Protein AF-Q8FQA1-F1 (afdb_monomer)

Sequence (456 aa):
MPVLAGLLEESREWSGSRGAHNRWWESYSAPFESQRAGETGRLAAVRSLILYPMNALVEDQLTRLRRTLDSDAARDWLDENRGGHRFYFGKYTGATPGTGDRSDSSAKKLLREVFERLDERAHAALIADSKEPEKESRYFVPRLDGAELNSRWDMMDFPPDILITNYSMLNVMLLREQEQSFFEQTRKWLENPHNVFTIVVDELHTYRGTAGTEVAYLLRNLMRRLGLDRKPSQLRVVASSASLDPGRDRTFIESFFNLSVDSFDFIEGSVKVPEPEAAKLESAPEDILRGISKRDPIEACDYARSEKLIDRIRVAFTSEKRLGKAFTLKELGIELFPGSSENEAVSALTKIFRGLSEFPAGDDPGFRAHYFFRNVPGVWACTDPSCSEIPGGSYEERAVGKLFIEPVSRCDCGARVLQLLYCQNCGEVCVGAKWGFGVPGFRGSWYPILIQWYRR

Mean predicted aligned error: 12.84 Å

Structure (mmCIF, N/CA/C/O backbone):
data_AF-Q8FQA1-F1
#
_entry.id   AF-Q8FQA1-F1
#
loop_
_atom_site.group_PDB
_atom_site.id
_atom_site.type_symbol
_atom_site.label_atom_id
_atom_site.label_alt_id
_atom_site.label_comp_id
_atom_site.label_asym_id
_atom_site.label_entity_id
_atom_site.label_seq_id
_atom_site.pdbx_PDB_ins_code
_atom_site.Cartn_x
_atom_site.Cartn_y
_atom_site.Cartn_z
_atom_site.occupancy
_atom_site.B_iso_or_equiv
_atom_site.auth_seq_id
_atom_site.auth_comp_id
_atom_site.auth_asym_id
_atom_site.auth_atom_id
_atom_site.pdbx_PDB_model_num
ATOM 1 N N . MET A 1 1 ? -8.236 -12.239 -4.099 1.00 66.06 1 MET A N 1
ATOM 2 C CA . MET A 1 1 ? -8.094 -10.889 -4.694 1.00 66.06 1 MET A CA 1
ATOM 3 C C . MET A 1 1 ? -7.977 -11.003 -6.211 1.00 66.06 1 MET A C 1
ATOM 5 O O . MET A 1 1 ? -7.081 -11.714 -6.655 1.00 66.06 1 MET A O 1
ATOM 9 N N . PRO A 1 2 ? -8.828 -10.319 -6.999 1.00 85.88 2 PRO A N 1
ATOM 10 C CA . PRO A 1 2 ? -8.837 -10.414 -8.466 1.00 85.88 2 PRO A CA 1
ATOM 11 C C . PRO A 1 2 ? -7.507 -10.052 -9.146 1.00 85.88 2 PRO A C 1
ATOM 13 O O . PRO A 1 2 ? -7.179 -10.636 -10.173 1.00 85.88 2 PRO A O 1
ATOM 16 N N . VAL A 1 3 ? -6.736 -9.127 -8.558 1.00 92.06 3 VAL A N 1
ATOM 17 C CA . VAL A 1 3 ? -5.411 -8.711 -9.054 1.00 92.06 3 VAL A CA 1
ATOM 18 C C . VAL A 1 3 ? -4.421 -9.878 -9.036 1.00 92.06 3 VAL A C 1
ATOM 20 O O . VAL A 1 3 ? -3.888 -10.248 -10.076 1.00 92.06 3 VAL A O 1
ATOM 23 N N . LEU A 1 4 ? -4.222 -10.510 -7.873 1.00 94.12 4 LEU A N 1
ATOM 24 C CA . LEU A 1 4 ? -3.281 -11.628 -7.732 1.00 94.12 4 LEU A CA 1
ATOM 25 C C . LEU A 1 4 ? -3.704 -12.850 -8.550 1.00 94.12 4 LEU A C 1
ATOM 27 O O . LEU A 1 4 ? -2.859 -13.506 -9.145 1.00 94.12 4 LEU A O 1
ATOM 31 N N . ALA A 1 5 ? -5.008 -13.135 -8.612 1.00 93.94 5 ALA A N 1
ATOM 32 C CA . ALA A 1 5 ? -5.525 -14.223 -9.437 1.00 93.94 5 ALA A CA 1
ATOM 33 C C . ALA A 1 5 ? -5.230 -13.992 -10.929 1.00 93.94 5 ALA A C 1
ATOM 35 O O . ALA A 1 5 ? -4.791 -14.913 -11.607 1.00 93.94 5 ALA A O 1
ATOM 36 N N . GLY A 1 6 ? -5.406 -12.757 -11.420 1.00 94.44 6 GLY A N 1
ATOM 37 C CA . GLY A 1 6 ? -5.065 -12.396 -12.798 1.00 94.44 6 GLY A CA 1
ATOM 38 C C . GLY A 1 6 ? -3.574 -12.550 -13.098 1.00 94.44 6 GLY A C 1
ATOM 39 O O . GLY A 1 6 ? -3.220 -13.129 -14.118 1.00 94.44 6 GLY A O 1
ATOM 40 N N . LEU A 1 7 ? -2.704 -12.111 -12.181 1.00 95.88 7 LEU A N 1
ATOM 41 C CA . LEU A 1 7 ? -1.253 -12.282 -12.319 1.00 95.88 7 LEU A CA 1
ATOM 42 C C . LEU A 1 7 ? -0.838 -13.758 -12.328 1.00 95.88 7 LEU A C 1
ATOM 44 O O . LEU A 1 7 ? -0.016 -14.163 -13.147 1.00 95.88 7 LEU A O 1
ATOM 48 N N . LEU A 1 8 ? -1.415 -14.574 -11.443 1.00 95.75 8 LEU A N 1
ATOM 49 C CA . LEU A 1 8 ? -1.140 -16.010 -11.389 1.00 95.75 8 LEU A CA 1
ATOM 50 C C . LEU A 1 8 ? -1.587 -16.731 -12.662 1.00 95.75 8 LEU A C 1
ATOM 52 O O . LEU A 1 8 ? -0.869 -17.625 -13.111 1.00 95.75 8 LEU A O 1
ATOM 56 N N . GLU A 1 9 ? -2.723 -16.339 -13.240 1.00 94.94 9 GLU A N 1
ATOM 57 C CA . GLU A 1 9 ? -3.216 -16.901 -14.498 1.00 94.94 9 GLU A CA 1
ATOM 58 C C . GLU A 1 9 ? -2.329 -16.487 -15.678 1.00 94.94 9 GLU A C 1
ATOM 60 O O . GLU A 1 9 ? -1.790 -17.360 -16.350 1.00 94.94 9 GLU A O 1
ATOM 65 N N . GLU A 1 10 ? -2.076 -15.182 -15.862 1.00 95.06 10 GLU A N 1
ATOM 66 C CA . GLU A 1 10 ? -1.195 -14.664 -16.926 1.00 95.06 10 GLU A CA 1
ATOM 67 C C . GLU A 1 10 ? 0.203 -15.294 -16.845 1.00 95.06 10 GLU A C 1
ATOM 69 O O . GLU A 1 10 ? 0.793 -15.670 -17.856 1.00 95.06 10 GLU A O 1
ATOM 74 N N . SER A 1 11 ? 0.732 -15.461 -15.629 1.00 95.88 11 SER A N 1
ATOM 75 C CA . SER A 1 11 ? 2.080 -15.996 -15.429 1.00 95.88 11 SER A CA 1
ATOM 76 C C . SER A 1 11 ? 2.278 -17.436 -15.885 1.00 95.88 11 SER A C 1
ATOM 78 O O . SER A 1 11 ? 3.419 -17.861 -16.036 1.00 95.88 11 SER A O 1
ATOM 80 N N . ARG A 1 12 ? 1.202 -18.192 -16.134 1.00 95.50 12 ARG A N 1
ATOM 81 C CA . ARG A 1 12 ? 1.296 -19.541 -16.716 1.00 95.50 12 ARG A CA 1
ATOM 82 C C . ARG A 1 12 ? 1.851 -19.524 -18.137 1.00 95.50 12 ARG A C 1
ATOM 84 O O . ARG A 1 12 ? 2.423 -20.519 -18.564 1.00 95.50 12 ARG A O 1
ATOM 91 N N . GLU A 1 13 ? 1.685 -18.410 -18.846 1.00 94.38 13 GLU A N 1
ATOM 92 C CA . GLU A 1 13 ? 2.166 -18.225 -20.217 1.00 94.38 13 GLU A CA 1
ATOM 93 C C . GLU A 1 13 ? 3.557 -17.578 -20.275 1.00 94.38 13 GLU A C 1
ATOM 95 O O . GLU A 1 13 ? 4.123 -17.423 -21.358 1.00 94.38 13 GLU A O 1
ATOM 100 N N . TRP A 1 14 ? 4.124 -17.176 -19.131 1.00 95.44 14 TRP A N 1
ATOM 101 C CA . TRP A 1 14 ? 5.462 -16.593 -19.113 1.00 95.44 14 TRP A CA 1
ATOM 102 C C . TRP A 1 14 ? 6.510 -17.639 -19.476 1.00 95.44 14 TRP A C 1
ATOM 104 O O . TRP A 1 14 ? 6.457 -18.794 -19.059 1.00 95.44 14 TRP A O 1
ATOM 114 N N . SER A 1 15 ? 7.489 -17.195 -20.251 1.00 95.38 15 SER A N 1
ATOM 115 C CA . SER A 1 15 ? 8.631 -17.992 -20.684 1.00 95.38 15 SER A CA 1
ATOM 116 C C . SER A 1 15 ? 9.921 -17.250 -20.349 1.00 95.38 15 SER A C 1
ATOM 118 O O . SER A 1 15 ? 9.875 -16.115 -19.887 1.00 95.38 15 SER A O 1
ATOM 120 N N . GLY A 1 16 ? 11.075 -17.856 -20.620 1.00 95.06 16 GLY A N 1
ATOM 121 C CA . GLY A 1 16 ? 12.360 -17.213 -20.360 1.00 95.06 16 GLY A CA 1
ATOM 122 C C . GLY A 1 16 ? 12.705 -17.190 -18.875 1.00 95.06 16 GLY A C 1
ATOM 123 O O . GLY A 1 16 ? 12.371 -18.117 -18.134 1.00 95.06 16 GLY A O 1
ATOM 124 N N . SER A 1 17 ? 13.449 -16.166 -18.468 1.00 94.00 17 SER A N 1
ATOM 125 C CA . SER A 1 17 ? 13.928 -16.041 -17.098 1.00 94.00 17 SER A CA 1
ATOM 126 C C . SER A 1 17 ? 14.009 -14.593 -16.647 1.00 94.00 17 SER A C 1
ATOM 128 O O . SER A 1 17 ? 14.085 -13.649 -17.447 1.00 94.00 17 SER A O 1
ATOM 130 N N . ARG A 1 18 ? 14.073 -14.430 -15.327 1.00 92.50 18 ARG A N 1
ATOM 131 C CA . ARG A 1 18 ? 14.496 -13.180 -14.704 1.00 92.50 18 ARG A CA 1
ATOM 132 C C . ARG A 1 18 ? 15.926 -12.824 -15.124 1.00 92.50 18 ARG A C 1
ATOM 134 O O . ARG A 1 18 ? 16.769 -13.703 -15.309 1.00 92.50 18 ARG A O 1
ATOM 141 N N . GLY A 1 19 ? 16.189 -11.527 -15.253 1.00 89.12 19 GLY A N 1
ATOM 142 C CA . GLY A 1 19 ? 17.543 -11.003 -15.390 1.00 89.12 19 GLY A CA 1
ATOM 143 C C . GLY A 1 19 ? 18.372 -11.184 -14.116 1.00 89.12 19 GLY A C 1
ATOM 144 O O . GLY A 1 19 ? 17.830 -11.327 -13.015 1.00 89.12 19 GLY A O 1
ATOM 145 N N . ALA A 1 20 ? 19.696 -11.175 -14.265 1.00 89.31 20 ALA A N 1
ATOM 146 C CA . ALA A 1 20 ? 20.602 -11.241 -13.126 1.00 89.31 20 ALA A CA 1
ATOM 147 C C . ALA A 1 20 ? 20.414 -10.018 -12.217 1.00 89.31 20 ALA A C 1
ATOM 149 O O . ALA A 1 20 ? 20.202 -8.899 -12.685 1.00 89.31 20 ALA A O 1
ATOM 150 N N . HIS A 1 21 ? 20.509 -10.227 -10.905 1.00 91.38 21 HIS A N 1
ATOM 151 C CA . HIS A 1 21 ? 20.535 -9.109 -9.974 1.00 91.38 21 HIS A CA 1
ATOM 152 C C . HIS A 1 21 ? 21.822 -8.301 -10.178 1.00 91.38 21 HIS A C 1
ATOM 154 O O . HIS A 1 21 ? 22.920 -8.856 -10.123 1.00 91.38 21 HIS A O 1
ATOM 160 N N . ASN A 1 22 ? 21.678 -6.997 -10.401 1.00 92.81 22 ASN A N 1
ATOM 161 C CA . ASN A 1 22 ? 22.787 -6.061 -10.496 1.00 92.81 22 ASN A CA 1
ATOM 162 C C . ASN A 1 22 ? 22.823 -5.150 -9.261 1.00 92.81 22 ASN A C 1
ATOM 164 O O . ASN A 1 22 ? 21.794 -4.860 -8.652 1.00 92.81 22 ASN A O 1
ATOM 168 N N . ARG A 1 23 ? 24.030 -4.703 -8.907 1.00 94.69 23 ARG A N 1
ATOM 169 C CA . ARG A 1 23 ? 24.292 -3.771 -7.801 1.00 94.69 23 ARG A CA 1
ATOM 170 C C . ARG A 1 23 ? 25.090 -2.576 -8.305 1.00 94.69 23 ARG A C 1
ATOM 172 O O . ARG A 1 23 ? 26.159 -2.253 -7.796 1.00 94.69 23 ARG A O 1
ATOM 179 N N . TRP A 1 24 ? 24.588 -1.926 -9.358 1.00 94.25 24 TRP A N 1
ATOM 180 C CA . TRP A 1 24 ? 25.280 -0.805 -10.013 1.00 94.25 24 TRP A CA 1
ATOM 181 C C . TRP A 1 24 ? 25.622 0.344 -9.046 1.00 94.25 24 TRP A C 1
ATOM 183 O O . TRP A 1 24 ? 26.519 1.144 -9.318 1.00 94.25 24 TRP A O 1
ATOM 193 N N . TRP A 1 25 ? 24.922 0.437 -7.911 1.00 94.75 25 TRP A N 1
ATOM 194 C CA . TRP A 1 25 ? 25.196 1.431 -6.881 1.00 94.75 25 TRP A CA 1
ATOM 195 C C . TRP A 1 25 ? 26.518 1.195 -6.138 1.00 94.75 25 TRP A C 1
ATOM 197 O O . TRP A 1 25 ? 27.110 2.168 -5.699 1.00 94.75 25 TRP A O 1
ATOM 207 N N . GLU A 1 26 ? 27.046 -0.032 -6.071 1.00 93.06 26 GLU A N 1
ATOM 208 C CA . GLU A 1 26 ? 28.306 -0.328 -5.362 1.00 93.06 26 GLU A CA 1
ATOM 209 C C . GLU A 1 26 ? 29.551 0.226 -6.068 1.00 93.06 26 GLU A C 1
ATOM 211 O O . GLU A 1 26 ? 30.611 0.382 -5.461 1.00 93.06 26 GLU A O 1
ATOM 216 N N . SER A 1 27 ? 29.441 0.530 -7.364 1.00 89.81 27 SER A N 1
ATOM 217 C CA . SER A 1 27 ? 30.538 1.075 -8.155 1.00 89.81 27 SER A CA 1
ATOM 218 C C . SER A 1 27 ? 30.219 2.483 -8.635 1.00 89.81 27 SER A C 1
ATOM 220 O O . SER A 1 27 ? 29.271 2.725 -9.386 1.00 89.81 27 SER A O 1
ATOM 222 N N . TYR A 1 28 ? 31.078 3.434 -8.264 1.00 83.00 28 TYR A N 1
ATOM 223 C CA . TYR A 1 28 ? 30.925 4.833 -8.661 1.00 83.00 28 TYR A CA 1
ATOM 224 C C . TYR A 1 28 ? 30.895 5.026 -10.189 1.00 83.00 28 TYR A C 1
ATOM 226 O O . TYR A 1 28 ? 30.177 5.899 -10.688 1.00 83.00 28 TYR A O 1
ATOM 234 N N . SER A 1 29 ? 31.654 4.209 -10.927 1.00 85.12 29 SER A N 1
ATOM 235 C CA . SER A 1 29 ? 31.777 4.278 -12.387 1.00 85.12 29 SER A CA 1
ATOM 236 C C . SER A 1 29 ? 30.747 3.435 -13.141 1.00 85.12 29 SER A C 1
ATOM 238 O O . SER A 1 29 ? 30.627 3.602 -14.355 1.00 85.12 29 SER A O 1
ATOM 240 N N . ALA A 1 30 ? 30.003 2.555 -12.464 1.00 88.62 30 ALA A N 1
ATOM 241 C CA . ALA A 1 30 ? 29.005 1.726 -13.128 1.00 88.62 30 ALA A CA 1
ATOM 242 C C . ALA A 1 30 ? 27.838 2.584 -13.657 1.00 88.62 30 ALA A C 1
ATOM 244 O O . ALA A 1 30 ? 27.368 3.490 -12.950 1.00 88.62 30 ALA A O 1
ATOM 245 N N . PRO A 1 31 ? 27.370 2.331 -14.896 1.00 91.12 31 PRO A N 1
ATOM 246 C CA . PRO A 1 31 ? 26.161 2.961 -15.405 1.00 91.12 31 PRO A CA 1
ATOM 247 C C . PRO A 1 31 ? 24.944 2.486 -14.607 1.00 91.12 31 PRO A C 1
ATOM 249 O O . PRO A 1 31 ? 24.954 1.396 -14.042 1.00 91.12 31 PRO A O 1
ATOM 252 N N . PHE A 1 32 ? 23.889 3.302 -14.578 1.00 93.56 32 PHE A N 1
ATOM 253 C CA . PHE A 1 32 ? 22.603 2.858 -14.046 1.00 93.56 32 PHE A CA 1
ATOM 254 C C . PHE A 1 32 ? 22.121 1.634 -14.830 1.00 93.56 32 PHE A C 1
ATOM 256 O O . PHE A 1 32 ? 22.094 1.663 -16.063 1.00 93.56 32 PHE A O 1
ATOM 263 N N . GLU A 1 33 ? 21.705 0.605 -14.105 1.00 94.31 33 GLU A N 1
ATOM 264 C CA . GLU A 1 33 ? 21.115 -0.597 -14.666 1.00 94.31 33 GLU A CA 1
ATOM 265 C C . GLU A 1 33 ? 19.788 -0.866 -13.962 1.00 94.31 33 GLU A C 1
ATOM 267 O O . GLU A 1 33 ? 19.715 -0.902 -12.733 1.00 94.31 33 GLU A O 1
ATOM 272 N N . SER A 1 34 ? 18.725 -1.019 -14.750 1.00 95.31 34 SER A N 1
ATOM 273 C CA . SER A 1 34 ? 17.396 -1.276 -14.207 1.00 95.31 34 SER A CA 1
ATOM 274 C C . SER A 1 34 ? 17.328 -2.654 -13.545 1.00 95.31 34 SER A C 1
ATOM 276 O O . SER A 1 34 ? 17.903 -3.623 -14.036 1.00 95.31 34 SER A O 1
ATOM 278 N N . GLN A 1 35 ? 16.555 -2.786 -12.471 1.00 95.06 35 GLN A N 1
ATOM 279 C CA . GLN A 1 35 ? 16.408 -4.037 -11.704 1.00 95.06 35 GLN A CA 1
ATOM 280 C C . GLN A 1 35 ? 15.895 -5.227 -12.536 1.00 95.06 35 GLN A C 1
ATOM 282 O O . GLN A 1 35 ? 16.135 -6.386 -12.196 1.00 95.06 35 GLN A O 1
ATOM 287 N N . ARG A 1 36 ? 15.162 -4.942 -13.619 1.00 95.31 36 ARG A N 1
ATOM 288 C CA . ARG A 1 36 ? 14.608 -5.929 -14.561 1.00 95.31 36 ARG A CA 1
ATOM 289 C C . ARG A 1 36 ? 15.438 -6.075 -15.841 1.00 95.31 36 ARG A C 1
ATOM 291 O O . ARG A 1 36 ? 15.001 -6.741 -16.778 1.00 95.31 36 ARG A O 1
ATOM 298 N N . ALA A 1 37 ? 16.619 -5.457 -15.906 1.00 95.38 37 ALA A N 1
ATOM 299 C CA . ALA A 1 37 ? 17.509 -5.592 -17.050 1.00 95.38 37 ALA A CA 1
ATOM 300 C C . ALA A 1 37 ? 17.846 -7.071 -17.301 1.00 95.38 37 ALA A C 1
ATOM 302 O O . ALA A 1 37 ? 18.141 -7.823 -16.376 1.00 95.38 37 ALA A O 1
ATOM 303 N N . GLY A 1 38 ? 17.755 -7.500 -18.561 1.00 94.69 38 GLY A N 1
ATOM 304 C CA . GLY A 1 38 ? 17.982 -8.893 -18.956 1.00 94.69 38 GLY A CA 1
ATOM 305 C C . GLY A 1 38 ? 16.807 -9.850 -18.717 1.00 94.69 38 GLY A C 1
ATOM 306 O O . GLY A 1 38 ? 16.933 -11.023 -19.052 1.00 94.69 38 GLY A O 1
ATOM 307 N N . GLU A 1 39 ? 15.668 -9.392 -18.180 1.00 95.94 39 GLU A N 1
ATOM 308 C CA . GLU A 1 39 ? 14.445 -10.205 -18.129 1.00 95.94 39 GLU A CA 1
ATOM 309 C C . GLU A 1 39 ? 13.921 -10.482 -19.550 1.00 95.94 39 GLU A C 1
ATOM 311 O O . GLU A 1 39 ? 13.876 -9.590 -20.400 1.00 95.94 39 GLU A O 1
ATOM 316 N N . THR A 1 40 ? 13.510 -11.724 -19.815 1.00 96.50 40 THR A N 1
ATOM 317 C CA . THR A 1 40 ? 13.007 -12.155 -21.130 1.00 96.50 40 THR A CA 1
ATOM 318 C C . THR A 1 40 ? 11.696 -12.928 -21.012 1.00 96.50 40 THR A C 1
ATOM 320 O O . THR A 1 40 ? 11.293 -13.304 -19.922 1.00 96.50 40 THR A O 1
ATOM 323 N N . GLY A 1 41 ? 11.004 -13.135 -22.137 1.00 95.12 41 GLY A N 1
ATOM 324 C CA . GLY A 1 41 ? 9.867 -14.060 -22.238 1.00 95.12 41 GLY A CA 1
ATOM 325 C C . GLY A 1 41 ? 8.562 -13.644 -21.540 1.00 95.12 41 GLY A C 1
ATOM 326 O O . GLY A 1 41 ? 7.593 -14.407 -21.552 1.00 95.12 41 GLY A O 1
ATOM 327 N N . ARG A 1 42 ? 8.484 -12.398 -21.049 1.00 94.88 42 ARG A N 1
ATOM 328 C CA . ARG A 1 42 ? 7.231 -11.694 -20.735 1.00 94.88 42 ARG A CA 1
ATOM 329 C C . ARG A 1 42 ? 7.329 -10.197 -21.043 1.00 94.88 42 ARG A C 1
ATOM 331 O O . ARG A 1 42 ? 8.416 -9.625 -21.045 1.00 94.88 42 ARG A O 1
ATOM 338 N N . LEU A 1 43 ? 6.191 -9.546 -21.292 1.00 95.75 43 LEU A N 1
ATOM 339 C CA . LEU A 1 43 ? 6.133 -8.089 -21.468 1.00 95.75 43 LEU A CA 1
ATOM 340 C C . LEU A 1 43 ? 6.135 -7.384 -20.105 1.00 95.75 43 LEU A C 1
ATOM 342 O O . LEU A 1 43 ? 5.496 -7.853 -19.165 1.00 95.75 43 LEU A O 1
ATOM 346 N N . ALA A 1 44 ? 6.808 -6.240 -19.998 1.00 97.12 44 ALA A N 1
ATOM 347 C CA . ALA A 1 44 ? 6.598 -5.314 -18.890 1.00 97.12 44 ALA A CA 1
ATOM 348 C C . ALA A 1 44 ? 5.377 -4.434 -19.194 1.00 97.12 44 ALA A C 1
ATOM 350 O O . ALA A 1 44 ? 5.226 -3.951 -20.308 1.00 97.12 44 ALA A O 1
ATOM 351 N N . ALA A 1 45 ? 4.474 -4.277 -18.233 1.00 98.00 45 ALA A N 1
ATOM 352 C CA . ALA A 1 45 ? 3.227 -3.531 -18.376 1.00 98.00 45 ALA A CA 1
ATOM 353 C C . ALA A 1 45 ? 2.569 -3.351 -17.007 1.00 98.00 45 ALA A C 1
ATOM 355 O O . ALA A 1 45 ? 2.699 -4.214 -16.137 1.00 98.00 45 ALA A O 1
ATOM 356 N N . VAL A 1 46 ? 1.784 -2.288 -16.849 1.00 98.44 46 VAL A N 1
ATOM 357 C CA . VAL A 1 46 ? 0.921 -2.125 -15.678 1.00 98.44 46 VAL A CA 1
ATOM 358 C C . VAL A 1 46 ? -0.319 -2.989 -15.869 1.00 98.44 46 VAL A C 1
ATOM 360 O O . VAL A 1 46 ? -1.157 -2.692 -16.713 1.00 98.44 46 VAL A O 1
ATOM 363 N N . ARG A 1 47 ? -0.452 -4.065 -15.088 1.00 97.94 47 ARG A N 1
ATOM 364 C CA . ARG A 1 47 ? -1.655 -4.921 -15.083 1.00 97.94 47 ARG A CA 1
ATOM 365 C C . ARG A 1 47 ? -2.724 -4.319 -14.192 1.00 97.94 47 ARG A C 1
ATOM 367 O O . ARG A 1 47 ? -3.917 -4.423 -14.469 1.00 97.94 47 ARG A O 1
ATOM 374 N N . SER A 1 48 ? -2.287 -3.733 -13.082 1.00 97.88 48 SER A N 1
ATOM 375 C CA . SER A 1 48 ? -3.162 -3.150 -12.077 1.00 97.88 48 SER A CA 1
ATOM 376 C C . SER A 1 48 ? -2.661 -1.788 -11.628 1.00 97.88 48 SER A C 1
ATOM 378 O O . SER A 1 48 ? -1.494 -1.634 -11.276 1.00 97.88 48 SER A O 1
ATOM 380 N N . LEU A 1 49 ? -3.563 -0.813 -11.605 1.00 97.50 49 LEU A N 1
ATOM 381 C CA . LEU A 1 49 ? -3.332 0.511 -11.045 1.00 97.50 49 LEU A CA 1
ATOM 382 C C . LEU A 1 49 ? -4.110 0.638 -9.739 1.00 97.50 49 LEU A C 1
ATOM 384 O O . LEU A 1 49 ? -5.332 0.517 -9.748 1.00 97.50 49 LEU A O 1
ATOM 388 N N . ILE A 1 50 ? -3.419 0.926 -8.641 1.00 95.56 50 ILE A N 1
ATOM 389 C CA . ILE A 1 50 ? -4.035 1.199 -7.345 1.00 95.56 50 ILE A CA 1
ATOM 390 C C . ILE A 1 50 ? -3.921 2.692 -7.042 1.00 95.56 50 ILE A C 1
ATOM 392 O O . ILE A 1 50 ? -2.817 3.231 -6.922 1.00 95.56 50 ILE A O 1
ATOM 396 N N . LEU A 1 51 ? -5.073 3.351 -6.928 1.00 93.19 51 LEU A N 1
ATOM 397 C CA . LEU A 1 51 ? -5.200 4.759 -6.579 1.00 93.19 51 LEU A CA 1
ATOM 398 C C . LEU A 1 51 ? -5.581 4.916 -5.114 1.00 93.19 51 LEU A C 1
ATOM 400 O O . LEU A 1 51 ? -6.636 4.447 -4.689 1.00 93.19 51 LEU A O 1
ATOM 404 N N . TYR A 1 52 ? -4.734 5.637 -4.381 1.00 87.25 52 TYR A N 1
ATOM 405 C CA . TYR A 1 52 ? -4.985 6.013 -2.994 1.00 87.25 52 TYR A CA 1
ATOM 406 C C . TYR A 1 52 ? -5.191 7.527 -2.853 1.00 87.25 52 TYR A C 1
ATOM 408 O O . TYR A 1 52 ? -4.525 8.315 -3.541 1.00 87.25 52 TYR A O 1
ATOM 416 N N . PRO A 1 53 ? -6.058 7.970 -1.924 1.00 76.25 53 PRO A N 1
ATOM 417 C CA . PRO A 1 53 ? -6.244 9.391 -1.644 1.00 76.25 53 PRO A CA 1
ATOM 418 C C . PRO A 1 53 ? -5.105 9.977 -0.802 1.00 76.25 53 PRO A C 1
ATOM 420 O O . PRO A 1 53 ? -4.807 11.164 -0.921 1.00 76.25 53 PRO A O 1
ATOM 423 N N . MET A 1 54 ? -4.453 9.164 0.040 1.00 70.12 54 MET A N 1
ATOM 424 C CA . MET A 1 54 ? -3.449 9.615 1.007 1.00 70.12 54 MET A CA 1
ATOM 425 C C . MET A 1 54 ? -2.222 8.701 1.033 1.00 70.12 54 MET A C 1
ATOM 427 O O . MET A 1 54 ? -2.350 7.483 1.101 1.00 70.12 54 MET A O 1
ATOM 431 N N . ASN A 1 55 ? -1.025 9.295 1.077 1.00 68.50 55 ASN A N 1
ATOM 432 C CA . ASN A 1 55 ? 0.243 8.553 1.098 1.00 68.50 55 ASN A CA 1
ATOM 433 C C . ASN A 1 55 ? 0.424 7.679 2.355 1.00 68.50 55 ASN A C 1
ATOM 435 O O . ASN A 1 55 ? 1.140 6.689 2.291 1.00 68.50 55 ASN A O 1
ATOM 439 N N . ALA A 1 56 ? -0.208 8.023 3.484 1.00 64.12 56 ALA A N 1
ATOM 440 C CA . ALA A 1 56 ? -0.049 7.277 4.737 1.00 64.12 56 ALA A CA 1
ATOM 441 C C . ALA A 1 56 ? -0.595 5.842 4.644 1.00 64.12 56 ALA A C 1
ATOM 443 O O . ALA A 1 56 ? 0.063 4.917 5.106 1.00 64.12 56 ALA A O 1
ATOM 444 N N . LEU A 1 57 ? -1.743 5.642 3.979 1.00 68.69 57 LEU A N 1
ATOM 445 C CA . LEU A 1 57 ? -2.291 4.297 3.756 1.00 68.69 57 LEU A CA 1
ATOM 446 C C . LEU A 1 57 ? -1.398 3.456 2.838 1.00 68.69 57 LEU A C 1
ATOM 448 O O . LEU A 1 57 ? -1.404 2.233 2.922 1.00 68.69 57 LEU A O 1
ATOM 452 N N . VAL A 1 58 ? -0.629 4.101 1.960 1.00 78.06 58 VAL A N 1
ATOM 453 C CA . VAL A 1 58 ? 0.192 3.401 0.971 1.00 78.06 58 VAL A CA 1
ATOM 454 C C . VAL A 1 58 ? 1.303 2.594 1.640 1.00 78.06 58 VAL A C 1
ATOM 456 O O . VAL A 1 58 ? 1.558 1.474 1.209 1.00 78.06 58 VAL A O 1
ATOM 459 N N . GLU A 1 59 ? 1.953 3.118 2.684 1.00 78.44 59 GLU A N 1
ATOM 460 C CA . GLU A 1 59 ? 3.067 2.413 3.341 1.00 78.44 59 GLU A CA 1
ATOM 461 C C . GLU A 1 59 ? 2.615 1.098 3.991 1.00 78.44 59 GLU A C 1
ATOM 463 O O . GLU A 1 59 ? 3.258 0.066 3.796 1.00 78.44 59 GLU A O 1
ATOM 468 N N . ASP A 1 60 ? 1.467 1.094 4.673 1.00 79.31 60 ASP A N 1
ATOM 469 C CA . ASP A 1 60 ? 0.906 -0.124 5.273 1.00 79.31 60 ASP A CA 1
ATOM 470 C C . ASP A 1 60 ? 0.583 -1.182 4.208 1.00 79.31 60 ASP A C 1
ATOM 472 O O . ASP A 1 60 ? 0.825 -2.380 4.397 1.00 79.31 60 ASP A O 1
ATOM 476 N N . GLN A 1 61 ? 0.063 -0.748 3.057 1.00 83.00 61 GLN A N 1
ATOM 477 C CA . GLN A 1 61 ? -0.243 -1.642 1.941 1.00 83.00 61 GLN A CA 1
ATOM 478 C C . GLN A 1 61 ? 1.028 -2.163 1.261 1.00 83.00 61 GLN A C 1
ATOM 480 O O . GLN A 1 61 ? 1.059 -3.320 0.843 1.00 83.00 61 GLN A O 1
ATOM 485 N N . LEU A 1 62 ? 2.101 -1.368 1.205 1.00 90.50 62 LEU A N 1
ATOM 486 C CA . LEU A 1 62 ? 3.397 -1.824 0.697 1.00 90.50 62 LEU A CA 1
ATOM 487 C C . LEU A 1 62 ? 3.991 -2.928 1.569 1.00 90.50 62 LEU A C 1
ATOM 489 O O . LEU A 1 62 ? 4.442 -3.934 1.027 1.00 90.50 62 LEU A O 1
ATOM 493 N N . THR A 1 63 ? 3.934 -2.801 2.896 1.00 90.94 63 THR A N 1
ATOM 494 C CA . THR A 1 63 ? 4.388 -3.863 3.811 1.00 90.94 63 THR A CA 1
ATOM 495 C C . THR A 1 63 ? 3.637 -5.173 3.551 1.00 90.94 63 THR A C 1
ATOM 497 O O . THR A 1 63 ? 4.244 -6.242 3.456 1.00 90.94 63 THR A O 1
ATOM 500 N N . ARG A 1 64 ? 2.315 -5.105 3.338 1.00 91.38 64 ARG A N 1
ATOM 501 C CA . ARG A 1 64 ? 1.494 -6.279 2.986 1.00 91.38 64 ARG A CA 1
ATOM 502 C C . ARG A 1 64 ? 1.856 -6.866 1.623 1.00 91.38 64 ARG A C 1
ATOM 504 O O . ARG A 1 64 ? 1.911 -8.089 1.485 1.00 91.38 64 ARG A O 1
ATOM 511 N N . LEU A 1 65 ? 2.116 -6.023 0.624 1.00 94.50 65 LEU A N 1
ATOM 512 C CA . LEU A 1 65 ? 2.545 -6.470 -0.702 1.00 94.50 65 LEU A CA 1
ATOM 513 C C . LEU A 1 65 ? 3.923 -7.125 -0.661 1.00 94.50 65 LEU A C 1
ATOM 515 O O . LEU A 1 65 ? 4.074 -8.191 -1.244 1.00 94.50 65 LEU A O 1
ATOM 519 N N . ARG A 1 66 ? 4.887 -6.579 0.087 1.00 95.56 66 ARG A N 1
ATOM 520 C CA . ARG A 1 66 ? 6.195 -7.220 0.311 1.00 95.56 66 ARG A CA 1
ATOM 521 C C . ARG A 1 66 ? 6.037 -8.589 0.957 1.00 95.56 66 ARG A C 1
ATOM 523 O O . ARG A 1 66 ? 6.592 -9.558 0.460 1.00 95.56 66 ARG A O 1
ATOM 530 N N . ARG A 1 67 ? 5.209 -8.705 2.000 1.00 94.69 67 ARG A N 1
ATOM 531 C CA . ARG A 1 67 ? 4.933 -10.002 2.638 1.00 94.69 67 ARG A CA 1
ATOM 532 C C . ARG A 1 67 ? 4.300 -11.009 1.672 1.00 94.69 67 ARG A C 1
ATOM 534 O O . ARG A 1 67 ? 4.615 -12.194 1.712 1.00 94.69 67 ARG A O 1
ATOM 541 N N . THR A 1 68 ? 3.422 -10.541 0.789 1.00 95.00 68 THR A N 1
ATOM 542 C CA . THR A 1 68 ? 2.676 -11.407 -0.137 1.00 95.00 68 THR A CA 1
ATOM 543 C C . THR A 1 68 ? 3.484 -11.796 -1.378 1.00 95.00 68 THR A C 1
ATOM 545 O O . THR A 1 68 ? 3.385 -12.929 -1.834 1.00 95.00 68 THR A O 1
ATOM 548 N N . LEU A 1 69 ? 4.258 -10.866 -1.941 1.00 96.06 69 LEU A N 1
ATOM 549 C CA . LEU A 1 69 ? 4.912 -10.999 -3.249 1.00 96.06 69 LEU A CA 1
ATOM 550 C C . LEU A 1 69 ? 6.430 -11.174 -3.165 1.00 96.06 69 LEU A C 1
ATOM 552 O O . LEU A 1 69 ? 7.045 -11.548 -4.159 1.00 96.06 69 LEU A O 1
ATOM 556 N N . ASP A 1 70 ? 7.032 -10.883 -2.011 1.00 95.50 70 ASP A N 1
ATOM 557 C CA . ASP A 1 70 ? 8.485 -10.864 -1.821 1.00 95.50 70 ASP A CA 1
ATOM 558 C C . ASP A 1 70 ? 8.949 -11.601 -0.551 1.00 95.50 70 ASP A C 1
ATOM 560 O O . ASP A 1 70 ? 10.104 -11.467 -0.140 1.00 95.50 70 ASP A O 1
ATOM 564 N N . SER A 1 71 ? 8.067 -12.388 0.077 1.00 94.88 71 SER A N 1
ATOM 565 C CA . SER A 1 71 ? 8.473 -13.341 1.114 1.00 94.88 71 SER A CA 1
ATOM 566 C C . SER A 1 71 ? 9.340 -14.447 0.526 1.00 94.88 71 SER A C 1
ATOM 568 O O . SER A 1 71 ? 9.259 -14.748 -0.665 1.00 94.88 71 SER A O 1
ATOM 570 N N . ASP A 1 72 ? 10.152 -15.079 1.372 1.00 93.56 72 ASP A N 1
ATOM 571 C CA . ASP A 1 72 ? 11.069 -16.132 0.929 1.00 93.56 72 ASP A CA 1
ATOM 572 C C . ASP A 1 72 ? 10.283 -17.292 0.272 1.00 93.56 72 ASP A C 1
ATOM 574 O O . ASP A 1 72 ? 10.594 -17.682 -0.845 1.00 93.56 72 ASP A O 1
ATOM 578 N N . ALA A 1 73 ? 9.136 -17.690 0.841 1.00 95.44 73 ALA A N 1
ATOM 579 C CA . ALA A 1 73 ? 8.243 -18.686 0.236 1.00 95.44 73 ALA A CA 1
ATOM 580 C C . ALA A 1 73 ? 7.659 -18.262 -1.129 1.00 95.44 73 ALA A C 1
ATOM 582 O O . ALA A 1 73 ? 7.514 -19.091 -2.027 1.00 95.44 73 ALA A O 1
ATOM 583 N N . ALA A 1 74 ? 7.307 -16.982 -1.304 1.00 95.88 74 ALA A N 1
ATOM 584 C CA . ALA A 1 74 ? 6.825 -16.483 -2.592 1.00 95.88 74 ALA A CA 1
ATOM 585 C C . ALA A 1 74 ? 7.946 -16.476 -3.643 1.00 95.88 74 ALA A C 1
ATOM 587 O O . ALA A 1 74 ? 7.706 -16.831 -4.797 1.00 95.88 74 ALA A O 1
ATOM 588 N N . ARG A 1 75 ? 9.168 -16.097 -3.243 1.00 95.38 75 ARG A N 1
ATOM 589 C CA . ARG A 1 75 ? 10.361 -16.107 -4.100 1.00 95.38 75 ARG A CA 1
ATOM 590 C C . ARG A 1 75 ? 10.705 -17.528 -4.543 1.00 95.38 75 ARG A C 1
ATOM 592 O O . ARG A 1 75 ? 10.799 -17.745 -5.747 1.00 95.38 75 ARG A O 1
ATOM 599 N N . ASP A 1 76 ? 10.783 -18.470 -3.607 1.00 97.38 76 ASP A N 1
ATOM 600 C CA . ASP A 1 76 ? 11.089 -19.878 -3.883 1.00 97.38 76 ASP A CA 1
ATOM 601 C C . ASP A 1 76 ? 10.060 -20.481 -4.846 1.00 97.38 76 ASP A C 1
ATOM 603 O O . ASP A 1 76 ? 10.410 -21.057 -5.876 1.00 97.38 76 ASP A O 1
ATOM 607 N N . TRP A 1 77 ? 8.769 -20.251 -4.583 1.00 97.38 77 TRP A N 1
ATOM 608 C CA . TRP A 1 77 ? 7.709 -20.726 -5.468 1.00 97.38 77 TRP A CA 1
ATOM 609 C C . TRP A 1 77 ? 7.835 -20.145 -6.882 1.00 97.38 77 TRP A C 1
ATOM 611 O O . TRP A 1 77 ? 7.648 -20.860 -7.865 1.00 97.38 77 TRP A O 1
ATOM 621 N N . LEU A 1 78 ? 8.160 -18.858 -7.012 1.00 96.69 78 LEU A N 1
ATOM 622 C CA . LEU A 1 78 ? 8.346 -18.203 -8.308 1.00 96.69 78 LEU A CA 1
ATOM 623 C C . LEU A 1 78 ? 9.609 -18.679 -9.041 1.00 96.69 78 LEU A C 1
ATOM 625 O O . LEU A 1 78 ? 9.595 -18.791 -10.269 1.00 96.69 78 LEU A O 1
ATOM 629 N N . ASP A 1 79 ? 10.680 -18.980 -8.311 1.00 95.50 79 ASP A N 1
ATOM 630 C CA . ASP A 1 79 ? 11.897 -19.579 -8.861 1.00 95.50 79 ASP A CA 1
ATOM 631 C C . ASP A 1 79 ? 11.606 -20.962 -9.452 1.00 95.50 79 ASP A C 1
ATOM 633 O O . ASP A 1 79 ? 11.958 -21.222 -10.604 1.00 95.50 79 ASP A O 1
ATOM 637 N N . GLU A 1 80 ? 10.861 -21.797 -8.731 1.00 96.62 80 GLU A N 1
ATOM 638 C CA . GLU A 1 80 ? 10.494 -23.144 -9.175 1.00 96.62 80 GLU A CA 1
ATOM 639 C C . GLU A 1 80 ? 9.451 -23.154 -10.301 1.00 96.62 80 GLU A C 1
ATOM 641 O O . GLU A 1 80 ? 9.530 -23.965 -11.224 1.00 96.62 80 GLU A O 1
ATOM 646 N N . ASN A 1 81 ? 8.453 -22.267 -10.238 1.00 96.31 81 ASN A N 1
ATOM 647 C CA . ASN A 1 81 ? 7.254 -22.379 -11.071 1.00 96.31 81 ASN A CA 1
ATOM 648 C C . ASN A 1 81 ? 7.192 -21.355 -12.208 1.00 96.31 81 ASN A C 1
ATOM 650 O O . ASN A 1 81 ? 6.354 -21.504 -13.100 1.00 96.31 81 ASN A O 1
ATOM 654 N N . ARG A 1 82 ? 7.998 -20.288 -12.170 1.00 95.88 82 ARG A N 1
ATOM 655 C CA . ARG A 1 82 ? 7.902 -19.139 -13.092 1.00 95.88 82 ARG A CA 1
ATOM 656 C C . ARG A 1 82 ? 9.265 -18.646 -13.579 1.00 95.88 82 ARG A C 1
ATOM 658 O O . ARG A 1 82 ? 9.409 -17.460 -13.852 1.00 95.88 82 ARG A O 1
ATOM 665 N N . GLY A 1 83 ? 10.276 -19.515 -13.671 1.00 92.88 83 GLY A N 1
ATOM 666 C CA . GLY A 1 83 ? 11.595 -19.148 -14.220 1.00 92.88 83 GLY A CA 1
ATOM 667 C C . GLY A 1 83 ? 12.283 -18.008 -13.456 1.00 92.88 83 GLY A C 1
ATOM 668 O O . GLY A 1 83 ? 13.050 -17.228 -14.026 1.00 92.88 83 GLY A O 1
ATOM 669 N N . GLY A 1 84 ? 11.937 -17.858 -12.176 1.00 94.50 84 GLY A N 1
ATOM 670 C CA . GLY A 1 84 ? 12.400 -16.777 -11.317 1.00 94.50 84 GLY A CA 1
ATOM 671 C C . GLY A 1 84 ? 11.807 -15.401 -11.602 1.00 94.50 84 GLY A C 1
ATOM 672 O O . GLY A 1 84 ? 12.234 -14.422 -10.987 1.00 94.50 84 GLY A O 1
ATOM 673 N N . HIS A 1 85 ? 10.810 -15.274 -12.480 1.00 96.44 85 HIS A N 1
ATOM 674 C CA . HIS A 1 85 ? 10.080 -14.014 -12.621 1.00 96.44 85 HIS A CA 1
ATOM 675 C C . HIS A 1 85 ? 9.481 -13.579 -11.283 1.00 96.44 85 HIS A C 1
ATOM 677 O O . HIS A 1 85 ? 9.088 -14.401 -10.458 1.00 96.44 85 HIS A O 1
ATOM 683 N N . ARG A 1 86 ? 9.402 -12.269 -11.052 1.00 96.50 86 ARG A N 1
ATOM 684 C CA . ARG A 1 86 ? 8.719 -11.703 -9.883 1.00 96.50 86 ARG A CA 1
ATOM 685 C C . ARG A 1 86 ? 7.425 -11.022 -10.310 1.00 96.50 86 ARG A C 1
ATOM 687 O O . ARG A 1 86 ? 7.316 -10.530 -11.432 1.00 96.50 86 ARG A O 1
ATOM 694 N N . PHE A 1 87 ? 6.457 -10.977 -9.400 1.00 97.31 87 PHE A N 1
ATOM 695 C CA . PHE A 1 87 ? 5.294 -10.102 -9.531 1.00 97.31 87 PHE A CA 1
ATOM 696 C C . PHE A 1 87 ? 5.685 -8.704 -9.062 1.00 97.31 87 PHE A C 1
ATOM 698 O O . PHE A 1 87 ? 5.632 -8.410 -7.869 1.00 97.31 87 PHE A O 1
ATOM 705 N N . TYR A 1 88 ? 6.122 -7.856 -9.989 1.00 97.81 88 TYR A N 1
ATOM 706 C CA . TYR A 1 88 ? 6.694 -6.565 -9.639 1.00 97.81 88 TYR A CA 1
ATOM 707 C C . TYR A 1 88 ? 5.621 -5.555 -9.251 1.00 97.81 88 TYR A C 1
ATOM 709 O O . TYR A 1 88 ? 4.606 -5.401 -9.931 1.00 97.81 88 TYR A O 1
ATOM 717 N N . PHE A 1 89 ? 5.885 -4.795 -8.197 1.00 97.94 89 PHE A N 1
ATOM 718 C CA . PHE A 1 89 ? 5.058 -3.661 -7.803 1.00 97.94 89 PHE A CA 1
ATOM 719 C C . PHE A 1 89 ? 5.919 -2.422 -7.577 1.00 97.94 89 PHE A C 1
ATOM 721 O O . PHE A 1 89 ? 7.119 -2.520 -7.337 1.00 97.94 89 PHE A O 1
ATOM 728 N N . GLY A 1 90 ? 5.325 -1.239 -7.682 1.00 96.06 90 GLY A N 1
ATOM 729 C CA . GLY A 1 90 ? 6.059 0.007 -7.489 1.00 96.06 90 GLY A CA 1
ATOM 730 C C . GLY A 1 90 ? 5.161 1.137 -7.019 1.00 96.06 90 GLY A C 1
ATOM 731 O O . GLY A 1 90 ? 4.052 1.320 -7.524 1.00 96.06 90 GLY A O 1
ATOM 732 N N . LYS A 1 91 ? 5.654 1.916 -6.053 1.00 95.19 91 LYS A N 1
ATOM 733 C CA . LYS A 1 91 ? 5.018 3.158 -5.607 1.00 95.19 91 LYS A CA 1
ATOM 734 C C . LYS A 1 91 ? 5.573 4.328 -6.410 1.00 95.19 91 LYS A C 1
ATOM 736 O O . LYS A 1 91 ? 6.736 4.702 -6.254 1.00 95.19 91 LYS A O 1
ATOM 741 N N . TYR A 1 92 ? 4.719 4.960 -7.206 1.00 94.19 92 TYR A N 1
ATOM 742 C CA . TYR A 1 92 ? 5.063 6.121 -8.018 1.00 94.19 92 TYR A CA 1
ATOM 743 C C . TYR A 1 92 ? 4.378 7.376 -7.474 1.00 94.19 92 TYR A C 1
ATOM 745 O O . TYR A 1 92 ? 3.196 7.616 -7.703 1.00 94.19 92 TYR A O 1
ATOM 753 N N . THR A 1 93 ? 5.115 8.183 -6.714 1.00 92.00 93 THR A N 1
ATOM 754 C CA . THR A 1 93 ? 4.644 9.435 -6.106 1.00 92.00 93 THR A CA 1
ATOM 755 C C . THR A 1 93 ? 5.703 10.532 -6.235 1.00 92.00 93 THR A C 1
ATOM 757 O O . THR A 1 93 ? 6.810 10.316 -6.739 1.00 92.00 93 THR A O 1
ATOM 760 N N . GLY A 1 94 ? 5.398 11.728 -5.724 1.00 88.25 94 GLY A N 1
ATOM 761 C CA . GLY A 1 94 ? 6.364 12.826 -5.636 1.00 88.25 94 GLY A CA 1
ATOM 762 C C . GLY A 1 94 ? 7.669 12.459 -4.914 1.00 88.25 94 GLY A C 1
ATOM 763 O O . GLY A 1 94 ? 8.708 13.002 -5.269 1.00 88.25 94 GLY A O 1
ATOM 764 N N . ALA A 1 95 ? 7.635 11.508 -3.973 1.00 88.44 95 ALA A N 1
ATOM 765 C CA . ALA A 1 95 ? 8.799 11.082 -3.191 1.00 88.44 95 ALA A CA 1
ATOM 766 C C . ALA A 1 95 ? 9.615 9.943 -3.833 1.00 88.44 95 ALA A C 1
ATOM 768 O O . ALA A 1 95 ? 10.685 9.609 -3.331 1.00 88.44 95 ALA A O 1
ATOM 769 N N . THR A 1 96 ? 9.129 9.331 -4.919 1.00 92.25 96 THR A N 1
ATOM 770 C CA . THR A 1 96 ? 9.843 8.235 -5.590 1.00 92.25 96 THR A CA 1
ATOM 771 C C . THR A 1 96 ? 11.168 8.747 -6.173 1.00 92.25 96 THR A C 1
ATOM 773 O O . THR A 1 96 ? 11.132 9.704 -6.959 1.00 92.25 96 THR A O 1
ATOM 776 N N . PRO A 1 97 ? 12.318 8.131 -5.827 1.00 93.69 97 PRO A N 1
ATOM 777 C CA . PRO A 1 97 ? 13.643 8.598 -6.230 1.00 93.69 97 PRO A CA 1
ATOM 778 C C . PRO A 1 97 ? 13.908 8.348 -7.721 1.00 93.69 97 PRO A C 1
ATOM 780 O O . PRO A 1 97 ? 13.176 7.621 -8.392 1.00 93.69 97 PRO A O 1
ATOM 783 N N . GLY A 1 98 ? 14.970 8.956 -8.251 1.00 89.62 98 GLY A N 1
ATOM 784 C CA . GLY A 1 98 ? 15.252 8.953 -9.693 1.00 89.62 98 GLY A CA 1
ATOM 785 C C . GLY A 1 98 ? 14.528 10.090 -10.416 1.00 89.62 98 GLY A C 1
ATOM 786 O O . GLY A 1 98 ? 13.973 9.912 -11.497 1.00 89.62 98 GLY A O 1
ATOM 787 N N . THR A 1 99 ? 14.468 11.267 -9.791 1.00 85.81 99 THR A N 1
ATOM 788 C CA . THR A 1 99 ? 14.035 12.500 -10.457 1.00 85.81 99 THR A CA 1
ATOM 789 C C . THR A 1 99 ? 15.175 13.075 -11.290 1.00 85.81 99 THR A C 1
ATOM 791 O O . THR A 1 99 ? 16.315 13.088 -10.830 1.00 85.81 99 THR A O 1
ATOM 794 N N . GLY A 1 100 ? 14.855 13.627 -12.458 1.00 83.69 100 GLY A N 1
ATOM 795 C CA . GLY A 1 100 ? 15.841 14.218 -13.363 1.00 83.69 100 GLY A CA 1
ATOM 796 C C . GLY A 1 100 ? 16.272 13.268 -14.478 1.00 83.69 100 GLY A C 1
ATOM 797 O O . GLY A 1 100 ? 15.823 12.121 -14.554 1.00 83.69 100 GLY A O 1
ATOM 798 N N . ASP A 1 101 ? 17.111 13.789 -15.366 1.00 83.38 101 ASP A N 1
ATOM 799 C CA . ASP A 1 101 ? 17.612 13.070 -16.534 1.00 83.38 101 ASP A CA 1
ATOM 800 C C . ASP A 1 101 ? 18.700 12.063 -16.126 1.00 83.38 101 ASP A C 1
ATOM 802 O O . ASP A 1 101 ? 19.557 12.357 -15.293 1.00 83.38 101 ASP A O 1
ATOM 806 N N . ARG A 1 102 ? 18.699 10.870 -16.729 1.00 84.25 102 ARG A N 1
ATOM 807 C CA . ARG A 1 102 ? 19.704 9.824 -16.464 1.00 84.25 102 ARG A CA 1
ATOM 808 C C . ARG A 1 102 ? 21.112 10.206 -16.919 1.00 84.25 102 ARG A C 1
ATOM 810 O O . ARG A 1 102 ? 22.096 9.621 -16.463 1.00 84.25 102 ARG A O 1
ATOM 817 N N . SER A 1 103 ? 21.241 11.157 -17.837 1.00 84.75 103 SER A N 1
ATOM 818 C CA . SER A 1 103 ? 22.530 11.704 -18.256 1.00 84.75 103 SER A CA 1
ATOM 819 C C . SER A 1 103 ? 23.168 12.568 -17.162 1.00 84.75 103 SER A C 1
ATOM 821 O O . SER A 1 103 ? 24.396 12.546 -17.041 1.00 84.75 103 SER A O 1
ATOM 823 N N . ASP A 1 104 ? 22.373 13.199 -16.289 1.00 89.12 104 ASP A N 1
ATOM 824 C CA . ASP A 1 104 ? 22.855 14.048 -15.196 1.00 89.12 104 ASP A CA 1
ATOM 825 C C . ASP A 1 104 ? 23.605 13.229 -14.131 1.00 89.12 104 ASP A C 1
ATOM 827 O O . ASP A 1 104 ? 23.064 12.340 -13.464 1.00 89.12 104 ASP A O 1
ATOM 831 N N . SER A 1 105 ? 24.890 13.544 -13.955 1.00 87.94 105 SER A N 1
ATOM 832 C CA . SER A 1 105 ? 25.753 12.924 -12.948 1.00 87.94 105 SER A CA 1
ATOM 833 C C . SER A 1 105 ? 25.251 13.136 -11.521 1.00 87.94 105 SER A C 1
ATOM 835 O O . SER A 1 105 ? 25.427 12.257 -10.681 1.00 87.94 105 SER A O 1
ATOM 837 N N . SER A 1 106 ? 24.616 14.276 -11.243 1.00 89.44 106 SER A N 1
ATOM 838 C CA . SER A 1 106 ? 24.115 14.625 -9.911 1.00 89.44 106 SER A CA 1
ATOM 839 C C . SER A 1 106 ? 22.891 13.785 -9.556 1.00 89.44 106 SER A C 1
ATOM 841 O O . SER A 1 106 ? 22.837 13.213 -8.468 1.00 89.44 106 SER A O 1
ATOM 843 N N . ALA A 1 107 ? 21.951 13.636 -10.497 1.00 90.25 107 ALA A N 1
ATOM 844 C CA . ALA A 1 107 ? 20.785 12.769 -10.341 1.00 90.25 107 ALA A CA 1
ATOM 845 C C . ALA A 1 107 ? 21.191 11.298 -10.139 1.00 90.25 107 ALA A C 1
ATOM 847 O O . ALA A 1 107 ? 20.690 10.637 -9.228 1.00 90.25 107 ALA A O 1
ATOM 848 N N . LYS A 1 108 ? 22.162 10.806 -10.926 1.00 91.31 108 LYS A N 1
ATOM 849 C CA . LYS A 1 108 ? 22.726 9.452 -10.766 1.00 91.31 108 LYS A CA 1
ATOM 850 C C . LYS A 1 108 ? 23.379 9.254 -9.403 1.00 91.31 108 LYS A C 1
ATOM 852 O O . LYS A 1 108 ? 23.122 8.247 -8.748 1.00 91.31 108 LYS A O 1
ATOM 857 N N . LYS A 1 109 ? 24.198 10.215 -8.966 1.00 91.62 109 LYS A N 1
ATOM 858 C CA . LYS A 1 109 ? 24.856 10.172 -7.656 1.00 91.62 109 LYS A CA 1
ATOM 859 C C . LYS A 1 109 ? 23.832 10.119 -6.522 1.00 91.62 109 LYS A C 1
ATOM 861 O O . LYS A 1 109 ? 23.957 9.282 -5.638 1.00 91.62 109 LYS A O 1
ATOM 866 N N . LEU A 1 110 ? 22.797 10.957 -6.577 1.00 92.12 110 LEU A N 1
ATOM 867 C CA . LEU A 1 110 ? 21.742 10.963 -5.566 1.00 92.12 110 LEU A CA 1
ATOM 868 C C . LEU A 1 110 ? 20.991 9.626 -5.519 1.00 92.12 110 LEU A C 1
ATOM 870 O O . LEU A 1 110 ? 20.727 9.112 -4.436 1.00 92.12 110 LEU A O 1
ATOM 874 N N . LEU A 1 111 ? 20.653 9.054 -6.680 1.00 94.81 111 LEU A N 1
ATOM 875 C CA . LEU A 1 111 ? 19.979 7.757 -6.733 1.00 94.81 111 LEU A CA 1
ATOM 876 C C . LEU A 1 111 ? 20.854 6.641 -6.151 1.00 94.81 111 LEU A C 1
ATOM 878 O O . LEU A 1 111 ? 20.352 5.812 -5.396 1.00 94.81 111 LEU A O 1
ATOM 882 N N . ARG A 1 112 ? 22.158 6.663 -6.442 1.00 94.81 112 ARG A N 1
ATOM 883 C CA . ARG A 1 112 ? 23.135 5.726 -5.880 1.00 94.81 112 ARG A CA 1
ATOM 884 C C . ARG A 1 112 ? 23.159 5.781 -4.352 1.00 94.81 112 ARG A C 1
ATOM 886 O O . ARG A 1 112 ? 22.944 4.758 -3.717 1.00 94.81 112 ARG A O 1
ATOM 893 N N . GLU A 1 113 ? 23.293 6.973 -3.768 1.00 94.56 113 GLU A N 1
ATOM 894 C CA . GLU A 1 113 ? 23.279 7.167 -2.306 1.00 94.56 113 GLU A CA 1
ATOM 895 C C . GLU A 1 113 ? 21.947 6.738 -1.658 1.00 94.56 113 GLU A C 1
ATOM 897 O O . GLU A 1 113 ? 21.883 6.396 -0.474 1.00 94.56 113 GLU A O 1
ATOM 902 N N . VAL A 1 114 ? 20.833 6.813 -2.393 1.00 94.81 114 VAL A N 1
ATOM 903 C CA . VAL A 1 114 ? 19.545 6.278 -1.928 1.00 94.81 114 VAL A CA 1
ATOM 904 C C . VAL A 1 114 ? 19.574 4.751 -1.916 1.00 94.81 114 VAL A C 1
ATOM 906 O O . VAL A 1 114 ? 19.172 4.164 -0.916 1.00 94.81 114 VAL A O 1
ATOM 909 N N . PHE A 1 115 ? 20.062 4.119 -2.983 1.00 96.25 115 PHE A N 1
ATOM 910 C CA . PHE A 1 115 ? 20.121 2.662 -3.097 1.00 96.25 115 PHE A CA 1
ATOM 911 C C . PHE A 1 115 ? 21.096 2.054 -2.082 1.00 96.25 115 PHE A C 1
ATOM 913 O O . PHE A 1 115 ? 20.702 1.132 -1.381 1.00 96.25 115 PHE A O 1
ATOM 920 N N . GLU A 1 116 ? 22.286 2.631 -1.896 1.00 95.69 116 GLU A N 1
ATOM 921 C CA . GLU A 1 116 ? 23.244 2.213 -0.857 1.00 95.69 116 GLU A CA 1
ATOM 922 C C . GLU A 1 116 ? 22.584 2.168 0.533 1.00 95.69 116 GLU A C 1
ATOM 924 O O . GLU A 1 116 ? 22.597 1.142 1.209 1.00 95.69 116 GLU A O 1
ATOM 929 N N . ARG A 1 117 ? 21.899 3.249 0.931 1.00 94.62 117 ARG A N 1
ATOM 930 C CA . ARG A 1 117 ? 21.205 3.314 2.230 1.00 94.62 117 ARG A CA 1
ATOM 931 C C . ARG A 1 117 ? 20.021 2.357 2.336 1.00 94.62 117 ARG A C 1
ATOM 933 O O . ARG A 1 117 ? 19.709 1.899 3.435 1.00 94.62 117 ARG A O 1
ATOM 940 N N . LEU A 1 118 ? 19.301 2.114 1.240 1.00 93.75 118 LEU A N 1
ATOM 941 C CA . LEU A 1 118 ? 18.202 1.145 1.227 1.00 93.75 118 LEU A CA 1
ATOM 942 C C . LEU A 1 118 ? 18.733 -0.276 1.415 1.00 93.75 118 LEU A C 1
ATOM 944 O O . LEU A 1 118 ? 18.171 -1.022 2.212 1.00 93.75 118 LEU A O 1
ATOM 948 N N . ASP A 1 119 ? 19.831 -0.611 0.746 1.00 95.00 119 ASP A N 1
ATOM 949 C CA . ASP A 1 119 ? 20.488 -1.913 0.820 1.00 95.00 119 ASP A CA 1
ATOM 950 C C . ASP A 1 119 ? 21.022 -2.200 2.234 1.00 95.00 119 ASP A C 1
ATOM 952 O O . ASP A 1 119 ? 20.728 -3.241 2.824 1.00 95.00 119 ASP A O 1
ATOM 956 N N . GLU A 1 120 ? 21.699 -1.221 2.847 1.00 94.44 120 GLU A N 1
ATOM 957 C CA 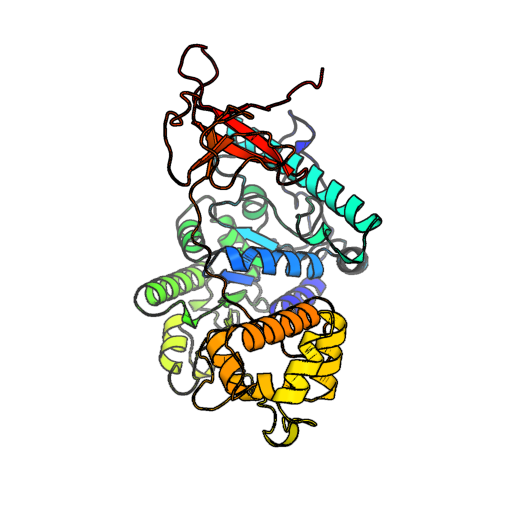. GLU A 1 120 ? 22.152 -1.293 4.244 1.00 94.44 120 GLU A CA 1
ATOM 958 C C . GLU A 1 120 ? 20.992 -1.544 5.218 1.00 94.44 120 GLU A C 1
ATOM 960 O O . GLU A 1 120 ? 21.079 -2.391 6.112 1.00 94.44 120 GLU A O 1
ATOM 965 N N . ARG A 1 121 ? 19.874 -0.827 5.041 1.00 93.31 121 ARG A N 1
ATOM 966 C CA . ARG A 1 121 ? 18.678 -0.986 5.882 1.00 93.31 121 ARG A CA 1
ATOM 967 C C . ARG A 1 121 ? 18.008 -2.336 5.676 1.00 93.31 121 ARG A C 1
ATOM 969 O O . ARG A 1 121 ? 17.578 -2.939 6.657 1.00 93.31 121 ARG A O 1
ATOM 976 N N . ALA A 1 122 ? 17.916 -2.803 4.434 1.00 92.75 122 ALA A N 1
ATOM 977 C CA . ALA A 1 122 ? 17.354 -4.109 4.121 1.00 92.75 122 ALA A CA 1
ATOM 978 C C . ALA A 1 122 ? 18.192 -5.213 4.778 1.00 92.75 122 ALA A C 1
ATOM 980 O O . ALA A 1 122 ? 17.642 -6.095 5.435 1.00 92.75 122 ALA A O 1
ATOM 981 N N . HIS A 1 123 ? 19.521 -5.117 4.697 1.00 93.00 123 HIS A N 1
ATOM 982 C CA . HIS A 1 123 ? 20.426 -6.051 5.360 1.00 93.00 123 HIS A CA 1
ATOM 983 C C . HIS A 1 123 ? 20.275 -6.027 6.890 1.00 93.00 123 HIS A C 1
ATOM 985 O O . HIS A 1 123 ? 20.145 -7.078 7.520 1.00 93.00 123 HIS A O 1
ATOM 991 N N . ALA A 1 124 ? 20.211 -4.838 7.497 1.00 91.38 124 ALA A N 1
ATOM 992 C CA . ALA A 1 124 ? 19.996 -4.694 8.935 1.00 91.38 124 ALA A CA 1
ATOM 993 C C . ALA A 1 124 ? 18.648 -5.281 9.393 1.00 91.38 124 ALA A C 1
ATOM 995 O O . ALA A 1 124 ? 18.592 -5.944 10.428 1.00 91.38 124 ALA A O 1
ATOM 996 N N . ALA A 1 125 ? 17.579 -5.092 8.613 1.00 90.69 125 ALA A N 1
ATOM 997 C CA . ALA A 1 125 ? 16.264 -5.658 8.904 1.00 90.69 125 ALA A CA 1
ATOM 998 C C . ALA A 1 125 ? 16.271 -7.197 8.860 1.00 90.69 125 ALA A C 1
ATOM 1000 O O . ALA A 1 125 ? 15.646 -7.839 9.698 1.00 90.69 125 ALA A O 1
ATOM 1001 N N . LEU A 1 126 ? 17.036 -7.800 7.944 1.00 89.62 126 LEU A N 1
ATOM 1002 C CA . LEU A 1 126 ? 17.207 -9.257 7.890 1.00 89.62 126 LEU A CA 1
ATOM 1003 C C . LEU A 1 126 ? 17.978 -9.809 9.089 1.00 89.62 126 LEU A C 1
ATOM 1005 O O . LEU A 1 126 ? 17.632 -10.867 9.610 1.00 89.62 126 LEU A O 1
ATOM 1009 N N . ILE A 1 127 ? 19.003 -9.089 9.548 1.00 91.00 127 ILE A N 1
ATOM 1010 C CA . ILE A 1 127 ? 19.737 -9.445 10.769 1.00 91.00 127 ILE A CA 1
ATOM 1011 C C . ILE A 1 127 ? 18.848 -9.291 12.009 1.00 91.00 127 ILE A C 1
ATOM 1013 O O . ILE A 1 127 ? 18.973 -10.073 12.948 1.00 91.00 127 ILE A O 1
ATOM 1017 N N . ALA A 1 128 ? 17.971 -8.288 12.044 1.00 89.19 128 ALA A N 1
ATOM 1018 C CA . ALA A 1 128 ? 17.021 -8.128 13.140 1.00 89.19 128 ALA A CA 1
ATOM 1019 C C . ALA A 1 128 ? 16.046 -9.314 13.194 1.00 89.19 128 ALA A C 1
ATOM 1021 O O . ALA A 1 128 ? 15.889 -9.925 14.247 1.00 89.19 128 ALA A O 1
ATOM 1022 N N . ASP A 1 129 ? 15.489 -9.711 12.050 1.00 89.62 129 ASP A N 1
ATOM 1023 C CA . ASP A 1 129 ? 14.540 -10.825 11.970 1.00 89.62 129 ASP A CA 1
ATOM 1024 C C . ASP A 1 129 ? 15.167 -12.194 12.257 1.00 89.62 129 ASP A C 1
ATOM 1026 O O . ASP A 1 129 ? 14.459 -13.116 12.648 1.00 89.62 129 ASP A O 1
ATOM 1030 N N . SER A 1 130 ? 16.481 -12.367 12.077 1.00 89.62 130 SER A N 1
ATOM 1031 C CA . SER A 1 130 ? 17.149 -13.612 12.487 1.00 89.62 130 SER A CA 1
ATOM 1032 C C . SER A 1 130 ? 17.286 -13.735 14.008 1.00 89.62 130 SER A C 1
ATOM 1034 O O . SER A 1 130 ? 17.430 -14.846 14.517 1.00 89.62 130 SER A O 1
ATOM 1036 N N . LYS A 1 131 ? 17.220 -12.611 14.733 1.00 89.56 131 LYS A N 1
ATOM 1037 C CA . LYS A 1 131 ? 17.219 -12.561 16.202 1.00 89.56 131 LYS A CA 1
ATOM 1038 C C . LYS A 1 131 ? 15.805 -12.574 16.781 1.00 89.56 131 LYS A C 1
ATOM 1040 O O . LYS A 1 131 ? 15.597 -13.196 17.815 1.00 89.56 131 LYS A O 1
ATOM 1045 N N . GLU A 1 132 ? 14.870 -11.895 16.119 1.00 86.75 132 GLU A N 1
ATOM 1046 C CA . GLU A 1 132 ? 13.477 -11.705 16.551 1.00 86.75 132 GLU A CA 1
ATOM 1047 C C . GLU A 1 132 ? 12.512 -11.960 15.370 1.00 86.75 132 GLU A C 1
ATOM 1049 O O . GLU A 1 132 ? 12.007 -11.010 14.758 1.00 86.75 132 GLU A O 1
ATOM 1054 N N . PRO A 1 133 ? 12.279 -13.233 14.985 1.00 83.06 133 PRO A N 1
ATOM 1055 C CA . PRO A 1 133 ? 11.510 -13.589 13.786 1.00 83.06 133 PRO A CA 1
ATOM 1056 C C . PRO A 1 133 ? 10.075 -13.055 13.770 1.00 83.06 133 PRO A C 1
ATOM 1058 O O . PRO A 1 133 ? 9.536 -12.758 12.705 1.00 83.06 133 PRO A O 1
ATOM 1061 N N . GLU A 1 134 ? 9.462 -12.910 14.942 1.00 81.62 134 GLU A N 1
ATOM 1062 C CA . GLU A 1 134 ? 8.096 -12.427 15.138 1.00 81.62 134 GLU A CA 1
ATOM 1063 C C . GLU A 1 134 ? 7.883 -10.962 14.737 1.00 81.62 134 GLU A C 1
ATOM 1065 O O . GLU A 1 134 ? 6.747 -10.564 14.480 1.00 81.62 134 GLU A O 1
ATOM 1070 N N . LYS A 1 135 ? 8.952 -10.155 14.655 1.00 79.75 135 LYS A N 1
ATOM 1071 C CA . LYS A 1 135 ? 8.852 -8.738 14.271 1.00 79.75 135 LYS A CA 1
ATOM 1072 C C . LYS A 1 135 ? 8.656 -8.530 12.772 1.00 79.75 135 LYS A C 1
ATOM 1074 O O . LYS A 1 135 ? 8.127 -7.491 12.380 1.00 79.75 135 LYS A O 1
ATOM 1079 N N . GLU A 1 136 ? 9.086 -9.488 11.947 1.00 86.38 136 GLU A N 1
ATOM 1080 C CA . GLU A 1 136 ? 9.029 -9.425 10.478 1.00 86.38 136 GLU A CA 1
ATOM 1081 C C . GLU A 1 136 ? 9.483 -8.063 9.888 1.00 86.38 136 GLU A C 1
ATOM 1083 O O . GLU A 1 136 ? 8.939 -7.553 8.900 1.00 86.38 136 GLU A O 1
ATOM 1088 N N . SER A 1 137 ? 10.507 -7.461 10.496 1.00 87.62 137 SER A N 1
ATOM 1089 C CA . SER A 1 137 ? 11.077 -6.147 10.174 1.00 87.62 137 SER A CA 1
ATOM 1090 C C . SER A 1 137 ? 11.484 -6.039 8.704 1.00 87.62 137 SER A C 1
ATOM 1092 O O . SER A 1 137 ? 11.435 -4.952 8.120 1.00 87.62 137 SER A O 1
ATOM 1094 N N . ARG A 1 138 ? 11.857 -7.165 8.076 1.00 87.75 138 ARG A N 1
ATOM 1095 C CA . ARG A 1 138 ? 12.248 -7.235 6.661 1.00 87.75 138 ARG A CA 1
ATOM 1096 C C . ARG A 1 138 ? 11.182 -6.710 5.698 1.00 87.75 138 ARG A C 1
ATOM 1098 O O . ARG A 1 138 ? 11.539 -6.292 4.606 1.00 87.75 138 ARG A O 1
ATOM 1105 N N . TYR A 1 139 ? 9.898 -6.707 6.068 1.00 91.94 139 TYR A N 1
ATOM 1106 C CA . TYR A 1 139 ? 8.827 -6.217 5.189 1.00 91.94 139 TYR A CA 1
ATOM 1107 C C . TYR A 1 139 ? 8.593 -4.703 5.297 1.00 91.94 139 TYR A C 1
ATOM 1109 O O . TYR A 1 139 ? 7.886 -4.126 4.471 1.00 91.94 139 TYR A O 1
ATOM 1117 N N . PHE A 1 140 ? 9.213 -4.017 6.258 1.00 89.94 140 PHE A N 1
ATOM 1118 C CA . PHE A 1 140 ? 9.123 -2.556 6.368 1.00 89.94 140 PHE A CA 1
ATOM 1119 C C . PHE A 1 140 ? 10.110 -1.830 5.447 1.00 89.94 140 PHE A C 1
ATOM 1121 O O . PHE A 1 140 ? 9.937 -0.641 5.171 1.00 89.94 140 PHE A O 1
ATOM 1128 N N . VAL A 1 141 ? 11.117 -2.539 4.933 1.00 90.75 141 VAL A N 1
ATOM 1129 C CA . VAL A 1 141 ? 12.148 -2.004 4.038 1.00 90.75 141 VAL A CA 1
ATOM 1130 C C . VAL A 1 141 ? 12.132 -2.797 2.729 1.00 90.75 141 VAL A C 1
ATOM 1132 O O . VAL A 1 141 ? 12.081 -4.023 2.771 1.00 90.75 141 VAL A O 1
ATOM 1135 N N . PRO A 1 142 ? 12.165 -2.145 1.556 1.00 92.06 142 PRO A N 1
ATOM 1136 C CA . PRO A 1 142 ? 12.252 -2.867 0.293 1.00 92.06 142 PRO A CA 1
ATOM 1137 C C . PRO A 1 142 ? 13.611 -3.556 0.139 1.00 92.06 142 PRO A C 1
ATOM 1139 O O . PRO A 1 142 ? 14.648 -2.989 0.484 1.00 92.06 142 PRO A O 1
ATOM 1142 N N . ARG A 1 143 ? 13.615 -4.754 -0.451 1.00 91.50 143 ARG A N 1
ATOM 1143 C CA . ARG A 1 143 ? 14.837 -5.423 -0.909 1.00 91.50 143 ARG A CA 1
ATOM 1144 C C . ARG A 1 143 ? 15.101 -5.051 -2.375 1.00 91.50 143 ARG A C 1
ATOM 1146 O O . ARG A 1 143 ? 14.211 -5.191 -3.215 1.00 91.50 143 ARG A O 1
ATOM 1153 N N . LEU A 1 144 ? 16.314 -4.599 -2.702 1.00 93.75 144 LEU A N 1
ATOM 1154 C CA . LEU A 1 144 ? 16.678 -4.171 -4.068 1.00 93.75 144 LEU A CA 1
ATOM 1155 C C . LEU A 1 144 ? 16.803 -5.342 -5.063 1.00 93.75 144 LEU A C 1
ATOM 1157 O O . LEU A 1 144 ? 16.795 -5.144 -6.276 1.00 93.75 144 LEU A O 1
ATOM 1161 N N . ASP A 1 145 ? 16.879 -6.572 -4.558 1.00 92.00 145 ASP A N 1
ATOM 1162 C CA . ASP A 1 145 ? 16.810 -7.816 -5.329 1.00 92.00 145 ASP A CA 1
ATOM 1163 C C . ASP A 1 145 ? 15.380 -8.385 -5.430 1.00 92.00 145 ASP A C 1
ATOM 1165 O O . ASP A 1 145 ? 15.180 -9.475 -5.976 1.00 92.00 145 ASP A O 1
ATOM 1169 N N . GLY A 1 146 ? 14.389 -7.684 -4.880 1.00 93.06 146 GLY A N 1
ATOM 1170 C CA . GLY A 1 146 ? 13.042 -8.200 -4.676 1.00 93.06 146 GLY A CA 1
ATOM 1171 C C . GLY A 1 146 ? 12.058 -7.896 -5.793 1.00 93.06 146 GLY A C 1
ATOM 1172 O O . GLY A 1 146 ? 12.425 -7.665 -6.948 1.00 93.06 146 GLY A O 1
ATOM 1173 N N . ALA A 1 147 ? 10.781 -7.926 -5.423 1.00 95.75 147 ALA A N 1
ATOM 1174 C CA . ALA A 1 147 ? 9.651 -7.604 -6.288 1.00 95.75 147 ALA A CA 1
ATOM 1175 C C . ALA A 1 147 ? 9.301 -6.099 -6.329 1.00 95.75 147 ALA A C 1
ATOM 1177 O O . ALA A 1 147 ? 8.600 -5.659 -7.240 1.00 95.75 147 ALA A O 1
ATOM 1178 N N . GLU A 1 148 ? 9.768 -5.285 -5.379 1.00 97.31 148 GLU A N 1
ATOM 1179 C CA . GLU A 1 148 ? 9.511 -3.838 -5.406 1.00 97.31 148 GLU A CA 1
ATOM 1180 C C . GLU A 1 148 ? 10.482 -3.126 -6.355 1.00 97.31 148 GLU A C 1
ATOM 1182 O O . GLU A 1 148 ? 11.694 -3.309 -6.245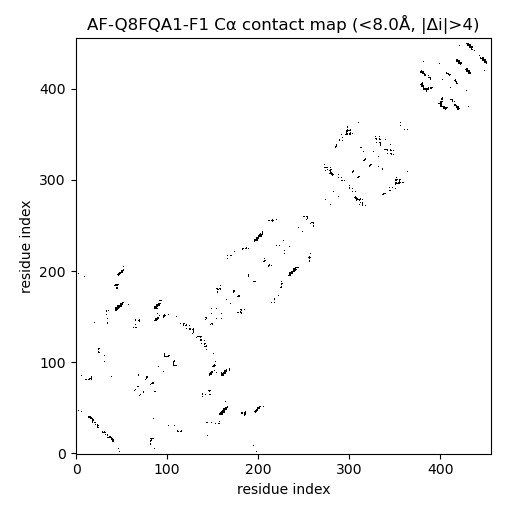 1.00 97.31 148 GLU A O 1
ATOM 1187 N N . LEU A 1 149 ? 9.954 -2.297 -7.261 1.00 97.38 149 LEU A N 1
ATOM 1188 C CA . LEU A 1 149 ? 10.736 -1.371 -8.081 1.00 97.38 149 LEU A CA 1
ATOM 1189 C C . LEU A 1 149 ? 10.898 -0.042 -7.339 1.00 97.38 149 LEU A C 1
ATOM 1191 O O . LEU A 1 149 ? 9.920 0.651 -7.048 1.00 97.38 149 LEU A O 1
ATOM 1195 N N . ASN A 1 150 ? 12.148 0.320 -7.049 1.00 95.31 150 ASN A N 1
ATOM 1196 C CA . ASN A 1 150 ? 12.468 1.357 -6.064 1.00 95.31 150 ASN A CA 1
ATOM 1197 C C . ASN A 1 150 ? 12.763 2.737 -6.662 1.00 95.31 150 ASN A C 1
ATOM 1199 O O . ASN A 1 150 ? 12.872 3.709 -5.916 1.00 95.31 150 ASN A O 1
ATOM 1203 N N . SER A 1 151 ? 12.871 2.862 -7.988 1.00 96.19 151 SER A N 1
ATOM 1204 C CA . SER A 1 151 ? 13.117 4.144 -8.650 1.00 96.19 151 SER A CA 1
ATOM 1205 C C . SER A 1 151 ? 12.158 4.411 -9.805 1.00 96.19 151 SER A C 1
ATOM 1207 O O . SER A 1 151 ? 11.618 3.500 -10.436 1.00 96.19 151 SER A O 1
ATOM 1209 N N . ARG A 1 152 ? 11.968 5.697 -10.124 1.00 95.94 152 ARG A N 1
ATOM 1210 C CA . ARG A 1 152 ? 11.248 6.112 -11.335 1.00 95.94 152 ARG A CA 1
ATOM 1211 C C . ARG A 1 152 ? 11.916 5.552 -12.580 1.00 95.94 152 ARG A C 1
ATOM 1213 O O . ARG A 1 152 ? 11.225 5.176 -13.516 1.00 95.94 152 ARG A O 1
ATOM 1220 N N . TRP A 1 153 ? 13.247 5.508 -12.590 1.00 95.44 153 TRP A N 1
ATOM 1221 C CA . TRP A 1 153 ? 14.015 5.023 -13.726 1.00 95.44 153 TRP A CA 1
ATOM 1222 C C . TRP A 1 153 ? 13.749 3.538 -13.986 1.00 95.44 153 TRP A C 1
ATOM 1224 O O . TRP A 1 153 ? 13.474 3.207 -15.134 1.00 95.44 153 TRP A O 1
ATOM 1234 N N . ASP A 1 154 ? 13.712 2.695 -12.953 1.00 95.31 154 ASP A N 1
ATOM 1235 C CA . ASP A 1 154 ? 13.346 1.277 -13.091 1.00 95.31 154 ASP A CA 1
ATOM 1236 C C . ASP A 1 154 ? 11.942 1.118 -13.678 1.00 95.31 154 ASP A C 1
ATOM 1238 O O . ASP A 1 154 ? 11.735 0.383 -14.641 1.00 95.31 154 ASP A O 1
ATOM 1242 N N . MET A 1 155 ? 10.971 1.840 -13.110 1.00 97.31 155 MET A N 1
ATOM 1243 C CA . MET A 1 155 ? 9.571 1.733 -13.522 1.00 97.31 155 MET A CA 1
ATOM 1244 C C . MET A 1 155 ? 9.314 2.306 -14.923 1.00 97.31 155 MET A C 1
ATOM 1246 O O . MET A 1 155 ? 8.421 1.827 -15.614 1.00 97.31 155 MET A O 1
ATOM 1250 N N . MET A 1 156 ? 10.078 3.313 -15.357 1.00 95.44 156 MET A N 1
ATOM 1251 C CA . MET A 1 156 ? 9.990 3.845 -16.720 1.00 95.44 156 MET A CA 1
ATOM 1252 C C . MET A 1 156 ? 10.576 2.877 -17.751 1.00 95.44 156 MET A C 1
ATOM 1254 O O . MET A 1 156 ? 10.015 2.76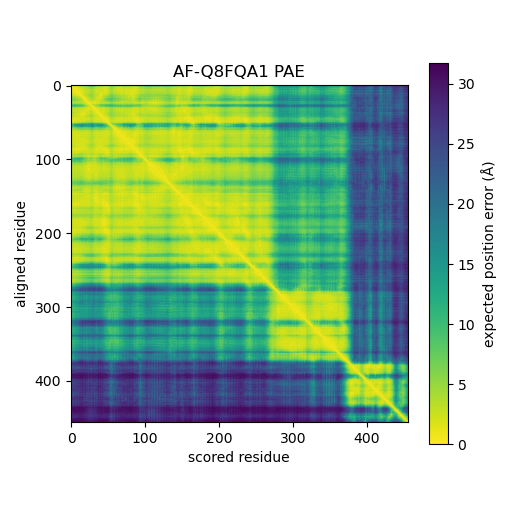6 -18.839 1.00 95.44 156 MET A O 1
ATOM 1258 N N . ASP A 1 157 ? 11.660 2.163 -17.435 1.00 95.38 157 ASP A N 1
ATOM 1259 C CA . ASP A 1 157 ? 12.194 1.144 -18.350 1.00 95.38 157 ASP A CA 1
ATOM 1260 C C . ASP A 1 157 ? 11.272 -0.074 -18.406 1.00 95.38 157 ASP A C 1
ATOM 1262 O O . ASP A 1 157 ? 10.893 -0.534 -19.484 1.00 95.38 157 ASP A O 1
ATOM 1266 N N . PHE A 1 158 ? 10.869 -0.559 -17.233 1.00 96.94 158 PHE A N 1
ATOM 1267 C CA . PHE A 1 158 ? 10.100 -1.783 -17.075 1.00 96.94 158 PHE A CA 1
ATOM 1268 C C . PHE A 1 158 ? 8.919 -1.556 -16.122 1.00 96.94 158 PHE A C 1
ATOM 1270 O O . PHE A 1 158 ? 9.031 -1.852 -14.926 1.00 96.94 158 PHE A O 1
ATOM 1277 N N . PRO A 1 159 ? 7.766 -1.082 -16.633 1.00 97.94 159 PRO A N 1
ATOM 1278 C CA . PRO A 1 159 ? 6.585 -0.803 -15.823 1.00 97.94 159 PRO A CA 1
ATOM 1279 C C . PRO A 1 159 ? 6.213 -1.976 -14.903 1.00 97.94 159 PRO A C 1
ATOM 1281 O O . PRO A 1 159 ? 6.207 -3.128 -15.365 1.00 97.94 159 PRO A O 1
ATOM 1284 N N . PRO A 1 160 ? 5.927 -1.713 -13.612 1.00 98.06 160 PRO A N 1
ATOM 1285 C CA . PRO A 1 160 ? 5.585 -2.758 -12.653 1.00 98.06 160 PRO A CA 1
ATOM 1286 C C . PRO A 1 160 ? 4.251 -3.405 -13.019 1.00 98.06 160 PRO A C 1
ATOM 1288 O O . PRO A 1 160 ? 3.385 -2.748 -13.591 1.00 98.06 160 PRO A O 1
ATOM 1291 N N . ASP A 1 161 ? 4.050 -4.660 -12.617 1.00 98.25 161 ASP A N 1
ATOM 1292 C CA . ASP A 1 161 ? 2.768 -5.344 -12.787 1.00 98.25 161 ASP A CA 1
ATOM 1293 C C . ASP A 1 161 ? 1.659 -4.653 -11.967 1.00 98.25 161 ASP A C 1
ATOM 1295 O O . ASP A 1 161 ? 0.536 -4.487 -12.450 1.00 98.25 161 ASP A O 1
ATOM 1299 N N . ILE A 1 162 ? 1.990 -4.188 -10.756 1.00 98.19 162 ILE A N 1
ATOM 1300 C CA . ILE A 1 162 ? 1.108 -3.402 -9.883 1.00 98.19 162 ILE A CA 1
ATOM 1301 C C . ILE A 1 162 ? 1.706 -2.007 -9.666 1.00 98.19 162 ILE A C 1
ATOM 1303 O O . ILE A 1 162 ? 2.718 -1.843 -8.983 1.00 98.19 162 ILE A O 1
ATOM 1307 N N . LEU A 1 163 ? 1.060 -0.981 -10.211 1.00 97.56 163 LEU A N 1
ATOM 1308 C CA . LEU A 1 163 ? 1.438 0.412 -10.001 1.00 97.56 163 LEU A CA 1
ATOM 1309 C C . LEU A 1 163 ? 0.586 1.027 -8.895 1.00 97.56 163 LEU A C 1
ATOM 1311 O O . LEU A 1 163 ? -0.639 1.045 -8.986 1.00 97.56 163 LEU A O 1
ATOM 1315 N N . ILE A 1 164 ? 1.233 1.580 -7.877 1.00 95.94 164 ILE A N 1
ATOM 1316 C CA . ILE A 1 164 ? 0.573 2.270 -6.772 1.00 95.94 164 ILE A CA 1
ATOM 1317 C C . ILE A 1 164 ? 0.874 3.756 -6.877 1.00 95.94 164 ILE A C 1
ATOM 1319 O O . ILE A 1 164 ? 2.036 4.165 -6.899 1.00 95.94 164 ILE A O 1
ATOM 1323 N N . THR A 1 165 ? -0.162 4.583 -6.940 1.00 94.62 165 THR A N 1
ATOM 1324 C CA . THR A 1 165 ? 0.001 6.029 -7.090 1.00 94.62 165 THR A CA 1
ATOM 1325 C C . THR A 1 165 ? -1.174 6.794 -6.479 1.00 94.62 165 THR A C 1
ATOM 1327 O O . THR A 1 165 ? -2.098 6.214 -5.909 1.00 94.62 165 THR A O 1
ATOM 1330 N N . ASN A 1 166 ? -1.129 8.118 -6.572 1.00 91.44 166 ASN A N 1
ATOM 1331 C CA . ASN A 1 166 ? -2.235 9.001 -6.223 1.00 91.44 166 ASN A CA 1
ATOM 1332 C C . ASN A 1 166 ? -2.705 9.766 -7.468 1.00 91.44 166 ASN A C 1
ATOM 1334 O O . ASN A 1 166 ? -2.013 9.815 -8.486 1.00 91.44 166 ASN A O 1
ATOM 1338 N N . TYR A 1 167 ? -3.890 10.371 -7.391 1.00 90.94 167 TYR A N 1
ATOM 1339 C CA . TYR A 1 167 ? -4.489 11.073 -8.530 1.00 90.94 167 TYR A CA 1
ATOM 1340 C C . TYR A 1 167 ? -3.613 12.228 -9.044 1.00 90.94 167 TYR A C 1
ATOM 1342 O O . TYR A 1 167 ? -3.495 12.412 -10.254 1.00 90.94 167 TYR A O 1
ATOM 1350 N N . SER A 1 168 ? -2.940 12.967 -8.153 1.00 90.88 168 SER A N 1
ATOM 1351 C CA . SER A 1 168 ? -2.046 14.061 -8.545 1.00 90.88 168 SER A CA 1
ATOM 1352 C C . SER A 1 168 ? -0.888 13.556 -9.401 1.00 90.88 168 SER A C 1
ATOM 1354 O O . SER A 1 168 ? -0.583 14.139 -10.439 1.00 90.88 168 SER A O 1
ATOM 1356 N N . MET A 1 169 ? -0.255 12.455 -8.993 1.00 93.06 169 MET A N 1
ATOM 1357 C CA . MET A 1 169 ? 0.868 11.894 -9.731 1.00 93.06 169 MET A CA 1
ATOM 1358 C C . MET A 1 169 ? 0.406 11.214 -11.022 1.00 93.06 169 MET A C 1
ATOM 1360 O O . MET A 1 169 ? 1.053 11.410 -12.045 1.00 93.06 169 MET A O 1
ATOM 1364 N N . LEU A 1 170 ? -0.736 10.519 -11.028 1.00 95.50 170 LEU A N 1
ATOM 1365 C CA . LEU A 1 170 ? -1.319 9.978 -12.261 1.00 95.50 170 LEU A CA 1
ATOM 1366 C C . LEU A 1 170 ? -1.601 11.083 -13.294 1.00 95.50 170 LEU A C 1
ATOM 1368 O O . LEU A 1 170 ? -1.302 10.905 -14.474 1.00 95.50 170 LEU A O 1
ATOM 1372 N N . ASN A 1 171 ? -2.126 12.235 -12.862 1.00 94.94 171 ASN A N 1
ATOM 1373 C CA . ASN A 1 171 ? -2.341 13.389 -13.741 1.00 94.94 171 ASN A CA 1
ATOM 1374 C C . ASN A 1 171 ? -1.026 13.878 -14.359 1.00 94.94 171 ASN A C 1
ATOM 1376 O O . ASN A 1 171 ? -0.938 14.082 -15.566 1.00 94.94 171 ASN A O 1
ATOM 1380 N N . VAL A 1 172 ? 0.032 13.975 -13.550 1.00 93.69 172 VAL A N 1
ATOM 1381 C CA . VAL A 1 172 ? 1.370 14.327 -14.041 1.00 93.69 172 VAL A CA 1
ATOM 1382 C C . VAL A 1 172 ? 1.898 13.291 -15.041 1.00 93.69 172 VAL A C 1
ATOM 1384 O O . VAL A 1 172 ? 2.408 13.684 -16.089 1.00 93.69 172 VAL A O 1
ATOM 1387 N N . MET A 1 173 ? 1.753 11.992 -14.755 1.00 95.44 173 MET A N 1
ATOM 1388 C CA . MET A 1 173 ? 2.210 10.911 -15.639 1.00 95.44 173 MET A CA 1
ATOM 1389 C C . MET A 1 173 ? 1.537 10.969 -17.013 1.00 95.44 173 MET A C 1
ATOM 1391 O O . MET A 1 173 ? 2.207 10.800 -18.023 1.00 95.44 173 MET A O 1
ATOM 1395 N N . LEU A 1 174 ? 0.227 11.237 -17.070 1.00 95.38 174 LEU A N 1
ATOM 1396 C CA . LEU A 1 174 ? -0.516 11.297 -18.337 1.00 95.38 174 LEU A CA 1
ATOM 1397 C C . LEU A 1 174 ? -0.075 12.447 -19.255 1.00 95.38 174 LEU A C 1
ATOM 1399 O O . LEU A 1 174 ? -0.299 12.371 -20.464 1.00 95.38 174 LEU A O 1
ATOM 1403 N N . LEU A 1 175 ? 0.524 13.501 -18.696 1.00 92.50 175 LEU A N 1
ATOM 1404 C CA . LEU A 1 175 ? 0.911 14.710 -19.427 1.00 92.50 175 LEU A CA 1
ATOM 1405 C C . LEU A 1 175 ? 2.376 14.717 -19.872 1.00 92.50 175 LEU A C 1
ATOM 1407 O O . LEU A 1 175 ? 2.719 15.418 -20.822 1.00 92.50 175 LEU A O 1
ATOM 1411 N N . ARG A 1 176 ? 3.250 13.991 -19.174 1.00 91.69 176 ARG A N 1
ATOM 1412 C CA . ARG A 1 176 ? 4.695 14.021 -19.414 1.00 91.69 176 ARG A CA 1
ATOM 1413 C C . ARG A 1 176 ? 5.131 12.992 -20.449 1.00 91.69 176 ARG A C 1
ATOM 1415 O O . ARG A 1 176 ? 4.505 11.951 -20.632 1.00 91.69 176 ARG A O 1
ATOM 1422 N N . GLU A 1 177 ? 6.218 13.307 -21.143 1.00 89.81 177 GLU A N 1
ATOM 1423 C CA . GLU A 1 177 ? 6.809 12.421 -22.148 1.00 89.81 177 GLU A CA 1
ATOM 1424 C C . GLU A 1 177 ? 7.592 11.275 -21.495 1.00 89.81 177 GLU A C 1
ATOM 1426 O O . GLU A 1 177 ? 7.554 10.141 -21.962 1.00 89.81 177 GLU A O 1
ATOM 1431 N N . GLN A 1 178 ? 8.249 11.551 -20.368 1.00 88.38 178 GLN A N 1
ATOM 1432 C CA . GLN A 1 178 ? 9.103 10.588 -19.678 1.00 88.38 178 GLN A 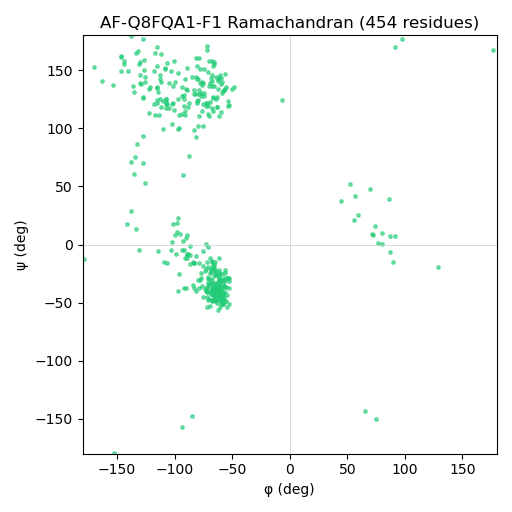CA 1
ATOM 1433 C C . GLN A 1 178 ? 8.325 9.341 -19.229 1.00 88.38 178 GLN A C 1
ATOM 1435 O O . GLN A 1 178 ? 8.831 8.227 -19.322 1.00 88.38 178 GLN A O 1
ATOM 1440 N N . GLU A 1 179 ? 7.078 9.510 -18.789 1.00 94.12 179 GLU A N 1
ATOM 1441 C CA . GLU A 1 179 ? 6.221 8.417 -18.327 1.00 94.12 179 GLU A CA 1
ATOM 1442 C C . GLU A 1 179 ? 5.384 7.755 -19.439 1.00 94.12 179 GLU A C 1
ATOM 1444 O O . GLU A 1 179 ? 4.546 6.897 -19.151 1.00 94.12 179 GLU A O 1
ATOM 1449 N N . GLN A 1 180 ? 5.611 8.087 -20.717 1.00 94.38 180 GLN A N 1
ATOM 1450 C CA . GLN A 1 180 ? 4.861 7.478 -21.826 1.00 94.38 180 GLN A CA 1
ATOM 1451 C C . GLN A 1 180 ? 5.047 5.966 -21.923 1.00 94.38 180 GLN A C 1
ATOM 1453 O O . GLN A 1 180 ? 4.103 5.252 -22.279 1.00 94.38 180 GLN A O 1
ATOM 1458 N N . SER A 1 181 ? 6.221 5.471 -21.532 1.00 94.50 181 SER A N 1
ATOM 1459 C CA . SER A 1 181 ? 6.552 4.049 -21.551 1.00 94.50 181 SER A CA 1
ATOM 1460 C C . SER A 1 181 ? 5.573 3.200 -20.733 1.00 94.50 181 SER A C 1
ATOM 1462 O O . SER A 1 181 ? 5.211 2.109 -21.174 1.00 94.50 181 SER A O 1
ATOM 1464 N N . PHE A 1 182 ? 5.056 3.711 -19.606 1.00 97.25 182 PHE A N 1
ATOM 1465 C CA . PHE A 1 182 ? 4.023 3.029 -18.822 1.00 97.25 182 PHE A CA 1
ATOM 1466 C C . PHE A 1 182 ? 2.794 2.725 -19.677 1.00 97.25 182 PHE A C 1
ATOM 1468 O O . PHE A 1 182 ? 2.299 1.599 -19.680 1.00 97.25 182 PHE A O 1
ATOM 1475 N N . PHE A 1 183 ? 2.301 3.715 -20.420 1.00 97.69 183 PHE A N 1
ATOM 1476 C CA . PHE A 1 183 ? 1.065 3.589 -21.190 1.00 97.69 183 PHE A CA 1
ATOM 1477 C C . PHE A 1 183 ? 1.268 2.826 -22.494 1.00 97.69 183 PHE A C 1
ATOM 1479 O O . PHE A 1 183 ? 0.395 2.060 -22.890 1.00 97.69 183 PHE A O 1
ATOM 1486 N N . GLU A 1 184 ? 2.398 3.017 -23.171 1.00 97.12 184 GLU A N 1
ATOM 1487 C CA . GLU A 1 184 ? 2.695 2.333 -24.431 1.00 97.12 184 GLU A CA 1
ATOM 1488 C C . GLU A 1 184 ? 2.906 0.838 -24.235 1.00 97.12 184 GLU A C 1
ATOM 1490 O O . GLU A 1 184 ? 2.279 0.036 -24.930 1.00 97.12 184 GLU A O 1
ATOM 1495 N N . GLN A 1 185 ? 3.715 0.453 -23.245 1.00 97.81 185 GLN A N 1
ATOM 1496 C CA . GLN A 1 185 ? 3.945 -0.956 -22.950 1.00 97.81 185 GLN A CA 1
ATOM 1497 C C . GLN A 1 185 ? 2.668 -1.635 -22.431 1.00 97.81 185 GLN A C 1
ATOM 1499 O O . GLN A 1 185 ? 2.338 -2.742 -22.854 1.00 97.81 185 GLN A O 1
ATOM 1504 N N . THR A 1 186 ? 1.877 -0.937 -21.606 1.00 98.44 186 THR A N 1
ATOM 1505 C CA . THR A 1 186 ? 0.570 -1.444 -21.154 1.00 98.44 186 THR A CA 1
ATOM 1506 C C . THR A 1 186 ? -0.423 -1.596 -22.306 1.00 98.44 186 THR A C 1
ATOM 1508 O O . THR A 1 186 ? -1.142 -2.589 -22.367 1.00 98.44 186 THR A O 1
ATOM 1511 N N . ARG A 1 187 ? -0.445 -0.665 -23.268 1.00 97.69 187 ARG A N 1
ATOM 1512 C CA . ARG A 1 187 ? -1.296 -0.779 -24.462 1.00 97.69 187 ARG A CA 1
ATOM 1513 C C . ARG A 1 187 ? -0.900 -1.971 -25.325 1.00 97.69 187 ARG A C 1
ATOM 1515 O O . ARG A 1 187 ? -1.783 -2.688 -25.776 1.00 97.69 187 ARG A O 1
ATOM 1522 N N . LYS A 1 188 ? 0.405 -2.195 -25.510 1.00 97.88 188 LYS A N 1
ATOM 1523 C CA . LYS A 1 188 ? 0.928 -3.370 -26.216 1.00 97.88 188 LYS A CA 1
ATOM 1524 C C . LYS A 1 188 ? 0.507 -4.663 -25.519 1.00 97.88 188 LYS A C 1
ATOM 1526 O O . LYS A 1 188 ? 0.057 -5.597 -26.167 1.00 97.88 188 LYS A O 1
ATOM 1531 N N . TRP A 1 189 ? 0.584 -4.707 -24.191 1.00 97.69 189 TRP A N 1
ATOM 1532 C CA . TRP A 1 189 ? 0.071 -5.835 -23.412 1.00 97.69 189 TRP A CA 1
ATOM 1533 C C . TRP A 1 189 ? -1.446 -6.034 -23.611 1.00 97.69 189 TRP A C 1
ATOM 1535 O O . TRP A 1 189 ? -1.894 -7.163 -23.790 1.00 97.69 189 TRP A O 1
ATOM 1545 N N . LEU A 1 190 ? -2.233 -4.957 -23.696 1.00 97.69 190 LEU A N 1
ATOM 1546 C CA . LEU A 1 190 ? -3.678 -4.987 -23.984 1.00 97.69 190 LEU A CA 1
ATOM 1547 C C . LEU A 1 190 ? -4.050 -5.333 -25.442 1.00 97.69 190 LEU A C 1
ATOM 1549 O O . LEU A 1 190 ? -5.238 -5.367 -25.782 1.00 97.69 190 LEU A O 1
ATOM 1553 N N . GLU A 1 191 ? -3.082 -5.584 -26.327 1.00 96.12 191 GLU A N 1
ATOM 1554 C CA . GLU A 1 191 ? -3.365 -6.121 -27.665 1.00 96.12 191 GLU A CA 1
ATOM 1555 C C . GLU A 1 191 ? -3.889 -7.559 -27.593 1.00 96.12 191 GLU A C 1
ATOM 1557 O O . GLU A 1 191 ? -4.736 -7.931 -28.405 1.00 96.12 191 GLU A O 1
ATOM 1562 N N . ASN A 1 192 ? -3.467 -8.334 -26.587 1.00 94.94 192 ASN A N 1
ATOM 1563 C CA . ASN A 1 192 ? -4.059 -9.637 -26.303 1.00 94.94 192 ASN A CA 1
ATOM 1564 C C . ASN A 1 192 ? -5.463 -9.439 -25.692 1.00 94.94 192 ASN A C 1
ATOM 1566 O O . ASN A 1 192 ? -5.570 -8.846 -24.616 1.00 94.94 192 ASN A O 1
ATOM 1570 N N . PRO A 1 193 ? -6.541 -9.936 -26.328 1.00 94.69 193 PRO A N 1
ATOM 1571 C CA . PRO A 1 193 ? -7.914 -9.738 -25.859 1.00 94.69 193 PRO A CA 1
ATOM 1572 C C . PRO A 1 193 ? -8.230 -10.440 -24.530 1.00 94.69 193 PRO A C 1
ATOM 1574 O O . PRO A 1 193 ? -9.223 -10.092 -23.893 1.00 94.69 193 PRO A O 1
ATOM 1577 N N . HIS A 1 194 ? -7.408 -11.404 -24.099 1.00 93.69 194 HIS A N 1
ATOM 1578 C CA . HIS A 1 194 ? -7.557 -12.091 -22.812 1.00 93.69 194 HIS A CA 1
ATOM 1579 C C . HIS A 1 194 ? -7.035 -11.267 -21.627 1.00 93.69 194 HIS A C 1
ATOM 1581 O O . HIS A 1 194 ? -7.374 -11.553 -20.479 1.00 93.69 194 HIS A O 1
ATOM 1587 N N . ASN A 1 195 ? -6.241 -10.226 -21.891 1.00 96.00 195 ASN A N 1
ATOM 1588 C CA . ASN A 1 195 ? -5.659 -9.391 -20.850 1.00 96.00 195 ASN A CA 1
ATOM 1589 C C . ASN A 1 195 ? -6.677 -8.387 -20.308 1.00 96.00 195 ASN A C 1
ATOM 1591 O O . ASN A 1 195 ? -7.352 -7.698 -21.073 1.00 96.00 195 ASN A O 1
ATOM 1595 N N . VAL A 1 196 ? -6.757 -8.277 -18.979 1.00 96.94 196 VAL A N 1
ATOM 1596 C CA . VAL A 1 196 ? -7.705 -7.399 -18.280 1.00 96.94 196 VAL A CA 1
ATOM 1597 C C . VAL A 1 196 ? -6.949 -6.427 -17.380 1.00 96.94 196 VAL A C 1
ATOM 1599 O O . VAL A 1 196 ? -6.359 -6.823 -16.374 1.00 96.94 196 VAL A O 1
ATOM 1602 N N . PHE A 1 197 ? -7.000 -5.141 -17.714 1.00 97.88 197 PHE A N 1
ATOM 1603 C CA . PHE A 1 197 ? -6.459 -4.072 -16.885 1.00 97.88 197 PHE A CA 1
ATOM 1604 C C . PHE A 1 197 ? -7.368 -3.823 -15.681 1.00 97.88 197 PHE A C 1
ATOM 1606 O O . PHE A 1 197 ? -8.573 -3.618 -15.837 1.00 97.88 197 PHE A O 1
ATOM 1613 N N . THR A 1 198 ? -6.797 -3.821 -14.477 1.00 97.88 198 THR A N 1
ATOM 1614 C CA . THR A 1 198 ? -7.559 -3.601 -13.241 1.00 97.88 198 THR A CA 1
ATOM 1615 C C . THR A 1 198 ? -7.278 -2.221 -12.651 1.00 97.88 198 THR A C 1
ATOM 1617 O O . THR A 1 198 ? -6.134 -1.883 -12.360 1.00 97.88 198 THR A O 1
ATOM 1620 N N . ILE A 1 199 ? -8.325 -1.434 -12.416 1.00 96.81 199 ILE A N 1
ATOM 1621 C CA . ILE A 1 199 ? -8.257 -0.185 -11.650 1.00 96.81 199 ILE A CA 1
ATOM 1622 C C . ILE A 1 199 ? -8.802 -0.461 -10.255 1.00 96.81 199 ILE A C 1
ATOM 1624 O O . ILE A 1 199 ? -9.956 -0.857 -10.101 1.00 96.81 199 ILE A O 1
ATOM 1628 N N . VAL A 1 200 ? -7.974 -0.234 -9.242 1.00 95.56 200 VAL A N 1
ATOM 1629 C CA . VAL A 1 200 ? -8.361 -0.295 -7.836 1.00 95.56 200 VAL A CA 1
ATOM 1630 C C . VAL A 1 200 ? -8.426 1.129 -7.296 1.00 95.56 200 VAL A C 1
ATOM 1632 O O . VAL A 1 200 ? -7.427 1.844 -7.336 1.00 95.56 200 VAL A O 1
ATOM 1635 N N . VAL A 1 201 ? -9.588 1.550 -6.805 1.00 93.94 201 VAL A N 1
ATOM 1636 C CA . VAL A 1 201 ? -9.776 2.858 -6.162 1.00 93.94 201 VAL A CA 1
ATOM 1637 C C . VAL A 1 201 ? -10.094 2.640 -4.694 1.00 93.94 201 VAL A C 1
ATOM 1639 O O . VAL A 1 201 ? -11.156 2.118 -4.357 1.00 93.94 201 VAL A O 1
ATOM 1642 N N . ASP A 1 202 ? -9.167 3.027 -3.827 1.00 89.94 202 ASP A N 1
ATOM 1643 C CA . ASP A 1 202 ? -9.368 2.923 -2.387 1.00 89.94 202 ASP A CA 1
ATOM 1644 C C . ASP A 1 202 ? -10.122 4.148 -1.855 1.00 89.94 202 ASP A C 1
ATOM 1646 O O . ASP A 1 202 ? -9.935 5.266 -2.339 1.00 89.94 202 ASP A O 1
ATOM 1650 N N . GLU A 1 203 ? -10.982 3.939 -0.862 1.00 88.56 203 GLU A N 1
ATOM 1651 C CA . GLU A 1 203 ? -11.760 4.977 -0.189 1.00 88.56 203 GLU A CA 1
ATOM 1652 C C . GLU A 1 203 ? -12.543 5.877 -1.152 1.00 88.56 203 GLU A C 1
ATOM 1654 O O . GLU A 1 203 ? -12.492 7.109 -1.082 1.00 88.56 203 GLU A O 1
ATOM 1659 N N . LEU A 1 204 ? -13.327 5.258 -2.041 1.00 90.44 204 LEU A N 1
ATOM 1660 C CA . LEU A 1 204 ? -14.077 5.936 -3.100 1.00 90.44 204 LEU A CA 1
ATOM 1661 C C . LEU A 1 204 ? -14.962 7.083 -2.574 1.00 90.44 204 LEU A C 1
ATOM 1663 O O . LEU A 1 204 ? -15.172 8.081 -3.262 1.00 90.44 204 LEU A O 1
ATOM 1667 N N . HIS A 1 205 ? -15.431 6.990 -1.326 1.00 86.44 205 HIS A N 1
ATOM 1668 C CA . HIS A 1 205 ? -16.204 8.043 -0.665 1.00 86.44 205 HIS A CA 1
ATOM 1669 C C . HIS A 1 205 ? -15.456 9.376 -0.486 1.00 86.44 205 HIS A C 1
ATOM 1671 O O . HIS A 1 205 ? -16.104 10.413 -0.344 1.00 86.44 205 HIS A O 1
ATOM 1677 N N . THR A 1 206 ? -14.121 9.364 -0.501 1.00 86.06 206 THR A N 1
ATOM 1678 C CA . THR A 1 206 ? -13.286 10.573 -0.427 1.00 86.06 206 THR A CA 1
ATOM 1679 C C . THR A 1 206 ? -13.299 11.362 -1.739 1.00 86.06 206 THR A C 1
ATOM 1681 O O . THR A 1 206 ? -13.102 12.577 -1.736 1.00 86.06 206 THR A O 1
ATOM 1684 N N . TYR A 1 207 ? -13.620 10.709 -2.859 1.00 85.12 207 TYR A N 1
ATOM 1685 C CA . TYR A 1 207 ? -13.678 11.311 -4.189 1.00 85.12 207 TYR A CA 1
ATOM 1686 C C . TYR A 1 207 ? -15.089 11.807 -4.527 1.00 85.12 207 TYR A C 1
ATOM 1688 O O . TYR A 1 207 ? -15.701 11.380 -5.505 1.00 85.12 207 TYR A O 1
ATOM 1696 N N . ARG A 1 208 ? -15.624 12.737 -3.727 1.00 83.12 208 ARG A N 1
ATOM 1697 C CA . ARG A 1 208 ? -16.921 13.393 -3.988 1.00 83.12 208 ARG A CA 1
ATOM 1698 C C . ARG A 1 208 ? -16.760 14.875 -4.339 1.00 83.12 208 ARG A C 1
ATOM 1700 O O . ARG A 1 208 ? -15.711 15.483 -4.130 1.00 83.12 208 ARG A O 1
ATOM 1707 N N . GLY A 1 209 ? -17.815 15.456 -4.910 1.00 85.62 209 GLY A N 1
ATOM 1708 C CA . GLY A 1 209 ? -17.839 16.861 -5.324 1.00 85.62 209 GLY A CA 1
ATOM 1709 C C . GLY A 1 209 ? -16.849 17.171 -6.452 1.00 85.62 209 GLY A C 1
ATOM 1710 O O . GLY A 1 209 ? -16.638 16.361 -7.358 1.00 85.62 209 GLY A O 1
ATOM 1711 N N . THR A 1 210 ? -16.237 18.355 -6.402 1.00 86.62 210 THR A N 1
ATOM 1712 C CA . THR A 1 210 ? -15.320 18.840 -7.447 1.00 86.62 210 THR A CA 1
ATOM 1713 C C . THR A 1 210 ? -14.081 17.956 -7.589 1.00 86.62 210 THR A C 1
ATOM 1715 O O . THR A 1 210 ? -13.747 17.562 -8.704 1.00 86.62 210 THR A O 1
ATOM 1718 N N . ALA A 1 211 ? -13.448 17.575 -6.474 1.00 83.31 211 ALA A N 1
ATOM 1719 C CA . ALA A 1 211 ? -12.276 16.698 -6.490 1.00 83.31 211 ALA A CA 1
ATOM 1720 C C . ALA A 1 211 ? -12.610 15.319 -7.084 1.00 83.31 211 ALA A C 1
ATOM 1722 O O . ALA A 1 211 ? -11.862 14.792 -7.902 1.00 83.31 211 ALA A O 1
ATOM 1723 N N . GLY A 1 212 ? -13.782 14.765 -6.751 1.00 89.62 212 GLY A N 1
ATOM 1724 C CA . GLY A 1 212 ? -14.267 13.524 -7.359 1.00 89.62 212 GLY A CA 1
ATOM 1725 C C . GLY A 1 212 ? -14.456 13.617 -8.872 1.00 89.62 212 GLY A C 1
ATOM 1726 O O . GLY A 1 212 ? -14.108 12.693 -9.603 1.00 89.62 212 GLY A O 1
ATOM 1727 N N . THR A 1 213 ? -14.952 14.758 -9.353 1.00 91.94 213 THR A N 1
ATOM 1728 C CA . THR A 1 213 ? -15.137 15.003 -10.790 1.00 91.94 213 THR A CA 1
ATOM 1729 C C . THR A 1 213 ? -13.797 15.032 -11.526 1.00 91.94 213 THR A C 1
ATOM 1731 O O . THR A 1 213 ? -13.671 14.418 -12.584 1.00 91.94 213 THR A O 1
ATOM 1734 N N . GLU A 1 214 ? -12.779 15.687 -10.962 1.00 92.44 214 GLU A N 1
ATOM 1735 C CA . GLU A 1 214 ? -11.427 15.708 -11.534 1.00 92.44 214 GLU A CA 1
ATOM 1736 C C . GLU A 1 214 ? -10.852 14.292 -11.670 1.00 92.44 214 GLU A C 1
ATOM 1738 O O . GLU A 1 214 ? -10.379 13.916 -12.745 1.00 92.44 214 GLU A O 1
ATOM 1743 N N . VAL A 1 215 ? -10.970 13.472 -10.620 1.00 93.69 215 VAL A N 1
ATOM 1744 C CA . VAL A 1 215 ? -10.495 12.080 -10.644 1.00 93.69 215 VAL A CA 1
ATOM 1745 C C . VAL A 1 215 ? -11.278 11.234 -11.654 1.00 93.69 215 VAL A C 1
ATOM 1747 O O . VAL A 1 215 ? -10.675 10.449 -12.383 1.00 93.69 215 VAL A O 1
ATOM 1750 N N . ALA A 1 216 ? -12.592 11.428 -11.781 1.00 95.00 216 ALA A N 1
ATOM 1751 C CA . ALA A 1 216 ? -13.392 10.740 -12.794 1.00 95.00 216 ALA A CA 1
ATOM 1752 C C . ALA A 1 216 ? -12.913 11.060 -14.225 1.00 95.00 216 ALA A C 1
ATOM 1754 O O . ALA A 1 216 ? -12.710 10.158 -15.041 1.00 95.00 216 ALA A O 1
ATOM 1755 N N . TYR A 1 217 ? -12.668 12.338 -14.544 1.00 95.38 217 TYR A N 1
ATOM 1756 C CA . TYR A 1 217 ? -12.119 12.726 -15.852 1.00 95.38 217 TYR A CA 1
ATOM 1757 C C . TYR A 1 217 ? -10.698 12.206 -16.069 1.00 95.38 217 TYR A C 1
ATOM 1759 O O . TYR A 1 217 ? -10.363 11.782 -17.177 1.00 95.38 217 TYR A O 1
ATOM 1767 N N . LEU A 1 218 ? -9.884 12.178 -15.017 1.00 95.56 218 LEU A N 1
ATOM 1768 C CA . LEU A 1 218 ? -8.546 11.606 -15.053 1.00 95.56 218 LEU A CA 1
ATOM 1769 C C . LEU A 1 218 ? -8.578 10.114 -15.420 1.00 95.56 218 LEU A C 1
ATOM 1771 O O . LEU A 1 218 ? -7.851 9.685 -16.317 1.00 95.56 218 LEU A O 1
ATOM 1775 N N . LEU A 1 219 ? -9.463 9.336 -14.789 1.00 96.00 219 LEU A N 1
ATOM 1776 C CA . LEU A 1 219 ? -9.663 7.922 -15.110 1.00 96.00 219 LEU A CA 1
ATOM 1777 C C . LEU A 1 219 ? -10.159 7.727 -16.545 1.00 96.00 219 LEU A C 1
ATOM 1779 O O . LEU A 1 219 ? -9.666 6.850 -17.252 1.00 96.00 219 LEU A O 1
ATOM 1783 N N . ARG A 1 220 ? -11.075 8.574 -17.024 1.00 95.19 220 ARG A N 1
ATOM 1784 C CA . ARG A 1 220 ? -11.529 8.545 -18.427 1.00 95.19 220 ARG A CA 1
ATOM 1785 C C . ARG A 1 220 ? -10.391 8.813 -19.408 1.00 95.19 220 ARG A C 1
ATOM 1787 O O . ARG A 1 220 ? -10.295 8.132 -20.429 1.00 95.19 220 ARG A O 1
ATOM 1794 N N . ASN A 1 221 ? -9.507 9.758 -19.095 1.00 95.69 221 ASN A N 1
ATOM 1795 C CA . ASN A 1 221 ? -8.324 10.037 -19.906 1.00 95.69 221 ASN A CA 1
ATOM 1796 C C . ASN A 1 221 ? -7.354 8.851 -19.918 1.00 95.69 221 ASN A C 1
ATOM 1798 O O . ASN A 1 221 ? -6.870 8.482 -20.988 1.00 95.69 221 ASN A O 1
ATOM 1802 N N . LEU A 1 222 ? -7.127 8.211 -18.766 1.00 96.88 222 LEU A N 1
ATOM 1803 C CA . LEU A 1 222 ? -6.341 6.980 -18.676 1.00 96.88 222 LEU A CA 1
ATOM 1804 C C . LEU A 1 222 ? -6.940 5.868 -19.549 1.00 96.88 222 LEU A C 1
ATOM 1806 O O . LEU A 1 222 ? -6.235 5.295 -20.378 1.00 96.88 222 LEU A O 1
ATOM 1810 N N . MET A 1 223 ? -8.240 5.593 -19.407 1.00 96.06 223 MET A N 1
ATOM 1811 C CA . MET A 1 223 ? -8.927 4.554 -20.180 1.00 96.06 223 MET A CA 1
ATOM 1812 C C . MET A 1 223 ? -8.806 4.801 -21.686 1.00 96.06 223 MET A C 1
ATOM 1814 O O . MET A 1 223 ? -8.458 3.882 -22.423 1.00 96.06 223 MET A O 1
ATOM 1818 N N . ARG A 1 224 ? -8.992 6.046 -22.144 1.00 95.06 224 ARG A N 1
ATOM 1819 C CA . ARG A 1 224 ? -8.779 6.427 -23.551 1.00 95.06 224 ARG A CA 1
ATOM 1820 C C . ARG A 1 224 ? -7.325 6.259 -23.991 1.00 95.06 224 ARG A C 1
ATOM 1822 O O . ARG A 1 224 ? -7.071 5.760 -25.083 1.00 95.06 224 ARG A O 1
ATOM 1829 N N . ARG A 1 225 ? -6.351 6.635 -23.154 1.00 95.25 225 ARG A N 1
ATOM 1830 C CA . ARG A 1 225 ? -4.913 6.487 -23.457 1.00 95.25 225 ARG A CA 1
ATOM 1831 C C . ARG A 1 225 ? -4.504 5.018 -23.631 1.00 95.25 225 ARG A C 1
ATOM 1833 O O . ARG A 1 225 ? -3.605 4.726 -24.431 1.00 95.25 225 ARG A O 1
ATOM 1840 N N . LEU A 1 226 ? -5.165 4.118 -22.903 1.00 96.75 226 LEU A N 1
ATOM 1841 C CA . LEU A 1 226 ? -4.990 2.665 -22.979 1.00 96.75 226 LEU A CA 1
ATOM 1842 C C . LEU A 1 226 ? -5.897 1.989 -24.029 1.00 96.75 226 LEU A C 1
ATOM 1844 O O . LEU A 1 226 ? -5.713 0.810 -24.311 1.00 96.75 226 LEU A O 1
ATOM 1848 N N . GLY A 1 227 ? -6.844 2.717 -24.633 1.00 95.25 227 GLY A N 1
ATOM 1849 C CA . GLY A 1 227 ? -7.808 2.185 -25.607 1.00 95.25 227 GLY A CA 1
ATOM 1850 C C . GLY A 1 227 ? -8.921 1.321 -24.999 1.00 95.25 227 GLY A C 1
ATOM 1851 O O . GLY A 1 227 ? -9.586 0.576 -25.719 1.00 95.25 227 GLY A O 1
ATOM 1852 N N . LEU A 1 228 ? -9.119 1.398 -23.681 1.00 94.94 228 LEU A N 1
ATOM 1853 C CA . LEU A 1 228 ? -10.120 0.625 -22.937 1.00 94.94 228 LEU A CA 1
ATOM 1854 C C . LEU A 1 228 ? -11.545 1.161 -23.131 1.00 94.94 228 LEU A C 1
ATOM 1856 O O . LEU A 1 228 ? -12.504 0.418 -22.949 1.00 94.94 228 LEU A O 1
ATOM 1860 N N . ASP A 1 229 ? -11.698 2.407 -23.585 1.00 89.31 229 ASP A N 1
ATOM 1861 C CA . ASP A 1 229 ? -12.990 2.996 -23.966 1.00 89.31 229 ASP A CA 1
ATOM 1862 C C . ASP A 1 229 ? -13.677 2.236 -25.114 1.00 89.31 229 ASP A C 1
ATOM 1864 O O . ASP A 1 229 ? -14.900 2.263 -25.235 1.00 89.31 229 ASP A O 1
ATOM 1868 N N . ARG A 1 230 ? -12.896 1.523 -25.935 1.00 89.94 230 ARG A N 1
ATOM 1869 C CA . ARG A 1 230 ? -13.384 0.671 -27.032 1.00 89.94 230 ARG A CA 1
ATOM 1870 C C . ARG A 1 230 ? -13.360 -0.820 -26.698 1.00 89.94 230 ARG A C 1
ATOM 1872 O O . ARG A 1 230 ? -13.799 -1.626 -27.514 1.00 89.94 230 ARG A O 1
ATOM 1879 N N . LYS A 1 231 ? -12.824 -1.191 -25.532 1.00 92.38 231 LYS A N 1
ATOM 1880 C CA . LYS A 1 231 ? -12.610 -2.581 -25.107 1.00 92.38 231 LYS A CA 1
ATOM 1881 C C . LYS A 1 231 ? -13.056 -2.787 -23.649 1.00 92.38 231 LYS A C 1
ATOM 1883 O O . LYS A 1 231 ? -12.235 -3.151 -22.807 1.00 92.38 231 LYS A O 1
ATOM 1888 N N . PRO A 1 232 ? -14.345 -2.570 -23.326 1.00 87.06 232 PRO A N 1
ATOM 1889 C CA . PRO A 1 232 ? -14.829 -2.617 -21.944 1.00 87.06 232 PRO A CA 1
ATOM 1890 C C . PRO A 1 232 ? -14.635 -3.989 -21.277 1.00 87.06 232 PRO A C 1
ATOM 1892 O O . PRO A 1 232 ? -14.453 -4.050 -20.068 1.00 87.06 232 PRO A O 1
ATOM 1895 N N . SER A 1 233 ? -14.588 -5.085 -22.045 1.00 92.50 233 SER A N 1
ATOM 1896 C CA . SER A 1 233 ? -14.307 -6.434 -21.526 1.00 92.50 233 SER A CA 1
ATOM 1897 C C . SER A 1 233 ? -12.885 -6.612 -20.981 1.00 92.50 233 SER A C 1
ATOM 1899 O O . SER A 1 233 ? -12.637 -7.546 -20.225 1.00 92.50 233 SER A O 1
ATOM 1901 N N . GLN A 1 234 ? -11.950 -5.734 -21.359 1.00 95.81 234 GLN A N 1
ATOM 1902 C CA . GLN A 1 234 ? -10.567 -5.734 -20.877 1.00 95.81 234 GLN A CA 1
ATOM 1903 C C . GLN A 1 234 ? -10.356 -4.783 -19.692 1.00 95.81 234 GLN A C 1
ATOM 1905 O O . GLN A 1 234 ? -9.217 -4.551 -19.291 1.00 95.81 234 GLN A O 1
ATOM 1910 N N . LEU A 1 235 ? -11.425 -4.218 -19.126 1.00 96.00 235 LEU A N 1
ATOM 1911 C CA . LEU A 1 235 ? -11.363 -3.353 -17.956 1.00 96.00 235 LEU A CA 1
ATOM 1912 C C . LEU A 1 235 ? -12.072 -4.016 -16.775 1.00 96.00 235 LEU A C 1
ATOM 1914 O O . LEU A 1 235 ? -13.218 -4.443 -16.870 1.00 96.00 235 LEU A O 1
ATOM 1918 N N . ARG A 1 236 ? -11.396 -4.038 -15.629 1.00 95.81 236 ARG A N 1
ATOM 1919 C CA . ARG A 1 236 ? -11.977 -4.396 -14.337 1.00 95.81 236 ARG A CA 1
ATOM 1920 C C . ARG A 1 236 ? -11.811 -3.232 -13.375 1.00 95.81 236 ARG A C 1
ATOM 1922 O O . ARG A 1 236 ? -10.726 -2.670 -13.262 1.00 95.81 236 ARG A O 1
ATOM 1929 N N . VAL A 1 237 ? -12.867 -2.909 -12.641 1.00 95.38 237 VAL A N 1
ATOM 1930 C CA . VAL A 1 237 ? -12.833 -1.903 -11.578 1.00 95.38 237 VAL A CA 1
ATOM 1931 C C . VAL A 1 237 ? -13.092 -2.583 -10.242 1.00 95.38 237 VAL A C 1
ATOM 1933 O O . VAL A 1 237 ? -13.988 -3.413 -10.122 1.00 95.38 237 VAL A O 1
ATOM 1936 N N . VAL A 1 238 ? -12.298 -2.232 -9.236 1.00 94.94 238 VAL A N 1
ATOM 1937 C CA . VAL A 1 238 ? -12.514 -2.607 -7.838 1.00 94.94 238 VAL A CA 1
ATOM 1938 C C . VAL A 1 238 ? -12.468 -1.327 -7.019 1.00 94.94 238 VAL A C 1
ATOM 1940 O O . VAL A 1 238 ? -11.504 -0.572 -7.111 1.00 94.94 238 VAL A O 1
ATOM 1943 N N . ALA A 1 239 ? -13.494 -1.067 -6.219 1.00 92.94 239 ALA A N 1
ATOM 1944 C CA . ALA A 1 239 ? -13.534 0.106 -5.359 1.00 92.94 239 ALA A CA 1
ATOM 1945 C C . ALA A 1 239 ? -13.866 -0.292 -3.924 1.00 92.94 239 ALA A C 1
ATOM 1947 O O . ALA A 1 239 ? -14.738 -1.132 -3.704 1.00 92.94 239 ALA A O 1
ATOM 1948 N N . SER A 1 240 ? -13.183 0.313 -2.955 1.00 90.44 240 SER A N 1
ATOM 1949 C CA . SER A 1 240 ? -13.533 0.203 -1.537 1.00 90.44 240 SER A CA 1
ATOM 1950 C C . SER A 1 240 ? -14.242 1.481 -1.081 1.00 90.44 240 SER A C 1
ATOM 1952 O O . SER A 1 240 ? -14.009 2.570 -1.610 1.00 90.44 240 SER A O 1
ATOM 1954 N N . SER A 1 241 ? -15.145 1.370 -0.109 1.00 87.75 241 SER A N 1
ATOM 1955 C CA . SER A 1 241 ? -15.775 2.532 0.515 1.00 87.75 241 SER A CA 1
ATOM 1956 C C . SER A 1 241 ? -16.430 2.170 1.838 1.00 87.75 241 SER A C 1
ATOM 1958 O O . SER A 1 241 ? -17.099 1.147 1.938 1.00 87.75 241 SER A O 1
ATOM 1960 N N . ALA A 1 242 ? -16.311 3.060 2.822 1.00 80.88 242 ALA A N 1
ATOM 1961 C CA . ALA A 1 242 ? -16.972 2.928 4.116 1.00 80.88 242 ALA A CA 1
ATOM 1962 C C . ALA A 1 242 ? -18.431 3.433 4.147 1.00 80.88 242 ALA A C 1
ATOM 1964 O O . ALA A 1 242 ? -19.139 3.175 5.113 1.00 80.88 242 ALA A O 1
ATOM 1965 N N . SER A 1 243 ? -18.877 4.208 3.149 1.00 77.69 243 SER A N 1
ATOM 1966 C CA . SER A 1 243 ? -20.157 4.948 3.215 1.00 77.69 243 SER A CA 1
ATOM 1967 C C . SER A 1 243 ? -20.946 4.982 1.902 1.00 77.69 243 SER A C 1
ATOM 1969 O O . SER A 1 243 ? -21.810 5.845 1.714 1.00 77.69 243 SER A O 1
ATOM 1971 N N . LEU A 1 244 ? -20.626 4.079 0.971 1.00 81.06 244 LEU A N 1
ATOM 1972 C CA . LEU A 1 244 ? -21.426 3.916 -0.241 1.00 81.06 244 LEU A CA 1
ATOM 1973 C C . LEU A 1 244 ? -22.677 3.107 0.077 1.00 81.06 244 LEU A C 1
ATOM 1975 O O . LEU A 1 244 ? -22.586 2.031 0.656 1.00 81.06 244 LEU A O 1
ATOM 1979 N N . ASP A 1 245 ? -23.817 3.639 -0.344 1.00 80.31 245 ASP A N 1
ATOM 1980 C CA . ASP A 1 245 ? -25.106 2.961 -0.295 1.00 80.31 245 ASP A CA 1
ATOM 1981 C C . ASP A 1 245 ? -25.512 2.568 -1.727 1.00 80.31 245 ASP A C 1
ATOM 1983 O O . ASP A 1 245 ? -25.634 3.458 -2.581 1.00 80.31 245 ASP A O 1
ATOM 1987 N N . PRO A 1 246 ? -25.726 1.277 -2.040 1.00 76.81 246 PRO A N 1
ATOM 1988 C CA . PRO A 1 246 ? -26.077 0.859 -3.394 1.00 76.81 246 PRO A CA 1
ATOM 1989 C C . PRO A 1 246 ? -27.434 1.365 -3.869 1.00 76.81 246 PRO A C 1
ATOM 1991 O O . PRO A 1 246 ? -27.688 1.331 -5.065 1.00 76.81 246 PRO A O 1
ATOM 1994 N N . GLY A 1 247 ? -28.338 1.807 -2.995 1.00 79.31 247 GLY A N 1
ATOM 1995 C CA . GLY A 1 247 ? -29.597 2.426 -3.409 1.00 79.31 247 GLY A CA 1
ATOM 1996 C C . GLY A 1 247 ? -29.390 3.857 -3.907 1.00 79.31 247 GLY A C 1
ATOM 1997 O O . GLY A 1 247 ? -29.904 4.240 -4.957 1.00 79.31 247 GLY A O 1
ATOM 1998 N N . ARG A 1 248 ? -28.599 4.641 -3.172 1.00 83.75 248 ARG A N 1
ATOM 1999 C CA . ARG A 1 248 ? -28.402 6.081 -3.382 1.00 83.75 248 ARG A CA 1
ATOM 2000 C C . ARG A 1 248 ? -27.255 6.415 -4.334 1.00 83.75 248 ARG A C 1
ATOM 2002 O O . ARG A 1 248 ? -27.347 7.384 -5.082 1.00 83.75 248 ARG A O 1
ATOM 2009 N N . ASP A 1 249 ? -26.156 5.667 -4.293 1.00 87.12 249 ASP A N 1
ATOM 2010 C CA . ASP A 1 249 ? -24.884 6.078 -4.905 1.00 87.12 249 ASP A CA 1
ATOM 2011 C C . ASP A 1 249 ? -24.628 5.480 -6.305 1.00 87.12 249 ASP A C 1
ATOM 2013 O O . ASP A 1 249 ? -23.546 5.649 -6.872 1.00 87.12 249 ASP A O 1
ATOM 2017 N N . ARG A 1 250 ? -25.637 4.844 -6.914 1.00 87.88 250 ARG A N 1
ATOM 2018 C CA . ARG A 1 250 ? -25.565 4.237 -8.261 1.00 87.88 250 ARG A CA 1
ATOM 2019 C C . ARG A 1 250 ? -25.103 5.211 -9.338 1.00 87.88 250 ARG A C 1
ATOM 2021 O O . ARG A 1 250 ? -24.116 4.959 -10.023 1.00 87.88 250 ARG A O 1
ATOM 2028 N N . THR A 1 251 ? -25.775 6.357 -9.440 1.00 88.38 251 THR A N 1
ATOM 2029 C CA . THR A 1 251 ? -25.465 7.391 -10.440 1.00 88.38 251 THR A CA 1
ATOM 2030 C C . THR A 1 251 ? -24.065 7.966 -10.249 1.00 88.38 251 THR A C 1
ATOM 2032 O O . THR A 1 251 ? -23.396 8.312 -11.223 1.00 88.38 251 THR A O 1
ATOM 2035 N N . PHE A 1 252 ? -23.604 8.062 -8.998 1.00 90.62 252 PHE A N 1
ATOM 2036 C CA . PHE A 1 252 ? -22.248 8.506 -8.694 1.00 90.62 252 PHE A CA 1
ATOM 2037 C C . PHE A 1 252 ? -21.213 7.516 -9.239 1.00 90.62 252 PHE A C 1
ATOM 2039 O O . PHE A 1 252 ? -20.294 7.949 -9.925 1.00 90.62 252 PHE A O 1
ATOM 2046 N N . ILE A 1 253 ? -21.383 6.212 -9.003 1.00 91.81 253 ILE A N 1
ATOM 2047 C CA . ILE A 1 253 ? -20.451 5.169 -9.467 1.00 91.81 253 ILE A CA 1
ATOM 2048 C C . ILE A 1 253 ? -20.408 5.103 -10.994 1.00 91.81 253 ILE A C 1
ATOM 2050 O O . ILE A 1 253 ? -19.324 5.133 -11.579 1.00 91.81 253 ILE A O 1
ATOM 2054 N N . GLU A 1 254 ? -21.578 5.087 -11.634 1.00 91.94 254 GLU A N 1
ATOM 2055 C CA . GLU A 1 254 ? -21.693 5.099 -13.095 1.00 91.94 254 GLU A CA 1
ATOM 2056 C C . GLU A 1 254 ? -20.998 6.325 -13.696 1.00 91.94 254 GLU A C 1
ATOM 2058 O O . GLU A 1 254 ? -20.177 6.208 -14.607 1.00 91.94 254 GLU A O 1
ATOM 2063 N N . SER A 1 255 ? -21.247 7.509 -13.129 1.00 90.62 255 SER A N 1
ATOM 2064 C CA . SER A 1 255 ? -20.602 8.742 -13.581 1.00 90.62 255 SER A CA 1
ATOM 2065 C C . SER A 1 255 ? -19.095 8.730 -13.322 1.00 90.62 255 SER A C 1
ATOM 2067 O O . SER A 1 255 ? -18.325 9.177 -14.172 1.00 90.62 255 SER A O 1
ATOM 2069 N N . PHE A 1 256 ? -18.650 8.224 -12.174 1.00 93.12 256 PHE A N 1
ATOM 2070 C CA . PHE A 1 256 ? -17.245 8.239 -11.781 1.00 93.12 256 PHE A CA 1
ATOM 2071 C C . PHE A 1 256 ? -16.390 7.344 -12.686 1.00 93.12 256 PHE A C 1
ATOM 2073 O O . PHE A 1 256 ? -15.371 7.792 -13.212 1.00 93.12 256 PHE A O 1
ATOM 2080 N N . PHE A 1 257 ? -16.833 6.108 -12.929 1.00 92.56 257 PHE A N 1
ATOM 2081 C CA . PHE A 1 257 ? -16.097 5.141 -13.748 1.00 92.56 257 PHE A CA 1
ATOM 2082 C C . PHE A 1 257 ? -16.467 5.165 -15.228 1.00 92.56 257 PHE A C 1
ATOM 2084 O O . PHE A 1 257 ? -15.740 4.589 -16.030 1.00 92.56 257 PHE A O 1
ATOM 2091 N N . ASN A 1 258 ? -17.551 5.847 -15.613 1.00 91.00 258 ASN A N 1
ATOM 2092 C CA . ASN A 1 258 ? -18.065 5.849 -16.984 1.00 91.00 258 ASN A CA 1
ATOM 2093 C C . ASN A 1 258 ? -18.366 4.425 -17.495 1.00 91.00 258 ASN A C 1
ATOM 2095 O O . ASN A 1 258 ? -18.040 4.072 -18.629 1.00 91.00 258 ASN A O 1
ATOM 2099 N N . LEU A 1 259 ? -18.964 3.615 -16.624 1.00 91.44 259 LEU A N 1
ATOM 2100 C CA . LEU A 1 259 ? -19.393 2.241 -16.874 1.00 91.44 259 LEU A CA 1
ATOM 2101 C C . LEU A 1 259 ? -20.839 2.100 -16.407 1.00 91.44 259 LEU A C 1
ATOM 2103 O O . LEU A 1 259 ? -21.216 2.720 -15.416 1.00 91.44 259 LEU A O 1
ATOM 2107 N N . SER A 1 260 ? -21.628 1.279 -17.101 1.00 90.69 260 SER A N 1
ATOM 2108 C CA . SER A 1 260 ? -23.016 1.011 -16.704 1.00 90.69 260 SER A CA 1
ATOM 2109 C C . SER A 1 260 ? -23.068 0.510 -15.261 1.00 90.69 260 SER A C 1
ATOM 2111 O O . SER A 1 260 ? -22.283 -0.363 -14.880 1.00 90.69 260 SER A O 1
ATOM 2113 N N . VAL A 1 261 ? -24.013 1.026 -14.471 1.00 88.62 261 VAL A N 1
ATOM 2114 C CA . VAL A 1 261 ? -24.216 0.570 -13.089 1.00 88.62 261 VAL A CA 1
ATOM 2115 C C . VAL A 1 261 ? -24.505 -0.935 -13.008 1.00 88.62 261 VAL A C 1
ATOM 2117 O O . VAL A 1 261 ? -24.109 -1.574 -12.039 1.00 88.62 261 VAL A O 1
ATOM 2120 N N . ASP A 1 262 ? -25.114 -1.518 -14.043 1.00 90.38 262 ASP A N 1
ATOM 2121 C CA . ASP A 1 262 ? -25.445 -2.948 -14.097 1.00 90.38 262 ASP A CA 1
ATOM 2122 C C . ASP A 1 262 ? -24.200 -3.842 -14.222 1.00 90.38 262 ASP A C 1
ATOM 2124 O O . ASP A 1 262 ? -24.285 -5.053 -14.049 1.00 90.38 262 ASP A O 1
ATOM 2128 N N . SER A 1 263 ? -23.030 -3.252 -14.502 1.00 90.75 263 SER A N 1
ATOM 2129 C CA . SER A 1 263 ? -21.741 -3.955 -14.490 1.00 90.75 263 SER A CA 1
ATOM 2130 C C . SER A 1 263 ? -21.072 -4.008 -13.110 1.00 90.75 263 SER A C 1
ATOM 2132 O O . SER A 1 263 ? -19.987 -4.579 -12.988 1.00 90.75 263 SER A O 1
ATOM 2134 N N . PHE A 1 264 ? -21.687 -3.413 -12.079 1.00 91.06 264 PHE A N 1
ATOM 2135 C CA . PHE A 1 264 ? -21.141 -3.369 -10.724 1.00 91.06 264 PHE A CA 1
ATOM 2136 C C . PHE A 1 264 ? -21.894 -4.290 -9.767 1.00 91.06 264 PHE A C 1
ATOM 2138 O O . PHE A 1 264 ? -23.090 -4.123 -9.526 1.00 91.06 264 PHE A O 1
ATOM 2145 N N . ASP A 1 265 ? -21.136 -5.175 -9.123 1.00 91.12 265 ASP A N 1
ATOM 2146 C CA . ASP A 1 265 ? -21.588 -5.951 -7.974 1.00 91.12 265 ASP A CA 1
ATOM 2147 C C . ASP A 1 265 ? -21.210 -5.237 -6.671 1.00 91.12 265 ASP A C 1
ATOM 2149 O O . ASP A 1 265 ? -20.048 -4.889 -6.438 1.00 91.12 265 ASP A O 1
ATOM 2153 N N . PHE A 1 266 ? -22.194 -5.041 -5.794 1.00 89.25 266 PHE A N 1
ATOM 2154 C CA . PHE A 1 266 ? -21.995 -4.427 -4.484 1.00 89.25 266 PHE A CA 1
ATOM 2155 C C . PHE A 1 266 ? -21.824 -5.512 -3.424 1.00 89.25 266 PHE A C 1
ATOM 2157 O O . PHE A 1 266 ? -22.762 -6.239 -3.103 1.00 89.25 266 PHE A O 1
ATOM 2164 N N . ILE A 1 267 ? -20.612 -5.617 -2.879 1.00 88.69 267 ILE A N 1
ATOM 2165 C CA . ILE A 1 267 ? -20.290 -6.552 -1.799 1.00 88.69 267 ILE A CA 1
ATOM 2166 C C . ILE A 1 267 ? -20.358 -5.788 -0.477 1.00 88.69 267 ILE A C 1
ATOM 2168 O O . ILE A 1 267 ? -19.427 -5.067 -0.118 1.00 88.69 267 ILE A O 1
ATOM 2172 N N . GLU A 1 268 ? -21.469 -5.934 0.239 1.00 84.25 268 GLU A N 1
ATOM 2173 C CA . GLU A 1 268 ? -21.678 -5.297 1.539 1.00 84.25 268 GLU A CA 1
ATOM 2174 C C . GLU A 1 268 ? -21.209 -6.186 2.695 1.00 84.25 268 GLU A C 1
ATOM 2176 O O . GLU A 1 268 ? -21.381 -7.406 2.690 1.00 84.25 268 GLU A O 1
ATOM 2181 N N . GLY A 1 269 ? -20.631 -5.560 3.720 1.00 77.62 269 GLY A N 1
ATOM 2182 C CA . GLY A 1 269 ? -20.374 -6.211 4.999 1.00 77.62 269 GLY A CA 1
ATOM 2183 C C . GLY A 1 269 ? -21.563 -6.038 5.940 1.00 77.62 269 GLY A C 1
ATOM 2184 O O . GLY A 1 269 ? -22.056 -4.928 6.119 1.00 77.62 269 GLY A O 1
ATOM 2185 N N . SER A 1 270 ? -21.996 -7.112 6.601 1.00 70.88 270 SER A N 1
ATOM 2186 C CA . SER A 1 270 ? -22.976 -7.022 7.686 1.00 70.88 270 SER A CA 1
ATOM 2187 C C . SER A 1 270 ? -22.266 -6.779 9.018 1.00 70.88 270 SER A C 1
ATOM 2189 O O . SER A 1 270 ? -21.458 -7.610 9.447 1.00 70.88 270 SER A O 1
ATOM 2191 N N . VAL A 1 271 ? -22.592 -5.688 9.712 1.00 70.50 271 VAL A N 1
ATOM 2192 C CA . VAL A 1 271 ? -22.145 -5.495 11.097 1.00 70.50 271 VAL A CA 1
ATOM 2193 C C . VAL A 1 271 ? -22.911 -6.472 11.986 1.00 70.50 271 VAL A C 1
ATOM 2195 O O . VAL A 1 271 ? -24.120 -6.343 12.162 1.00 70.50 271 VAL A O 1
ATOM 2198 N N . LYS A 1 272 ? -22.211 -7.456 12.556 1.00 70.75 272 LYS A N 1
ATOM 2199 C CA . LYS A 1 272 ? -22.781 -8.312 13.599 1.00 70.75 272 LYS A CA 1
ATOM 2200 C C . LYS A 1 272 ? -22.731 -7.566 14.926 1.00 70.75 272 LYS A C 1
ATOM 2202 O O . LYS A 1 272 ? -21.674 -7.457 15.543 1.00 70.75 272 LYS A O 1
ATOM 2207 N N . VAL A 1 273 ? -23.873 -7.032 15.336 1.00 69.25 273 VAL A N 1
ATOM 2208 C CA . VAL A 1 273 ? -24.044 -6.446 16.665 1.00 69.25 273 VAL A CA 1
ATOM 2209 C C . VAL A 1 273 ? -24.209 -7.590 17.672 1.00 69.25 273 VAL A C 1
ATOM 2211 O O . VAL A 1 273 ? -25.042 -8.464 17.428 1.00 69.25 273 VAL A O 1
ATOM 2214 N N . PRO A 1 274 ? -23.434 -7.632 18.773 1.00 67.75 274 PRO A N 1
ATOM 2215 C CA . PRO A 1 274 ? -23.656 -8.618 19.825 1.00 67.75 274 PRO A CA 1
ATOM 2216 C C . PRO A 1 274 ? -25.065 -8.467 20.399 1.00 67.75 274 PRO A C 1
ATOM 2218 O O . PRO A 1 274 ? -25.522 -7.342 20.622 1.00 67.75 274 PRO A O 1
ATOM 2221 N N . GLU A 1 275 ? -25.752 -9.580 20.654 1.00 72.31 275 GLU A N 1
ATOM 2222 C CA . GLU A 1 275 ? -27.075 -9.520 21.272 1.00 72.31 275 GLU A CA 1
ATOM 2223 C C . GLU A 1 275 ? -26.978 -8.886 22.673 1.00 72.31 275 GLU A C 1
ATOM 2225 O O . GLU A 1 275 ? -26.111 -9.276 23.461 1.00 72.31 275 GLU A O 1
ATOM 2230 N N . PRO A 1 276 ? -27.855 -7.927 23.034 1.00 70.06 276 PRO A N 1
ATOM 2231 C CA . PRO A 1 276 ? -27.798 -7.254 24.334 1.00 70.06 276 PRO A CA 1
ATOM 2232 C C . PRO A 1 276 ? -27.847 -8.206 25.537 1.00 70.06 276 PRO A C 1
ATOM 2234 O O . PRO A 1 276 ? -27.286 -7.893 26.587 1.00 70.06 276 PRO A O 1
ATOM 2237 N N . GLU A 1 277 ? -28.496 -9.363 25.389 1.00 70.62 277 GLU A N 1
ATOM 2238 C CA . GLU A 1 277 ? -28.585 -10.402 26.422 1.00 70.62 277 GLU A CA 1
ATOM 2239 C C . GLU A 1 277 ? -27.245 -11.112 26.661 1.00 70.62 277 GLU A C 1
ATOM 2241 O O . GLU A 1 277 ? -26.915 -11.424 27.806 1.00 70.62 277 GLU A O 1
ATOM 2246 N N . ALA A 1 278 ? -26.428 -11.281 25.615 1.00 67.69 278 ALA A N 1
ATOM 2247 C CA . ALA A 1 278 ? -25.074 -11.825 25.728 1.00 67.69 278 ALA A CA 1
ATOM 2248 C C . ALA A 1 278 ? -24.120 -10.872 26.475 1.00 67.69 278 ALA A C 1
ATOM 2250 O O . ALA A 1 278 ? -23.121 -11.312 27.033 1.00 67.69 278 ALA A O 1
ATOM 2251 N N . ALA A 1 279 ? -24.465 -9.582 26.545 1.00 76.19 279 ALA A N 1
ATOM 2252 C CA . ALA A 1 279 ? -23.700 -8.529 27.208 1.00 76.19 279 ALA A CA 1
ATOM 2253 C C . ALA A 1 279 ? -24.195 -8.194 28.630 1.00 76.19 279 ALA A C 1
ATOM 2255 O O . ALA A 1 279 ? -23.934 -7.102 29.151 1.00 76.19 279 ALA A O 1
ATOM 2256 N N . LYS A 1 280 ? -24.962 -9.093 29.257 1.00 85.69 280 LYS A N 1
ATOM 2257 C CA . LYS A 1 280 ? -25.357 -8.948 30.660 1.00 85.69 280 LYS A CA 1
ATOM 2258 C C . LYS A 1 280 ? -24.151 -9.228 31.559 1.00 85.69 280 LYS A C 1
ATOM 2260 O O . LYS A 1 280 ? -23.583 -10.312 31.490 1.00 85.69 280 LYS A O 1
ATOM 2265 N N . LEU A 1 281 ? -23.791 -8.250 32.389 1.00 89.88 281 LEU A N 1
ATOM 2266 C CA . LEU A 1 281 ? -22.691 -8.371 33.348 1.00 89.88 281 LEU A CA 1
ATOM 2267 C C . LEU A 1 281 ? -22.978 -9.484 34.366 1.00 89.88 281 LEU A C 1
ATOM 2269 O O . LEU A 1 281 ? -24.122 -9.624 34.809 1.00 89.88 281 LEU A O 1
ATOM 2273 N N . GLU A 1 282 ? -21.945 -10.245 34.729 1.00 91.44 282 GLU A N 1
ATOM 2274 C CA . GLU A 1 282 ? -22.051 -11.306 35.745 1.00 91.44 282 GLU A CA 1
ATOM 2275 C C . GLU A 1 282 ? -22.187 -10.712 37.158 1.00 91.44 282 GLU A C 1
ATOM 2277 O O . GLU A 1 282 ? -23.015 -11.166 37.949 1.00 91.44 282 GLU A O 1
ATOM 2282 N N . SER A 1 283 ? -21.448 -9.635 37.445 1.00 92.81 283 SER A N 1
ATOM 2283 C CA . SER A 1 283 ? -21.501 -8.903 38.718 1.00 92.81 283 SER A CA 1
ATOM 2284 C C . SER A 1 283 ? -22.026 -7.467 38.573 1.00 92.81 283 SER A C 1
ATOM 2286 O O . SER A 1 283 ? -22.183 -6.927 37.473 1.00 92.81 283 SER A O 1
ATOM 2288 N N . ALA A 1 284 ? -22.300 -6.810 39.706 1.00 93.19 284 ALA A N 1
ATOM 2289 C CA . ALA A 1 284 ? -22.679 -5.399 39.714 1.00 93.19 284 ALA A CA 1
ATOM 2290 C C . ALA A 1 284 ? -21.522 -4.512 39.200 1.00 93.19 284 ALA A C 1
ATOM 2292 O O . ALA A 1 284 ? -20.362 -4.780 39.526 1.00 93.19 284 ALA A O 1
ATOM 2293 N N . PRO A 1 285 ? -21.800 -3.417 38.460 1.00 92.69 285 PRO A N 1
ATOM 2294 C CA . PRO A 1 285 ? -20.755 -2.546 37.914 1.00 92.69 285 PRO A CA 1
ATOM 2295 C C . PRO A 1 285 ? -19.745 -2.035 38.950 1.00 92.69 285 PRO A C 1
ATOM 2297 O O . PRO A 1 285 ? -18.555 -1.947 38.659 1.00 92.69 285 PRO A O 1
ATOM 2300 N N . GLU A 1 286 ? -20.199 -1.731 40.168 1.00 92.69 286 GLU A N 1
ATOM 2301 C CA . GLU A 1 286 ? -19.337 -1.266 41.262 1.00 92.69 286 GLU A CA 1
ATOM 2302 C C . GLU A 1 286 ? -18.333 -2.336 41.718 1.00 92.69 286 GLU A C 1
ATOM 2304 O O . GLU A 1 286 ? -17.173 -2.023 42.000 1.00 92.69 286 GLU A O 1
ATOM 2309 N N . ASP A 1 287 ? -18.753 -3.602 41.761 1.00 93.38 287 ASP A N 1
ATOM 2310 C CA . ASP A 1 287 ? -17.894 -4.721 42.148 1.00 93.38 287 ASP A CA 1
ATOM 2311 C C . ASP A 1 287 ? -16.874 -5.025 41.055 1.00 93.38 287 ASP A C 1
ATOM 2313 O O . ASP A 1 287 ? -15.689 -5.201 41.347 1.00 93.38 287 ASP A O 1
ATOM 2317 N N . ILE A 1 288 ? -17.305 -4.971 39.792 1.00 94.06 288 ILE A N 1
ATOM 2318 C CA . ILE A 1 288 ? -16.419 -5.117 38.635 1.00 94.06 288 ILE A CA 1
ATOM 2319 C C . ILE A 1 288 ? -15.359 -4.012 38.648 1.00 94.06 288 ILE A C 1
ATOM 2321 O O . ILE A 1 288 ? -14.166 -4.291 38.520 1.00 94.06 288 ILE A O 1
ATOM 2325 N N . LEU A 1 289 ? -15.767 -2.760 38.881 1.00 94.12 289 LEU A N 1
ATOM 2326 C CA . LEU A 1 289 ? -14.859 -1.617 38.965 1.00 94.12 289 LEU A CA 1
ATOM 2327 C C . LEU A 1 289 ? -13.816 -1.794 40.080 1.00 94.12 289 LEU A C 1
ATOM 2329 O O . LEU A 1 289 ? -12.618 -1.595 39.856 1.00 94.12 289 LEU A O 1
ATOM 2333 N N . ARG A 1 290 ? -14.249 -2.225 41.273 1.00 92.94 290 ARG A N 1
ATOM 2334 C CA . ARG A 1 290 ? -13.352 -2.550 42.398 1.00 92.94 290 ARG A CA 1
ATOM 2335 C C . ARG A 1 290 ? -12.448 -3.745 42.101 1.00 92.94 290 ARG A C 1
ATOM 2337 O O . ARG A 1 290 ? -11.325 -3.799 42.601 1.00 92.94 290 ARG A O 1
ATOM 2344 N N . GLY A 1 291 ? -12.926 -4.711 41.325 1.00 93.12 291 GLY A N 1
ATOM 2345 C CA . GLY A 1 291 ? -12.143 -5.857 40.886 1.00 93.12 291 GLY A CA 1
ATOM 2346 C C . GLY A 1 291 ? -11.043 -5.458 39.902 1.00 93.12 291 GLY A C 1
ATOM 2347 O O . GLY A 1 291 ? -9.906 -5.907 40.043 1.00 93.12 291 GLY A O 1
ATOM 2348 N N . ILE A 1 292 ? -11.346 -4.581 38.947 1.00 94.69 292 ILE A N 1
ATOM 2349 C CA . ILE A 1 292 ? -10.375 -4.058 37.974 1.00 94.69 292 ILE A CA 1
ATOM 2350 C C . ILE A 1 292 ? -9.323 -3.182 38.659 1.00 94.69 292 ILE A C 1
ATOM 2352 O O . ILE A 1 292 ? -8.134 -3.261 38.345 1.00 94.69 292 ILE A O 1
ATOM 2356 N N . SER A 1 293 ? -9.729 -2.335 39.609 1.00 91.94 293 SER A N 1
ATOM 2357 C CA . SER A 1 293 ? -8.814 -1.375 40.234 1.00 91.94 293 SER A CA 1
ATOM 2358 C C . SER A 1 293 ? -7.647 -2.049 40.964 1.00 91.94 293 SER A C 1
ATOM 2360 O O . SER A 1 293 ? -6.539 -1.510 40.944 1.00 91.94 293 SER A O 1
ATOM 2362 N N . LYS A 1 294 ? -7.863 -3.253 41.509 1.00 92.69 294 LYS A N 1
ATOM 2363 C CA . LYS A 1 294 ? -6.868 -4.053 42.245 1.00 92.69 294 LYS A CA 1
ATOM 2364 C C . LYS A 1 294 ? -5.902 -4.854 41.369 1.00 92.69 294 LYS A C 1
ATOM 2366 O O . LYS A 1 294 ? -4.952 -5.409 41.907 1.00 92.69 294 LYS A O 1
ATOM 2371 N N . ARG A 1 295 ? -6.149 -4.929 40.063 1.00 94.25 295 ARG A N 1
ATOM 2372 C CA . ARG A 1 295 ? -5.414 -5.781 39.121 1.00 94.25 295 ARG A CA 1
ATOM 2373 C C . ARG A 1 295 ? -4.487 -4.970 38.222 1.00 94.25 295 ARG A C 1
ATOM 2375 O O . ARG A 1 295 ? -4.702 -3.766 38.015 1.00 94.25 295 ARG A O 1
ATOM 2382 N N . ASP A 1 296 ? -3.451 -5.615 37.699 1.00 93.56 296 ASP A N 1
ATOM 2383 C CA . ASP A 1 296 ? -2.663 -5.067 36.593 1.00 93.56 296 ASP A CA 1
ATOM 2384 C C . ASP A 1 296 ? -3.465 -5.115 35.269 1.00 93.56 296 ASP A C 1
ATOM 2386 O O . ASP A 1 296 ? -4.571 -5.658 35.249 1.00 93.56 296 ASP A O 1
ATOM 2390 N N . PRO A 1 297 ? -2.993 -4.499 34.168 1.00 91.88 297 PRO A N 1
ATOM 2391 C CA . PRO A 1 297 ? -3.735 -4.472 32.906 1.00 91.88 297 PRO A CA 1
ATOM 2392 C C . PRO A 1 297 ? -4.112 -5.848 32.337 1.00 91.88 297 PRO A C 1
ATOM 2394 O O . PRO A 1 297 ? -5.203 -5.981 31.784 1.00 91.88 297 PRO A O 1
ATOM 2397 N N . ILE A 1 298 ? -3.248 -6.856 32.474 1.00 90.12 298 ILE A N 1
ATOM 2398 C CA . ILE A 1 298 ? -3.458 -8.199 31.917 1.00 90.12 298 ILE A CA 1
ATOM 2399 C C . ILE A 1 298 ? -4.558 -8.892 32.717 1.00 90.12 298 ILE A C 1
ATOM 2401 O O . ILE A 1 298 ? -5.592 -9.276 32.169 1.00 90.12 298 ILE A O 1
ATOM 2405 N N . GLU A 1 299 ? -4.388 -8.941 34.037 1.00 93.81 299 GLU A N 1
ATOM 2406 C CA . GLU A 1 299 ? -5.358 -9.547 34.948 1.00 93.81 299 GLU A CA 1
ATOM 2407 C C . GLU A 1 299 ? -6.709 -8.816 34.921 1.00 93.81 299 GLU A C 1
ATOM 2409 O O . GLU A 1 299 ? -7.769 -9.435 35.020 1.00 93.81 299 GLU A O 1
ATOM 2414 N N . ALA A 1 300 ? -6.697 -7.485 34.793 1.00 93.50 300 ALA A N 1
ATOM 2415 C CA . ALA A 1 300 ? -7.907 -6.680 34.674 1.00 93.50 300 ALA A CA 1
ATOM 2416 C C . ALA A 1 300 ? -8.677 -6.994 33.388 1.00 93.50 300 ALA A C 1
ATOM 2418 O O . ALA A 1 300 ? -9.908 -6.997 33.407 1.00 93.50 300 ALA A O 1
ATOM 2419 N N . CYS A 1 301 ? -7.968 -7.251 32.289 1.00 91.88 301 CYS A N 1
ATOM 2420 C CA . CYS A 1 301 ? -8.566 -7.637 31.018 1.00 91.88 301 CYS A CA 1
ATOM 2421 C C . CYS A 1 301 ? -9.216 -9.023 31.107 1.00 91.88 301 CYS A C 1
ATOM 2423 O O . CYS A 1 301 ? -10.392 -9.162 30.771 1.00 91.88 301 CYS A O 1
ATOM 2425 N N . ASP A 1 302 ? -8.511 -10.019 31.649 1.00 92.50 302 ASP A N 1
ATOM 2426 C CA . ASP A 1 302 ? -9.073 -11.360 31.865 1.00 92.50 302 ASP A CA 1
ATOM 2427 C C . ASP A 1 302 ? -10.288 -11.328 32.792 1.00 92.50 302 ASP A C 1
ATOM 2429 O O . ASP A 1 302 ? -11.319 -11.945 32.513 1.00 92.50 302 ASP A O 1
ATOM 2433 N N . TYR A 1 303 ? -10.211 -10.535 33.860 1.00 94.75 303 TYR A N 1
ATOM 2434 C CA . TYR A 1 303 ? -11.341 -10.330 34.751 1.00 94.75 303 TYR A CA 1
ATOM 2435 C C . TYR A 1 303 ? -12.524 -9.663 34.024 1.00 94.75 303 TYR A C 1
ATOM 2437 O O . TYR A 1 303 ? -13.657 -10.132 34.127 1.00 94.75 303 TYR A O 1
ATOM 2445 N N . ALA A 1 304 ? 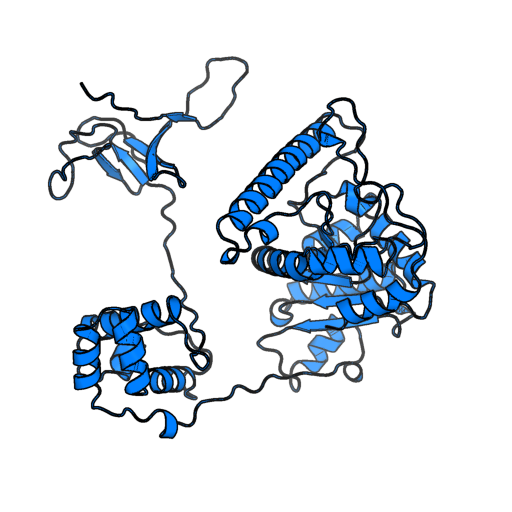-12.275 -8.635 33.208 1.00 93.44 304 ALA A N 1
ATOM 2446 C CA . ALA A 1 304 ? -13.308 -7.986 32.400 1.00 93.44 304 ALA A CA 1
ATOM 2447 C C . ALA A 1 304 ? -13.961 -8.943 31.384 1.00 93.44 304 ALA A C 1
ATOM 2449 O O . ALA A 1 304 ? -15.164 -8.826 31.136 1.00 93.44 304 ALA A O 1
ATOM 2450 N N . ARG A 1 305 ? -13.208 -9.903 30.826 1.00 91.50 305 ARG A N 1
ATOM 2451 C CA . ARG A 1 305 ? -13.763 -10.981 29.988 1.00 91.50 305 ARG A CA 1
ATOM 2452 C C . ARG A 1 305 ? -14.685 -11.884 30.799 1.00 91.50 305 ARG A C 1
ATOM 2454 O O . ARG A 1 305 ? -15.815 -12.111 30.379 1.00 91.50 305 ARG A O 1
ATOM 2461 N N . SER A 1 306 ? -14.243 -12.340 31.976 1.00 92.62 306 SER A N 1
ATOM 2462 C CA . SER A 1 306 ? -15.065 -13.210 32.832 1.00 92.62 306 SER A CA 1
ATOM 2463 C C . SER A 1 306 ? -16.369 -12.554 33.288 1.00 92.62 306 SER A C 1
ATOM 2465 O O . SER A 1 306 ? -17.366 -13.240 33.465 1.00 92.62 306 SER A O 1
ATOM 2467 N N . GLU A 1 307 ? -16.385 -11.226 33.411 1.00 94.38 307 GLU A N 1
ATOM 2468 C CA . GLU A 1 307 ? -17.554 -10.449 33.834 1.00 94.38 307 GLU A CA 1
ATOM 2469 C C . GLU A 1 307 ? -18.450 -10.002 32.661 1.00 94.38 307 GLU A C 1
ATOM 2471 O O . GLU A 1 307 ? -19.380 -9.220 32.868 1.00 94.38 307 GLU A O 1
ATOM 2476 N N . LYS A 1 308 ? -18.161 -10.438 31.421 1.00 91.06 308 LYS A N 1
ATOM 2477 C CA . LYS A 1 308 ? -18.826 -9.990 30.174 1.00 91.06 308 LYS A CA 1
ATOM 2478 C C . LYS A 1 308 ? -18.784 -8.476 29.947 1.00 91.06 308 LYS A C 1
ATOM 2480 O O . LYS A 1 308 ? -19.560 -7.913 29.169 1.00 91.06 308 LYS A O 1
ATOM 2485 N N . LEU A 1 309 ? -17.842 -7.785 30.589 1.00 92.19 309 LEU A N 1
ATOM 2486 C CA . LEU A 1 309 ? -17.680 -6.344 30.436 1.00 92.19 309 LEU A CA 1
ATOM 2487 C C . LEU A 1 309 ? -17.192 -5.991 29.026 1.00 92.19 309 LEU A C 1
ATOM 2489 O O . LEU A 1 309 ? -17.597 -4.963 28.491 1.00 92.19 309 LEU A O 1
ATOM 2493 N N . ILE A 1 310 ? -16.384 -6.846 28.391 1.00 90.50 310 ILE A N 1
ATOM 2494 C CA . ILE A 1 310 ? -15.936 -6.633 27.006 1.00 90.50 310 ILE A CA 1
ATOM 2495 C C . ILE A 1 310 ? -17.126 -6.628 26.036 1.00 90.50 310 ILE A C 1
ATOM 2497 O O . ILE A 1 310 ? -17.220 -5.739 25.189 1.00 90.50 310 ILE A O 1
ATOM 2501 N N . ASP A 1 311 ? -18.076 -7.550 26.188 1.00 88.00 311 ASP A N 1
ATOM 2502 C CA . ASP A 1 311 ? -19.304 -7.578 25.383 1.00 88.00 311 ASP A CA 1
ATOM 2503 C C . ASP A 1 311 ? -20.213 -6.388 25.688 1.00 88.00 311 ASP A C 1
ATOM 2505 O O . ASP A 1 311 ? -20.779 -5.778 24.778 1.00 88.00 311 ASP A O 1
ATOM 2509 N N . ARG A 1 312 ? -20.285 -5.974 26.958 1.00 88.94 312 ARG A N 1
ATOM 2510 C CA . ARG A 1 312 ? -20.997 -4.754 27.351 1.00 88.94 312 ARG A CA 1
ATOM 2511 C C . ARG A 1 312 ? -20.407 -3.503 26.712 1.00 88.94 312 ARG A C 1
ATOM 2513 O O . ARG A 1 312 ? -21.166 -2.662 26.230 1.00 88.94 312 ARG A O 1
ATOM 2520 N N . ILE A 1 313 ? -19.079 -3.402 26.655 1.00 89.50 313 ILE A N 1
ATOM 2521 C CA . ILE A 1 313 ? -18.387 -2.338 25.928 1.00 89.50 313 ILE A CA 1
ATOM 2522 C C . ILE A 1 313 ? -18.806 -2.384 24.453 1.00 89.50 313 ILE A C 1
ATOM 2524 O O . ILE A 1 313 ? -19.237 -1.359 23.933 1.00 89.50 313 ILE A O 1
ATOM 2528 N N . ARG A 1 314 ? -18.778 -3.550 23.785 1.00 85.62 314 ARG A N 1
ATOM 2529 C CA . ARG A 1 314 ? -19.209 -3.665 22.373 1.00 85.62 314 ARG A CA 1
ATOM 2530 C C . ARG A 1 314 ? -20.626 -3.144 22.157 1.00 85.62 314 ARG A C 1
ATOM 2532 O O . ARG A 1 314 ? -20.829 -2.324 21.267 1.00 85.62 314 ARG A O 1
ATOM 2539 N N . VAL A 1 315 ? -21.579 -3.562 22.991 1.00 85.81 315 VAL A N 1
ATOM 2540 C CA . VAL A 1 315 ? -22.980 -3.121 22.897 1.00 85.81 315 VAL A CA 1
ATOM 2541 C C . VAL A 1 315 ? -23.113 -1.604 23.068 1.00 85.81 315 VAL A C 1
ATOM 2543 O O . VAL A 1 315 ? -23.899 -0.974 22.356 1.00 85.81 315 VAL A O 1
ATOM 2546 N N . ALA A 1 316 ? -22.312 -0.988 23.945 1.00 86.12 316 ALA A N 1
ATOM 2547 C CA . ALA A 1 316 ? -22.292 0.467 24.104 1.00 86.12 316 ALA A CA 1
ATOM 2548 C C . ALA A 1 316 ? -21.857 1.187 22.807 1.00 86.12 316 ALA A C 1
ATOM 2550 O O . ALA A 1 316 ? -22.461 2.197 22.429 1.00 86.12 316 ALA A O 1
ATOM 2551 N N . PHE A 1 317 ? -20.871 0.637 22.082 1.00 81.88 317 PHE A N 1
ATOM 2552 C CA . PHE A 1 317 ? -20.424 1.150 20.775 1.00 81.88 317 PHE A CA 1
ATOM 2553 C C . PHE A 1 317 ? -21.442 0.916 19.643 1.00 81.88 317 PHE A C 1
ATOM 2555 O O . PHE A 1 317 ? -21.491 1.704 18.698 1.00 81.88 317 PHE A O 1
ATOM 2562 N N . THR A 1 318 ? -22.254 -0.143 19.712 1.00 77.75 318 THR A N 1
ATOM 2563 C CA . THR A 1 318 ? -23.167 -0.549 18.626 1.00 77.75 318 THR A CA 1
ATOM 2564 C C . THR A 1 318 ? -24.631 -0.166 18.841 1.00 77.75 318 THR A C 1
ATOM 2566 O O . THR A 1 318 ? -25.474 -0.503 18.013 1.00 77.75 318 THR A O 1
ATOM 2569 N N . SER A 1 319 ? -24.968 0.527 19.931 1.00 76.00 319 SER A N 1
ATOM 2570 C CA . SER A 1 319 ? -26.337 1.007 20.163 1.00 76.00 319 SER A CA 1
ATOM 2571 C C . SER A 1 319 ? -26.808 1.952 19.042 1.00 76.00 319 SER A C 1
ATOM 2573 O O . SER A 1 319 ? -26.032 2.778 18.559 1.00 76.00 319 SER A O 1
ATOM 2575 N N . GLU A 1 320 ? -28.089 1.893 18.646 1.00 67.25 320 GLU A N 1
ATOM 2576 C CA . GLU A 1 320 ? -28.643 2.706 17.536 1.00 67.25 320 GLU A CA 1
ATOM 2577 C C . GLU A 1 320 ? -28.369 4.213 17.680 1.00 67.25 320 GLU A C 1
ATOM 2579 O O . GLU A 1 320 ? -28.172 4.926 16.699 1.00 67.25 320 GLU A O 1
ATOM 2584 N N . LYS A 1 321 ? -28.297 4.721 18.916 1.00 65.94 321 LYS A N 1
ATOM 2585 C CA . LYS A 1 321 ? -27.999 6.138 19.187 1.00 65.94 321 LYS A CA 1
ATOM 2586 C C . LYS A 1 321 ? -26.555 6.535 18.837 1.00 65.94 321 LYS A C 1
ATOM 2588 O O . LYS A 1 321 ? -26.274 7.733 18.672 1.00 65.94 321 LYS A O 1
ATOM 2593 N N . ARG A 1 322 ? -25.640 5.562 18.786 1.00 71.44 322 ARG A N 1
ATOM 2594 C CA . ARG A 1 322 ? -24.182 5.762 18.815 1.00 71.44 322 ARG A CA 1
ATOM 2595 C C . ARG A 1 322 ? -23.404 5.023 17.736 1.00 71.44 322 ARG A C 1
ATOM 2597 O O . ARG A 1 322 ? -22.207 5.274 17.615 1.00 71.44 322 ARG A O 1
ATOM 2604 N N . LEU A 1 323 ? -24.061 4.195 16.929 1.00 72.00 323 LEU A N 1
ATOM 2605 C CA . LEU A 1 323 ? -23.423 3.529 15.803 1.00 72.00 323 LEU A CA 1
ATOM 2606 C C . LEU A 1 323 ? -22.712 4.563 14.907 1.00 72.00 323 LEU A C 1
ATOM 2608 O O . LEU A 1 323 ? -23.328 5.509 14.415 1.00 72.00 323 LEU A O 1
ATOM 2612 N N . GLY A 1 324 ? -21.394 4.410 14.749 1.00 66.56 324 GLY A N 1
ATOM 2613 C CA . GLY A 1 324 ? -20.559 5.299 13.932 1.00 66.56 324 GLY A CA 1
ATOM 2614 C C . GLY A 1 324 ? -20.146 6.631 14.579 1.00 66.56 324 GLY A C 1
ATOM 2615 O O . GLY A 1 324 ? -19.589 7.479 13.884 1.00 66.56 324 GLY A O 1
ATOM 2616 N N . LYS A 1 325 ? -20.383 6.844 15.883 1.00 76.50 325 LYS A N 1
ATOM 2617 C CA . LYS A 1 325 ? -19.940 8.053 16.604 1.00 76.50 325 LYS A CA 1
ATOM 2618 C C . LYS A 1 325 ? -18.743 7.767 17.510 1.00 76.50 325 LYS A C 1
ATOM 2620 O O . LYS A 1 325 ? -18.710 6.758 18.207 1.00 76.50 325 LYS A O 1
ATOM 2625 N N . ALA A 1 326 ? -17.786 8.693 17.538 1.00 80.56 326 ALA A N 1
ATOM 2626 C CA . ALA A 1 326 ? -16.713 8.696 18.528 1.00 80.56 326 ALA A CA 1
ATOM 2627 C C . ALA A 1 326 ? -17.222 9.230 19.877 1.00 80.56 326 ALA A C 1
ATOM 2629 O O . ALA A 1 326 ? -18.123 10.069 19.912 1.00 80.56 326 ALA A O 1
ATOM 2630 N N . PHE A 1 327 ? -16.617 8.776 20.971 1.00 84.19 327 PHE A N 1
ATOM 2631 C CA . PHE A 1 327 ? -16.912 9.253 22.320 1.00 84.19 327 PHE A CA 1
ATOM 2632 C C . PHE A 1 327 ? -15.663 9.240 23.196 1.00 84.19 327 PHE A C 1
ATOM 2634 O O . PHE A 1 327 ? -14.660 8.587 22.900 1.00 84.19 327 PHE A O 1
ATOM 2641 N N . THR A 1 328 ? -15.728 9.995 24.283 1.00 88.44 328 THR A N 1
ATOM 2642 C CA . THR A 1 328 ? -14.650 10.101 25.261 1.00 88.44 328 THR A CA 1
ATOM 2643 C C . THR A 1 328 ? -14.653 8.908 26.221 1.00 88.44 328 THR A C 1
ATOM 2645 O O . THR A 1 328 ? -15.696 8.318 26.505 1.00 88.44 328 THR A O 1
ATOM 2648 N N . LEU A 1 329 ? -13.486 8.580 26.790 1.00 89.06 329 LEU A N 1
ATOM 2649 C CA . LEU A 1 329 ? -13.383 7.557 27.844 1.00 89.06 329 LEU A CA 1
ATOM 2650 C C . LEU A 1 329 ? -14.284 7.869 29.045 1.00 89.06 329 LEU A C 1
ATOM 2652 O O . LEU A 1 329 ? -14.805 6.956 29.676 1.00 89.06 329 LEU A O 1
ATOM 2656 N N . LYS A 1 330 ? -14.501 9.157 29.325 1.00 90.12 330 LYS A N 1
ATOM 2657 C CA . LYS A 1 330 ? -15.419 9.638 30.358 1.00 90.12 330 LYS A CA 1
ATOM 2658 C C . LYS A 1 330 ? -16.855 9.188 30.095 1.00 90.12 330 LYS A C 1
ATOM 2660 O O . LYS A 1 330 ? -17.481 8.604 30.973 1.00 90.12 330 LYS A O 1
ATOM 2665 N N . GLU A 1 331 ? -17.380 9.475 28.905 1.00 89.94 331 GLU A N 1
ATOM 2666 C CA . GLU A 1 331 ? -18.767 9.151 28.546 1.00 89.94 331 GLU A CA 1
ATOM 2667 C C . GLU A 1 331 ? -19.013 7.644 28.588 1.00 89.94 331 GLU A C 1
ATOM 2669 O O . GLU A 1 331 ? -20.019 7.203 29.143 1.00 89.94 331 GLU A O 1
ATOM 2674 N N . LEU A 1 332 ? -18.066 6.856 28.066 1.00 90.12 332 LEU A N 1
ATOM 2675 C CA . LEU A 1 332 ? -18.135 5.399 28.140 1.00 90.12 332 LEU A CA 1
ATOM 2676 C C . LEU A 1 332 ? -18.060 4.903 29.589 1.00 90.12 332 LEU A C 1
ATOM 2678 O O . LEU A 1 332 ? -18.826 4.030 29.986 1.00 90.12 332 LEU A O 1
ATOM 2682 N N . GLY A 1 333 ? -17.152 5.468 30.384 1.00 91.75 333 GLY A N 1
ATOM 2683 C CA . GLY A 1 333 ? -16.945 5.078 31.774 1.00 91.75 333 GLY A CA 1
ATOM 2684 C C . GLY A 1 333 ? -18.187 5.279 32.636 1.00 91.75 333 GLY A C 1
ATOM 2685 O O . GLY A 1 333 ? -18.576 4.368 33.360 1.00 91.75 333 GLY A O 1
ATOM 2686 N N . ILE A 1 334 ? -18.849 6.432 32.508 1.00 89.62 334 ILE A N 1
ATOM 2687 C CA . ILE A 1 334 ? -20.075 6.748 33.259 1.00 89.62 334 ILE A CA 1
ATOM 2688 C C . ILE A 1 334 ? -21.222 5.799 32.886 1.00 89.62 334 ILE A C 1
ATOM 2690 O O . ILE A 1 334 ? -22.016 5.422 33.745 1.00 89.62 334 ILE A O 1
ATOM 2694 N N . GLU A 1 335 ? -21.320 5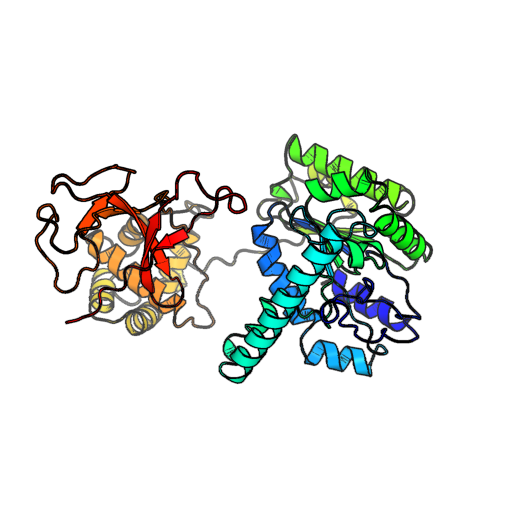.400 31.617 1.00 89.19 335 GLU A N 1
ATOM 2695 C CA . GLU A 1 335 ? -22.345 4.455 31.170 1.00 89.19 335 GLU A CA 1
ATOM 2696 C C . GLU A 1 335 ? -22.106 3.031 31.677 1.00 89.19 335 GLU A C 1
ATOM 2698 O O . GLU A 1 335 ? -23.056 2.348 32.062 1.00 89.19 335 GLU A O 1
ATOM 2703 N N . LEU A 1 336 ? -20.852 2.576 31.665 1.00 90.94 336 LEU A N 1
ATOM 2704 C CA . LEU A 1 336 ? -20.497 1.220 32.086 1.00 90.94 336 LEU A CA 1
ATOM 2705 C C . LEU A 1 336 ? -20.462 1.067 33.604 1.00 90.94 336 LEU A C 1
ATOM 2707 O O . LEU A 1 336 ? -20.777 -0.009 34.107 1.00 90.94 336 LEU A O 1
ATOM 2711 N N . PHE A 1 337 ? -20.123 2.136 34.324 1.00 93.12 337 PHE A N 1
ATOM 2712 C CA . PHE A 1 337 ? -20.003 2.154 35.778 1.00 93.12 337 PHE A CA 1
ATOM 2713 C C . PHE A 1 337 ? -20.834 3.295 36.388 1.00 93.12 337 PHE A C 1
ATOM 2715 O O . PHE A 1 337 ? -20.268 4.270 36.897 1.00 93.12 337 PHE A O 1
ATOM 2722 N N . PRO A 1 338 ? -22.178 3.206 36.360 1.00 89.94 338 PRO A N 1
ATOM 2723 C CA . PRO A 1 338 ? -23.036 4.229 36.949 1.00 89.94 338 PRO A CA 1
ATOM 2724 C C . PRO A 1 338 ? -22.709 4.441 38.433 1.00 89.94 338 PRO A C 1
ATOM 2726 O O . PRO A 1 338 ? -22.570 3.475 39.176 1.00 89.94 338 PRO A O 1
ATOM 2729 N N . GLY A 1 339 ? -22.589 5.698 38.870 1.00 86.31 339 GLY A N 1
ATOM 2730 C CA . GLY A 1 339 ? -22.308 6.045 40.273 1.00 86.31 339 GLY A CA 1
ATOM 2731 C C . GLY A 1 339 ? -20.820 6.100 40.651 1.00 86.31 339 GLY A C 1
ATOM 2732 O O . GLY A 1 339 ? -20.499 6.548 41.749 1.00 86.31 339 GLY A O 1
ATOM 2733 N N . SER A 1 340 ? -19.913 5.710 39.751 1.00 90.69 340 SER A N 1
ATOM 2734 C CA . SER A 1 340 ? -18.463 5.842 39.957 1.00 90.69 340 SER A CA 1
ATOM 2735 C C . SER A 1 340 ? -17.947 7.263 39.706 1.00 90.69 340 SER A C 1
ATOM 2737 O O . SER A 1 340 ? -18.595 8.070 39.030 1.00 90.69 340 SER A O 1
ATOM 2739 N N . SER A 1 341 ? -16.760 7.587 40.234 1.00 92.62 341 SER A N 1
ATOM 2740 C CA . SER A 1 341 ? -16.084 8.826 39.847 1.00 92.62 341 SER A CA 1
ATOM 2741 C C . SER A 1 341 ? -15.478 8.708 38.445 1.00 92.62 341 SER A C 1
ATOM 2743 O O . SER A 1 341 ? -15.047 7.639 38.010 1.00 92.62 341 SER A O 1
ATOM 2745 N N . GLU A 1 342 ? -15.383 9.835 37.738 1.00 90.50 342 GLU A N 1
ATOM 2746 C CA . GLU A 1 342 ? -14.795 9.894 36.393 1.00 90.50 342 GLU A CA 1
ATOM 2747 C C . GLU A 1 342 ? -13.379 9.301 36.343 1.00 90.50 342 GLU A C 1
ATOM 2749 O O . GLU A 1 342 ? -13.061 8.528 35.440 1.00 90.50 342 GLU A O 1
ATOM 2754 N N . ASN A 1 343 ? -12.542 9.613 37.335 1.00 91.56 343 ASN A N 1
ATOM 2755 C CA . ASN A 1 343 ? -11.164 9.128 37.387 1.00 91.56 343 ASN A CA 1
ATOM 2756 C C . ASN A 1 343 ? -11.090 7.606 37.553 1.00 91.56 343 ASN A C 1
ATOM 2758 O O . ASN A 1 343 ? -10.240 6.966 36.936 1.00 91.56 343 ASN A O 1
ATOM 2762 N N . GLU A 1 344 ? -11.973 7.016 38.362 1.00 92.12 344 GLU A N 1
ATOM 2763 C CA . GLU A 1 344 ? -12.019 5.564 38.554 1.00 92.12 344 GLU A CA 1
ATOM 2764 C C . GLU A 1 344 ? -12.452 4.857 37.272 1.00 92.12 344 GLU A C 1
ATOM 2766 O O . GLU A 1 344 ? -11.783 3.920 36.835 1.00 92.12 344 GLU A O 1
ATOM 2771 N N . ALA A 1 345 ? -13.519 5.343 36.632 1.00 92.69 345 ALA A N 1
ATOM 2772 C CA . ALA A 1 345 ? -14.041 4.757 35.405 1.00 92.69 345 ALA A CA 1
ATOM 2773 C C . ALA A 1 345 ? -13.026 4.840 34.252 1.00 92.69 345 ALA A C 1
ATOM 2775 O O . ALA A 1 345 ? -12.778 3.850 33.561 1.00 92.69 345 ALA A O 1
ATOM 2776 N N . VAL A 1 346 ? -12.383 6.000 34.074 1.00 92.56 346 VAL A N 1
ATOM 2777 C CA . VAL A 1 346 ? -11.345 6.196 33.049 1.00 92.56 346 VAL A CA 1
ATOM 2778 C C . VAL A 1 346 ? -10.120 5.326 33.331 1.00 92.56 346 VAL A C 1
ATOM 2780 O O . VAL A 1 346 ? -9.582 4.715 32.406 1.00 92.56 346 VAL A O 1
ATOM 2783 N N . SER A 1 347 ? -9.688 5.223 34.592 1.00 93.19 347 SER A N 1
ATOM 2784 C CA . SER A 1 347 ? -8.565 4.365 34.988 1.00 93.19 347 SER A CA 1
ATOM 2785 C C . SER A 1 347 ? -8.852 2.888 34.701 1.00 93.19 347 SER A C 1
ATOM 2787 O O . SER A 1 347 ? -8.028 2.205 34.088 1.00 93.19 347 SER A O 1
ATOM 2789 N N . ALA A 1 348 ? -10.046 2.407 35.055 1.00 94.50 348 ALA A N 1
ATOM 2790 C CA . ALA A 1 348 ? -10.466 1.035 34.793 1.00 94.50 348 ALA A CA 1
ATOM 2791 C C . ALA A 1 348 ? -10.519 0.723 33.291 1.00 94.50 348 ALA A C 1
ATOM 2793 O O . ALA A 1 348 ? -9.934 -0.266 32.850 1.00 94.50 348 ALA A O 1
ATOM 2794 N N . LEU A 1 349 ? -11.132 1.601 32.491 1.00 93.69 349 LEU A N 1
ATOM 2795 C CA . LEU A 1 349 ? -11.160 1.455 31.034 1.00 93.69 349 LEU A CA 1
ATOM 2796 C C . LEU A 1 349 ? -9.762 1.475 30.417 1.00 93.69 349 LEU A C 1
ATOM 2798 O O . LEU A 1 349 ? -9.469 0.674 29.535 1.00 93.69 349 LEU A O 1
ATOM 2802 N N . THR A 1 350 ? -8.875 2.343 30.905 1.00 92.31 350 THR A N 1
ATOM 2803 C CA . THR A 1 350 ? -7.488 2.415 30.424 1.00 92.31 350 THR A CA 1
ATOM 2804 C C . THR A 1 350 ? -6.737 1.111 30.692 1.00 92.31 350 THR A C 1
ATOM 2806 O O . THR A 1 350 ? -6.030 0.629 29.807 1.00 92.31 350 THR A O 1
ATOM 2809 N N . LYS A 1 351 ? -6.911 0.503 31.876 1.00 93.69 351 LYS A N 1
ATOM 2810 C CA . LYS A 1 351 ? -6.324 -0.811 32.189 1.00 93.69 351 LYS A CA 1
ATOM 2811 C C . LYS A 1 351 ? -6.849 -1.899 31.256 1.00 93.69 351 LYS A C 1
ATOM 2813 O O . LYS A 1 351 ? -6.043 -2.639 30.703 1.00 93.69 351 LYS A O 1
ATOM 2818 N N . ILE A 1 352 ? -8.165 -1.949 31.040 1.00 93.25 352 ILE A N 1
ATOM 2819 C CA . ILE A 1 352 ? -8.792 -2.924 30.137 1.00 93.25 352 ILE A CA 1
ATOM 2820 C C . ILE A 1 352 ? -8.251 -2.768 28.714 1.00 93.25 352 ILE A C 1
ATOM 2822 O O . ILE A 1 352 ? -7.786 -3.740 28.129 1.00 93.25 352 ILE A O 1
ATOM 2826 N N . PHE A 1 353 ? -8.261 -1.553 28.157 1.00 92.06 353 PHE A N 1
ATOM 2827 C CA . PHE A 1 353 ? -7.789 -1.318 26.790 1.00 92.06 353 PHE A CA 1
ATOM 2828 C C . PHE A 1 353 ? -6.299 -1.613 26.623 1.00 92.06 353 PHE A C 1
ATOM 2830 O O . PHE A 1 353 ? -5.896 -2.135 25.585 1.00 92.06 353 PHE A O 1
ATOM 2837 N N . ARG A 1 354 ? -5.484 -1.339 27.647 1.00 90.44 354 ARG A N 1
ATOM 2838 C CA . ARG A 1 354 ? -4.072 -1.723 27.645 1.00 90.44 354 ARG A CA 1
ATOM 2839 C C . ARG A 1 354 ? -3.901 -3.243 27.653 1.00 90.44 354 ARG A C 1
ATOM 2841 O O . ARG A 1 354 ? -3.151 -3.756 26.831 1.00 90.44 354 ARG A O 1
ATOM 2848 N N . GLY A 1 355 ? -4.630 -3.957 28.510 1.00 90.56 355 GLY A N 1
ATOM 2849 C CA . GLY A 1 355 ? -4.589 -5.419 28.548 1.00 90.56 355 GLY A CA 1
ATOM 2850 C C . GLY A 1 355 ? -5.068 -6.068 27.247 1.00 90.56 355 GLY A C 1
ATOM 2851 O O . GLY A 1 355 ? -4.430 -6.994 26.766 1.00 90.56 355 GLY A O 1
ATOM 2852 N N . LEU A 1 356 ? -6.122 -5.539 26.619 1.00 89.50 356 LEU A N 1
ATOM 2853 C CA . LEU A 1 356 ? -6.582 -5.985 25.296 1.00 89.50 356 LEU A CA 1
ATOM 2854 C C . LEU A 1 356 ? -5.538 -5.757 24.196 1.00 89.50 356 LEU A C 1
ATOM 2856 O O . LEU A 1 356 ? -5.431 -6.562 23.276 1.00 89.50 356 LEU A O 1
ATOM 2860 N N . SER A 1 357 ? -4.787 -4.655 24.274 1.00 86.56 357 SER A N 1
ATOM 2861 C CA . SER A 1 357 ? -3.730 -4.347 23.309 1.00 86.56 357 SER A CA 1
ATOM 2862 C C . SER A 1 357 ? -2.506 -5.246 23.472 1.00 86.56 357 SER A C 1
ATOM 2864 O O . SER A 1 357 ? -1.858 -5.551 22.476 1.00 86.56 357 SER A O 1
ATOM 2866 N N . GLU A 1 358 ? -2.150 -5.604 24.706 1.00 87.00 358 GLU A N 1
ATOM 2867 C CA . GLU A 1 358 ? -0.973 -6.428 25.000 1.00 87.00 358 GLU A CA 1
ATOM 2868 C C . GLU A 1 358 ? -1.283 -7.933 24.855 1.00 87.00 358 GLU A C 1
ATOM 2870 O O . GLU A 1 358 ? -0.437 -8.688 24.381 1.00 87.00 358 GLU A O 1
ATOM 2875 N N . PHE A 1 359 ? -2.503 -8.364 25.199 1.00 86.69 359 PHE A N 1
ATOM 2876 C CA . PHE A 1 359 ? -2.924 -9.771 25.223 1.00 86.69 359 PHE A CA 1
ATOM 2877 C C . PHE A 1 359 ? -4.337 -9.952 24.643 1.00 86.69 359 PHE A C 1
ATOM 2879 O O . PHE A 1 359 ? -5.276 -10.223 25.398 1.00 86.69 359 PHE A O 1
ATOM 2886 N N . PRO A 1 360 ? -4.531 -9.803 23.321 1.00 86.00 360 PRO A N 1
ATOM 2887 C CA . PRO A 1 360 ? -5.832 -10.012 22.688 1.00 86.00 360 PRO A CA 1
ATOM 2888 C C . PRO A 1 360 ? -6.242 -11.495 22.707 1.00 86.00 360 PRO A C 1
ATOM 2890 O O . PRO A 1 360 ? -5.426 -12.378 22.445 1.00 86.00 360 PRO A O 1
ATOM 2893 N N . ALA A 1 361 ? -7.520 -11.774 22.971 1.00 83.94 361 ALA A N 1
ATOM 2894 C CA . ALA A 1 361 ? -8.134 -13.091 22.805 1.00 83.94 361 ALA A CA 1
ATOM 2895 C C . ALA A 1 361 ? -8.943 -13.152 21.497 1.00 83.94 361 ALA A C 1
ATOM 2897 O O . ALA A 1 361 ? -9.342 -12.123 20.959 1.00 83.94 361 ALA A O 1
ATOM 2898 N N . GLY A 1 362 ? -9.187 -14.361 20.975 1.00 76.25 362 GLY A N 1
ATOM 2899 C CA . GLY A 1 362 ? -9.682 -14.567 19.603 1.00 76.25 362 GLY A CA 1
ATOM 2900 C C . GLY A 1 362 ? -10.979 -13.832 19.249 1.00 76.25 362 GLY A C 1
ATOM 2901 O O . GLY A 1 362 ? -11.100 -13.329 18.134 1.00 76.25 362 GLY A O 1
ATOM 2902 N N . ASP A 1 363 ? -11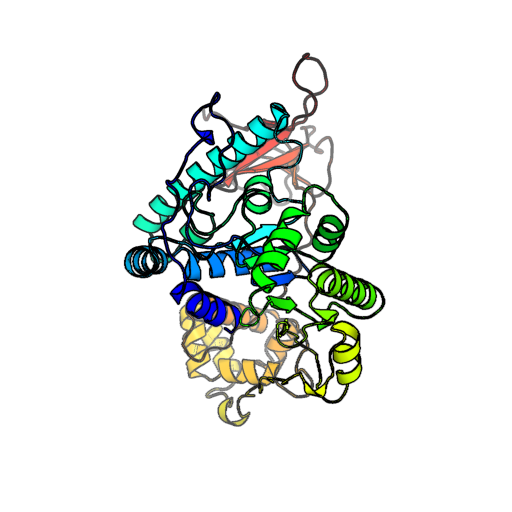.909 -13.719 20.196 1.00 77.25 363 ASP A N 1
ATOM 2903 C CA . ASP A 1 363 ? -13.182 -13.040 19.961 1.00 77.25 363 ASP A CA 1
ATOM 2904 C C . ASP A 1 363 ? -13.153 -11.552 20.319 1.00 77.25 363 ASP A C 1
ATOM 2906 O O . ASP A 1 363 ? -14.164 -10.890 20.095 1.00 77.25 363 ASP A O 1
ATOM 2910 N N . ASP A 1 364 ? -12.068 -11.008 20.885 1.00 84.31 364 ASP A N 1
ATOM 2911 C CA . ASP A 1 364 ? -12.001 -9.615 21.341 1.00 84.31 364 ASP A CA 1
ATOM 2912 C C . ASP A 1 364 ? -12.196 -8.609 20.198 1.00 84.31 364 ASP A C 1
ATOM 2914 O O . ASP A 1 364 ? -11.722 -8.812 19.077 1.00 84.31 364 ASP A O 1
ATOM 2918 N N . PRO A 1 365 ? -12.882 -7.483 20.453 1.00 78.44 365 PRO A N 1
ATOM 2919 C CA . PRO A 1 365 ? -13.129 -6.503 19.417 1.00 78.44 365 PRO A CA 1
ATOM 2920 C C . PRO A 1 365 ? -11.890 -5.614 19.235 1.00 78.44 365 PRO A C 1
ATOM 2922 O O . PRO A 1 365 ? -11.221 -5.220 20.193 1.00 78.44 365 PRO A O 1
ATOM 2925 N N . GLY A 1 366 ? -11.617 -5.222 17.992 1.00 79.38 366 GLY A N 1
ATOM 2926 C CA . GLY A 1 366 ? -10.640 -4.175 17.715 1.00 79.38 366 GLY A CA 1
ATOM 2927 C C . GLY A 1 366 ? -11.189 -2.808 18.120 1.00 79.38 366 GLY A C 1
ATOM 2928 O O . GLY A 1 366 ? -12.218 -2.374 17.600 1.00 79.38 366 GLY A O 1
ATOM 2929 N N . PHE A 1 367 ? -10.492 -2.101 19.008 1.00 79.38 367 PHE A N 1
ATOM 2930 C CA . PHE A 1 367 ? -10.820 -0.720 19.361 1.00 79.38 367 PHE A CA 1
ATOM 2931 C C . PHE A 1 367 ? -9.910 0.262 18.625 1.00 79.38 367 PHE A C 1
ATOM 2933 O O . PHE A 1 367 ? -8.703 0.054 18.509 1.00 79.38 367 PHE A O 1
ATOM 2940 N N . ARG A 1 368 ? -10.485 1.374 18.155 1.00 79.25 368 ARG A N 1
ATOM 2941 C CA . ARG A 1 368 ? -9.733 2.504 17.601 1.00 79.25 368 ARG A CA 1
ATOM 2942 C C . ARG A 1 368 ? -9.875 3.699 18.534 1.00 79.25 368 ARG A C 1
ATOM 2944 O O . ARG A 1 368 ? -10.974 4.213 18.718 1.00 79.25 368 ARG A O 1
ATOM 2951 N N . ALA A 1 369 ? -8.757 4.157 19.084 1.00 79.62 369 ALA A N 1
ATOM 2952 C CA . ALA A 1 369 ? -8.688 5.393 19.850 1.00 79.62 369 ALA A CA 1
ATOM 2953 C C . ALA A 1 369 ? -8.100 6.518 18.987 1.00 79.62 369 ALA A C 1
ATOM 2955 O O . ALA A 1 369 ? -7.111 6.326 18.279 1.00 79.62 369 ALA A O 1
ATOM 2956 N N . HIS A 1 370 ? -8.706 7.702 19.055 1.00 78.94 370 HIS A N 1
ATOM 2957 C CA . HIS A 1 370 ? -8.199 8.910 18.410 1.00 78.94 370 HIS A CA 1
ATOM 2958 C C . HIS A 1 370 ? -7.521 9.785 19.464 1.00 78.94 370 HIS A C 1
ATOM 2960 O O . HIS A 1 370 ? -8.192 10.444 20.257 1.00 78.94 370 HIS A O 1
ATOM 2966 N N . TYR A 1 371 ? -6.189 9.784 19.479 1.00 73.38 371 TYR A N 1
ATOM 2967 C CA . TYR A 1 371 ? -5.412 10.636 20.372 1.00 73.38 371 TYR A CA 1
ATOM 2968 C C . TYR A 1 371 ? -5.072 11.953 19.678 1.00 73.38 371 TYR A C 1
ATOM 2970 O O . TYR A 1 371 ? -4.395 11.978 18.650 1.00 73.38 371 TYR A O 1
ATOM 2978 N N . PHE A 1 372 ? -5.533 13.058 20.254 1.00 70.94 372 PHE A N 1
ATOM 2979 C CA . PHE A 1 372 ? -5.218 14.395 19.771 1.00 70.94 372 PHE A CA 1
ATOM 2980 C C . PHE A 1 372 ? -4.044 14.944 20.566 1.00 70.94 372 PHE A C 1
ATOM 2982 O O . PHE A 1 372 ? -4.197 15.434 21.683 1.00 70.94 372 PHE A O 1
ATOM 2989 N N . PHE A 1 373 ? -2.860 14.870 19.974 1.00 65.25 373 PHE A N 1
ATOM 2990 C CA . PHE A 1 373 ? -1.687 15.533 20.514 1.00 65.25 373 PHE A CA 1
ATOM 2991 C C . PHE A 1 373 ? -1.584 16.911 19.881 1.00 65.25 373 PHE A C 1
ATOM 2993 O O . PHE A 1 373 ? -1.536 17.050 18.656 1.00 65.25 373 PHE A O 1
ATOM 3000 N N . ARG A 1 374 ? -1.523 17.953 20.709 1.00 56.03 374 ARG A N 1
ATOM 3001 C CA . ARG A 1 374 ? -1.052 19.242 20.218 1.00 56.03 374 ARG A CA 1
ATOM 3002 C C . ARG A 1 374 ? 0.437 19.078 19.957 1.00 56.03 374 ARG A C 1
ATOM 3004 O O . ARG A 1 374 ? 1.205 18.907 20.899 1.00 56.03 374 ARG A O 1
ATOM 3011 N N . ASN A 1 375 ? 0.825 19.088 18.687 1.00 53.28 375 ASN A N 1
ATOM 3012 C CA . ASN A 1 375 ? 2.229 19.020 18.323 1.00 53.28 375 ASN A CA 1
ATOM 3013 C C . ASN A 1 375 ? 2.914 20.259 18.910 1.00 53.28 375 ASN A C 1
ATOM 3015 O O . ASN A 1 375 ? 2.598 21.382 18.512 1.00 53.28 375 ASN A O 1
ATOM 3019 N N . VAL A 1 376 ? 3.770 20.071 19.914 1.00 62.22 376 VAL A N 1
ATOM 3020 C CA . VAL A 1 376 ? 4.576 21.170 20.439 1.00 62.22 376 VAL A CA 1
ATOM 3021 C C . VAL A 1 376 ? 5.682 21.371 19.401 1.00 62.22 376 VAL A C 1
ATOM 3023 O O . VAL A 1 376 ? 6.463 20.445 19.188 1.00 62.22 376 VAL A O 1
ATOM 3026 N N . PRO A 1 377 ? 5.742 22.519 18.701 1.00 61.81 377 PRO A N 1
ATOM 3027 C CA . PRO A 1 377 ? 6.638 22.722 17.552 1.00 61.81 377 PRO A CA 1
ATOM 3028 C C . PRO A 1 377 ? 8.132 22.592 17.901 1.00 61.81 377 PRO A C 1
ATOM 3030 O O . PRO A 1 377 ? 8.984 22.513 17.019 1.00 61.81 377 PRO A O 1
ATOM 3033 N N . GLY A 1 378 ? 8.444 22.550 19.192 1.00 76.62 378 GLY A N 1
ATOM 3034 C CA . GLY A 1 378 ? 9.723 22.199 19.776 1.00 76.62 378 GLY A CA 1
ATOM 3035 C C . GLY A 1 378 ? 9.638 22.365 21.289 1.00 76.62 378 GLY A C 1
ATOM 3036 O O . GLY A 1 378 ? 8.702 22.969 21.805 1.00 76.62 378 GLY A O 1
ATOM 3037 N N . VAL A 1 379 ? 10.620 21.841 22.009 1.00 85.88 379 VAL A N 1
ATOM 3038 C CA . VAL A 1 379 ? 10.869 22.223 23.401 1.00 85.88 379 VAL A CA 1
ATOM 3039 C C . VAL A 1 379 ? 12.184 22.979 23.403 1.00 85.88 379 VAL A C 1
ATOM 3041 O O . VAL A 1 379 ? 13.105 22.599 22.685 1.00 85.88 379 VAL A O 1
ATOM 3044 N N . TRP A 1 380 ? 12.287 24.048 24.179 1.00 90.56 380 TRP A N 1
ATOM 3045 C CA . TRP A 1 380 ? 13.539 24.759 24.392 1.00 90.56 380 TRP A CA 1
ATOM 3046 C C . TRP A 1 380 ? 13.969 24.591 25.838 1.00 90.56 380 TRP A C 1
ATOM 3048 O O . TRP A 1 380 ? 13.137 24.575 26.739 1.00 90.56 380 TRP A O 1
ATOM 3058 N N . ALA A 1 381 ? 15.266 24.451 26.068 1.00 91.38 381 ALA A N 1
ATOM 3059 C CA . ALA A 1 381 ? 15.809 24.246 27.396 1.00 91.38 381 ALA A CA 1
ATOM 3060 C C . ALA A 1 381 ? 16.883 25.279 27.710 1.00 91.38 381 ALA A C 1
ATOM 3062 O O . ALA A 1 381 ? 17.712 25.625 26.864 1.00 91.38 381 ALA A O 1
ATOM 3063 N N . CYS A 1 382 ? 16.865 25.753 28.952 1.00 90.81 382 CYS A N 1
ATOM 3064 C CA . CYS A 1 382 ? 17.975 26.476 29.544 1.00 90.81 382 CYS A CA 1
ATOM 3065 C C . CYS A 1 382 ? 19.230 25.590 29.539 1.00 90.81 382 CYS A C 1
ATOM 3067 O O . CYS A 1 382 ? 19.187 24.445 29.983 1.00 90.81 382 CYS A O 1
ATOM 3069 N N . THR A 1 383 ? 20.354 26.116 29.054 1.00 88.88 383 THR A N 1
ATOM 3070 C CA . THR A 1 383 ? 21.614 25.362 28.944 1.00 88.88 383 THR A CA 1
ATOM 3071 C C . THR A 1 383 ? 22.335 25.163 30.276 1.00 88.88 383 THR A C 1
ATOM 3073 O O . THR A 1 383 ? 23.374 24.516 30.293 1.00 88.88 383 THR A O 1
ATOM 3076 N N . ASP A 1 384 ? 21.842 25.759 31.363 1.00 87.56 384 ASP A N 1
ATOM 3077 C CA . ASP A 1 384 ? 22.427 25.641 32.698 1.00 87.56 384 ASP A CA 1
ATOM 3078 C C . ASP A 1 384 ? 21.761 24.491 33.478 1.00 87.56 384 ASP A C 1
ATOM 3080 O O . ASP A 1 384 ? 20.574 24.603 33.809 1.00 87.56 384 ASP A O 1
ATOM 3084 N N . PRO A 1 385 ? 22.482 23.393 33.781 1.00 83.12 385 PRO A N 1
ATOM 3085 C CA . PRO A 1 385 ? 21.964 22.290 34.594 1.00 83.12 385 PRO A CA 1
ATOM 3086 C C . PRO A 1 385 ? 21.592 22.719 36.020 1.00 83.12 385 PRO A C 1
ATOM 3088 O O . PRO A 1 385 ? 20.712 22.118 36.630 1.00 83.12 385 PRO A O 1
ATOM 3091 N N . SER A 1 386 ? 22.214 23.788 36.526 1.00 85.19 386 SER A N 1
ATOM 3092 C CA . SER A 1 386 ? 22.005 24.342 37.869 1.00 85.19 386 SER A CA 1
ATOM 3093 C C . SER A 1 386 ? 21.025 25.523 37.875 1.00 85.19 386 SER A C 1
ATOM 3095 O O . SER A 1 386 ? 21.057 26.365 38.771 1.00 85.19 386 SER A O 1
ATOM 3097 N N . CYS A 1 387 ? 20.156 25.613 36.862 1.00 87.12 387 CYS A N 1
ATOM 3098 C CA . CYS A 1 387 ? 19.214 26.715 36.680 1.00 87.12 387 CYS A CA 1
ATOM 3099 C C . CYS A 1 387 ? 18.340 26.964 37.928 1.00 87.12 387 CYS A C 1
ATOM 3101 O O . CYS A 1 387 ? 17.585 26.090 38.350 1.00 87.12 387 CYS A O 1
ATOM 3103 N N . SER A 1 388 ? 18.377 28.194 38.457 1.00 87.44 388 SER A N 1
ATOM 3104 C CA . SER A 1 388 ? 17.606 28.627 39.639 1.00 87.44 388 SER A CA 1
ATOM 3105 C C . SER A 1 388 ? 16.090 28.690 39.427 1.00 87.44 388 SER A C 1
ATOM 3107 O O . SER A 1 388 ? 15.332 28.747 40.387 1.00 87.44 388 SER A O 1
ATOM 3109 N N . GLU A 1 389 ? 15.638 28.668 38.173 1.00 88.75 389 GLU A N 1
ATOM 3110 C CA . GLU A 1 389 ? 14.259 28.982 37.778 1.00 88.75 389 GLU A CA 1
ATOM 3111 C C . GLU A 1 389 ? 13.414 27.734 37.487 1.00 88.75 389 GLU A C 1
ATOM 3113 O O . GLU A 1 389 ? 12.401 27.807 36.787 1.00 88.75 389 GLU A O 1
ATOM 3118 N N . ILE A 1 390 ? 13.844 26.558 37.952 1.00 85.56 390 ILE A N 1
ATOM 3119 C CA . ILE A 1 390 ? 13.134 25.296 37.718 1.00 85.56 390 ILE A CA 1
ATOM 3120 C C . ILE A 1 390 ? 11.832 25.275 38.545 1.00 85.56 390 ILE A C 1
ATOM 3122 O O . ILE A 1 390 ? 11.889 25.290 39.777 1.00 85.56 390 ILE A O 1
ATOM 3126 N N . PRO A 1 391 ? 10.648 25.182 37.908 1.00 72.81 391 PRO A N 1
ATOM 3127 C CA . PRO A 1 391 ? 9.388 25.074 38.636 1.00 72.81 391 PRO A CA 1
ATOM 3128 C C . PRO A 1 391 ? 9.318 23.739 39.391 1.00 72.81 391 PRO A C 1
ATOM 3130 O O . PRO A 1 391 ? 9.474 22.686 38.777 1.00 72.81 391 PRO A O 1
ATOM 3133 N N . GLY A 1 392 ? 9.054 23.774 40.701 1.00 68.69 392 GLY A N 1
ATOM 3134 C CA . GLY A 1 392 ? 8.827 22.567 41.513 1.00 68.69 392 GLY A CA 1
ATOM 3135 C C . GLY A 1 392 ? 10.063 21.950 42.189 1.00 68.69 392 GLY A C 1
ATOM 3136 O O . GLY A 1 392 ? 9.927 20.893 42.797 1.00 68.69 392 GLY A O 1
ATOM 3137 N N . GLY A 1 393 ? 11.231 22.606 42.142 1.00 59.81 393 GLY A N 1
ATOM 3138 C CA . GLY A 1 393 ? 12.471 22.135 42.785 1.00 59.81 393 GLY A CA 1
ATOM 3139 C C . GLY A 1 393 ? 13.362 21.268 41.880 1.00 59.81 393 GLY A C 1
ATOM 3140 O O . GLY A 1 393 ? 12.972 20.898 40.771 1.00 59.81 393 GLY A O 1
ATOM 3141 N N . SER A 1 394 ? 14.597 20.983 42.318 1.00 58.12 394 SER A N 1
ATOM 3142 C CA . SER A 1 394 ? 15.546 20.176 41.536 1.00 58.12 394 SER A CA 1
ATOM 3143 C C . SER A 1 394 ? 15.253 18.683 41.685 1.00 58.12 394 SER A C 1
ATOM 3145 O O . SER A 1 394 ? 15.322 18.141 42.786 1.00 58.12 394 SER A O 1
ATOM 3147 N N . TYR A 1 395 ? 14.993 18.013 40.567 1.00 59.69 395 TYR A N 1
ATOM 3148 C CA . TYR A 1 395 ? 15.120 16.561 40.470 1.00 59.69 395 TYR A CA 1
ATOM 3149 C C . TYR A 1 395 ? 16.608 16.215 40.320 1.00 59.69 395 TYR A C 1
ATOM 3151 O O . TYR A 1 395 ? 17.321 16.926 39.605 1.00 59.69 395 TYR A O 1
ATOM 3159 N N . GLU A 1 396 ? 17.080 15.163 40.991 1.00 59.16 396 GLU A N 1
ATOM 3160 C CA . GLU A 1 396 ? 18.452 14.673 40.810 1.00 59.16 396 GLU A CA 1
ATOM 3161 C C . GLU A 1 396 ? 18.679 14.281 39.332 1.00 59.16 396 GLU A C 1
ATOM 3163 O O . GLU A 1 396 ? 17.785 13.744 38.680 1.00 59.16 396 GLU A O 1
ATOM 3168 N N . GLU A 1 397 ? 19.864 14.604 38.798 1.00 66.88 397 GLU A N 1
ATOM 3169 C CA . GLU A 1 397 ? 20.344 14.240 37.447 1.00 66.88 397 GLU A CA 1
ATOM 3170 C C . GLU A 1 397 ? 19.674 14.916 36.225 1.00 66.88 397 GLU A C 1
ATOM 3172 O O . GLU A 1 397 ? 19.369 14.274 35.218 1.00 66.88 397 GLU A O 1
ATOM 3177 N N . ARG A 1 398 ? 19.507 16.246 36.227 1.00 75.44 398 ARG A N 1
ATOM 3178 C CA . ARG A 1 398 ? 19.119 16.981 35.004 1.00 75.44 398 ARG A CA 1
ATOM 3179 C C . ARG A 1 398 ? 20.318 17.428 34.164 1.00 75.44 398 ARG A C 1
ATOM 3181 O O . ARG A 1 398 ? 21.235 18.065 34.666 1.00 75.44 398 ARG A O 1
ATOM 3188 N N . ALA A 1 399 ? 20.257 17.181 32.853 1.00 76.88 399 ALA A N 1
ATOM 3189 C CA . ALA A 1 399 ? 21.252 17.659 31.882 1.00 76.88 399 ALA A CA 1
ATOM 3190 C C . ALA A 1 399 ? 21.022 19.113 31.412 1.00 76.88 399 ALA A C 1
ATOM 3192 O O . ALA A 1 399 ? 21.914 19.721 30.819 1.00 76.88 399 ALA A O 1
ATOM 3193 N N . VAL A 1 400 ? 19.820 19.655 31.647 1.00 86.62 400 VAL A N 1
ATOM 3194 C CA . VAL A 1 400 ? 19.367 20.986 31.214 1.00 86.62 400 VAL A CA 1
ATOM 3195 C C . VAL A 1 400 ? 18.460 21.626 32.275 1.00 86.62 400 VAL A C 1
ATOM 3197 O O . VAL A 1 400 ? 17.864 20.925 33.094 1.00 86.62 400 VAL A O 1
ATOM 3200 N N . GLY A 1 401 ? 18.337 22.953 32.251 1.00 88.06 401 GLY A N 1
ATOM 3201 C CA . GLY A 1 401 ? 17.538 23.733 33.200 1.00 88.06 401 GLY A CA 1
ATOM 3202 C C . GLY A 1 401 ? 16.050 23.852 32.834 1.00 88.06 401 GLY A C 1
ATOM 3203 O O . GLY A 1 401 ? 15.457 22.950 32.243 1.00 88.06 401 GLY A O 1
ATOM 3204 N N . LYS A 1 402 ? 15.424 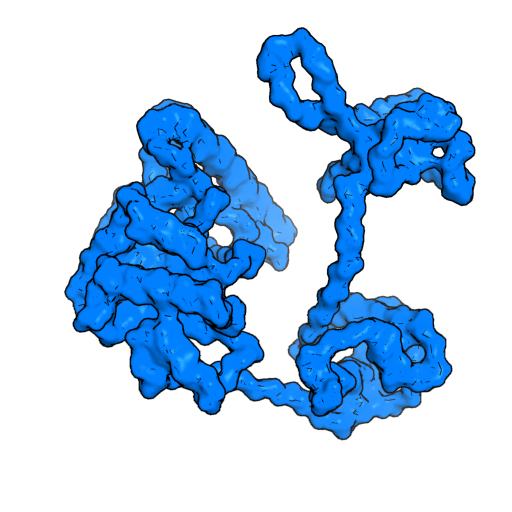24.989 33.185 1.00 90.62 402 LYS A N 1
ATOM 3205 C CA . LYS A 1 402 ? 14.010 25.307 32.884 1.00 90.62 402 LYS A CA 1
ATOM 3206 C C . LYS A 1 402 ? 13.665 25.053 31.407 1.00 90.62 402 LYS A C 1
ATOM 3208 O O . LYS A 1 402 ? 14.422 25.438 30.512 1.00 90.62 402 LYS A O 1
ATOM 3213 N N . LEU A 1 403 ? 12.514 24.421 31.177 1.00 90.19 403 LEU A N 1
ATOM 3214 C CA . LEU A 1 403 ? 11.979 24.130 29.847 1.00 90.19 403 LEU A CA 1
ATOM 3215 C C . LEU A 1 403 ? 10.961 25.190 29.421 1.00 90.19 403 LEU A C 1
ATOM 3217 O O . LEU A 1 403 ? 10.212 25.716 30.243 1.00 90.19 403 LEU A O 1
ATOM 3221 N N . PHE A 1 404 ? 10.914 25.450 28.121 1.00 86.69 404 PHE A N 1
ATOM 3222 C CA . PHE A 1 404 ? 10.043 26.421 27.480 1.00 86.69 404 PHE A CA 1
ATOM 3223 C C . PHE A 1 404 ? 9.334 25.763 26.295 1.00 86.69 404 PHE A C 1
ATOM 3225 O O . PHE A 1 404 ? 9.934 24.997 25.539 1.00 86.69 404 PHE A O 1
ATOM 3232 N N . ILE A 1 405 ? 8.049 26.072 26.139 1.00 84.50 405 ILE A N 1
ATOM 3233 C CA . ILE A 1 405 ? 7.206 25.615 25.020 1.00 84.50 405 ILE A CA 1
ATOM 3234 C C . ILE A 1 405 ? 7.240 26.572 23.821 1.00 84.50 405 ILE A C 1
ATOM 3236 O O . ILE A 1 405 ? 6.726 26.247 22.755 1.00 84.50 405 ILE A O 1
ATOM 3240 N N . GLU A 1 406 ? 7.844 27.745 24.004 1.00 81.81 406 GLU A N 1
ATOM 3241 C CA . GLU A 1 406 ? 8.047 28.769 22.986 1.00 81.81 406 GLU A CA 1
ATOM 3242 C C . GLU A 1 406 ? 9.535 29.152 22.936 1.00 81.81 406 GLU A C 1
ATOM 3244 O O . GLU A 1 406 ? 10.227 29.078 23.959 1.00 81.81 406 GLU A O 1
ATOM 3249 N N . PRO A 1 407 ? 10.053 29.559 21.764 1.00 83.50 407 PRO A N 1
ATOM 3250 C CA . PRO A 1 407 ? 11.440 29.970 21.622 1.00 83.50 407 PRO A CA 1
ATOM 3251 C C . PRO A 1 407 ? 11.704 31.260 22.400 1.00 83.50 407 PRO A C 1
ATOM 3253 O O . PRO A 1 407 ? 11.220 32.332 22.041 1.00 83.50 407 PRO A O 1
ATOM 3256 N N . VAL A 1 408 ? 12.550 31.167 23.422 1.00 87.56 408 VAL A N 1
ATOM 3257 C CA . VAL A 1 408 ? 13.098 32.323 24.142 1.00 87.56 408 VAL A CA 1
ATOM 3258 C C . VAL A 1 408 ? 14.615 32.35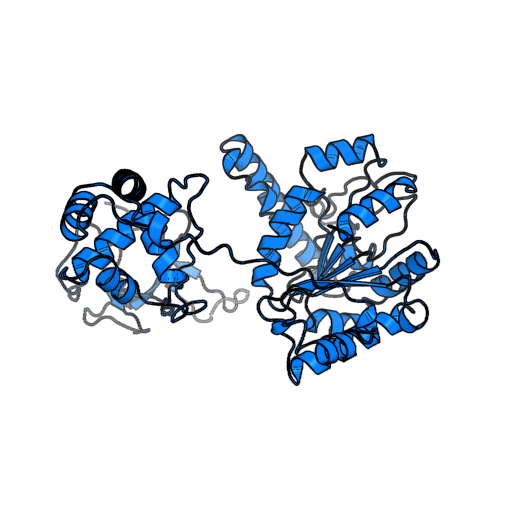0 23.992 1.00 87.56 408 VAL A C 1
ATOM 3260 O O . VAL A 1 408 ? 15.257 31.313 23.850 1.00 87.56 408 VAL A O 1
ATOM 3263 N N . SER A 1 409 ? 15.217 33.540 23.998 1.00 85.00 409 SER A N 1
ATOM 3264 C CA . SER A 1 409 ? 16.669 33.683 23.817 1.00 85.00 409 SER A CA 1
ATOM 3265 C C . SER A 1 409 ? 17.471 33.400 25.090 1.00 85.00 409 SER A C 1
ATOM 3267 O O . SER A 1 409 ? 18.626 32.971 25.021 1.00 85.00 409 SER A O 1
ATOM 3269 N N . ARG A 1 410 ? 16.886 33.680 26.260 1.00 91.62 410 ARG A N 1
ATOM 3270 C CA . ARG A 1 410 ? 17.513 33.522 27.576 1.00 91.62 410 ARG A CA 1
ATOM 3271 C C . ARG A 1 410 ? 16.483 33.117 28.621 1.00 91.62 410 ARG A C 1
ATOM 3273 O O . ARG A 1 410 ? 15.321 33.493 28.518 1.00 91.62 410 ARG A O 1
ATOM 3280 N N . CYS A 1 411 ? 16.951 32.366 29.607 1.00 91.62 411 CYS A N 1
ATOM 3281 C CA . CYS A 1 411 ? 16.225 32.071 30.832 1.00 91.62 411 CYS A CA 1
ATOM 3282 C C . CYS A 1 411 ? 16.375 33.241 31.816 1.00 91.62 411 CYS A C 1
ATOM 3284 O O . CYS A 1 411 ? 17.342 34.001 31.719 1.00 91.62 411 CYS A O 1
ATOM 3286 N N . ASP A 1 412 ? 15.480 33.341 32.799 1.00 91.31 412 ASP A N 1
ATOM 3287 C CA . ASP A 1 412 ? 15.553 34.364 33.851 1.00 91.31 412 ASP A CA 1
ATOM 3288 C C . ASP A 1 412 ? 16.808 34.192 34.738 1.00 91.31 412 ASP A C 1
ATOM 3290 O O . ASP A 1 412 ? 17.338 35.174 35.249 1.00 91.31 412 ASP A O 1
ATOM 3294 N N . CYS A 1 413 ? 17.396 32.984 34.797 1.00 90.06 413 CYS A N 1
ATOM 3295 C CA . CYS A 1 413 ? 18.714 32.751 35.414 1.00 90.06 413 CYS A CA 1
ATOM 3296 C C . CYS A 1 413 ? 19.897 33.324 34.602 1.00 90.06 413 CYS A C 1
ATOM 3298 O O . CYS A 1 413 ? 21.055 33.190 34.990 1.00 90.06 413 CYS A O 1
ATOM 3300 N N . GLY A 1 414 ? 19.637 33.913 33.432 1.00 89.50 414 GLY A N 1
ATOM 3301 C CA . GLY A 1 414 ? 20.633 34.536 32.561 1.00 89.50 414 GLY A CA 1
ATOM 3302 C C . GLY A 1 414 ? 21.277 33.603 31.532 1.00 89.50 414 GLY A C 1
ATOM 3303 O O . GLY A 1 414 ? 21.865 34.096 30.563 1.00 89.50 414 GLY A O 1
ATOM 3304 N N . ALA A 1 415 ? 21.146 32.282 31.674 1.00 90.38 415 ALA A N 1
ATOM 3305 C CA . ALA A 1 415 ? 21.683 31.314 30.718 1.00 90.38 415 ALA A CA 1
ATOM 3306 C C . ALA A 1 415 ? 20.923 31.318 29.377 1.00 90.38 415 ALA A C 1
ATOM 3308 O O . ALA A 1 415 ? 19.779 31.773 29.276 1.00 90.38 415 ALA A O 1
ATOM 3309 N N . ARG A 1 416 ? 21.578 30.827 28.315 1.00 89.56 416 ARG A N 1
ATOM 3310 C CA . ARG A 1 416 ? 20.953 30.730 26.989 1.00 89.56 416 ARG A CA 1
ATOM 3311 C C . ARG A 1 416 ? 19.894 29.640 26.982 1.00 89.56 416 ARG A C 1
ATOM 3313 O O . ARG A 1 416 ? 20.018 28.630 27.667 1.00 89.56 416 ARG A O 1
ATOM 3320 N N . VAL A 1 417 ? 18.873 29.853 26.166 1.00 90.56 417 VAL A N 1
ATOM 3321 C CA . VAL A 1 417 ? 17.843 28.855 25.906 1.00 90.56 417 VAL A CA 1
ATOM 3322 C C . VAL A 1 417 ? 17.972 28.420 24.453 1.00 90.56 417 VAL A C 1
ATOM 3324 O O . VAL A 1 417 ? 18.026 29.250 23.546 1.00 90.56 417 VAL A O 1
ATOM 3327 N N . LEU A 1 418 ? 18.113 27.115 24.243 1.00 88.44 418 LEU A N 1
ATOM 3328 C CA . LEU A 1 418 ? 18.315 26.502 22.931 1.00 88.44 418 LEU A CA 1
ATOM 3329 C C . LEU A 1 418 ? 17.270 25.416 22.703 1.00 88.44 418 LEU A C 1
ATOM 3331 O O . LEU A 1 418 ? 16.679 24.909 23.655 1.00 88.44 418 LEU A O 1
ATOM 3335 N N . GLN A 1 419 ? 17.030 25.065 21.440 1.00 87.44 419 GLN A N 1
ATOM 3336 C CA . GLN A 1 419 ? 16.089 23.998 21.119 1.00 87.44 419 GLN A CA 1
ATOM 3337 C C . GLN A 1 419 ? 16.608 22.680 21.694 1.00 87.44 419 GLN A C 1
ATOM 3339 O O . GLN A 1 419 ? 17.746 22.300 21.436 1.00 87.44 419 GLN A O 1
ATOM 3344 N N . LEU A 1 420 ? 15.776 21.994 22.463 1.00 86.12 420 LEU A N 1
ATOM 3345 C CA . LEU A 1 420 ? 16.067 20.688 23.020 1.00 86.12 420 LEU A CA 1
ATOM 3346 C C . LEU A 1 420 ? 15.839 19.627 21.945 1.00 86.12 420 LEU A C 1
ATOM 3348 O O . LEU A 1 420 ? 14.763 19.534 21.355 1.00 86.12 420 LEU A O 1
ATOM 3352 N N . LEU A 1 421 ? 16.868 18.833 21.696 1.00 82.12 421 LEU A N 1
ATOM 3353 C CA . LEU A 1 421 ? 16.856 17.687 20.803 1.00 82.12 421 LEU A CA 1
ATOM 3354 C C . LEU A 1 421 ? 17.103 16.435 21.646 1.00 82.12 421 LEU A C 1
ATOM 3356 O O . LEU A 1 421 ? 17.749 16.506 22.689 1.00 82.12 421 LEU A O 1
ATOM 3360 N N . TYR A 1 422 ? 16.621 15.283 21.203 1.00 78.12 422 TYR A N 1
ATOM 3361 C CA . TYR A 1 422 ? 16.977 14.011 21.823 1.00 78.12 422 TYR A CA 1
ATOM 3362 C C . TYR A 1 422 ? 17.167 12.939 20.757 1.00 78.12 422 TYR A C 1
ATOM 3364 O O . TYR A 1 422 ? 16.544 12.979 19.692 1.00 78.12 422 TYR A O 1
ATOM 3372 N N . CYS A 1 423 ? 18.047 11.984 21.032 1.00 66.06 423 CYS A N 1
ATOM 3373 C CA . CYS A 1 423 ? 18.229 10.822 20.181 1.00 66.06 423 CYS A CA 1
ATOM 3374 C C . CYS A 1 423 ? 17.059 9.854 20.381 1.00 66.06 423 CYS A C 1
ATOM 3376 O O . CYS A 1 423 ? 16.860 9.337 21.478 1.00 66.06 423 CYS A O 1
ATOM 3378 N N . GLN A 1 424 ? 16.316 9.553 19.315 1.00 60.38 424 GLN A N 1
ATOM 3379 C CA . GLN A 1 424 ? 15.195 8.606 19.374 1.00 60.38 424 GLN A CA 1
ATOM 3380 C C . GLN A 1 424 ? 15.627 7.151 19.634 1.00 60.38 424 GLN A C 1
ATOM 3382 O O . GLN A 1 424 ? 14.782 6.332 19.970 1.00 60.38 424 GLN A O 1
ATOM 3387 N N . ASN A 1 425 ? 16.920 6.828 19.496 1.00 53.94 425 ASN A N 1
ATOM 3388 C CA . ASN A 1 425 ? 17.440 5.472 19.692 1.00 53.94 425 ASN A CA 1
ATOM 3389 C C . ASN A 1 425 ? 18.029 5.234 21.095 1.00 53.94 425 ASN A C 1
ATOM 3391 O O . ASN A 1 425 ? 17.830 4.166 21.658 1.00 53.94 425 ASN A O 1
ATOM 3395 N N . CYS A 1 426 ? 18.756 6.206 21.666 1.00 73.25 426 CYS A N 1
ATOM 3396 C CA . CYS A 1 426 ? 19.393 6.062 22.988 1.00 73.25 426 CYS A CA 1
ATOM 3397 C C . CYS A 1 426 ? 18.834 6.991 24.078 1.00 73.25 426 CYS A C 1
ATOM 3399 O O . CYS A 1 426 ? 19.246 6.881 25.226 1.00 73.25 426 CYS A O 1
ATOM 3401 N N . GLY A 1 427 ? 17.922 7.912 23.745 1.00 67.75 427 GLY A N 1
ATOM 3402 C CA . GLY A 1 427 ? 17.324 8.853 24.701 1.00 67.75 427 GLY A CA 1
ATOM 3403 C C . GLY A 1 427 ? 18.222 10.027 25.106 1.00 67.75 427 GLY A C 1
ATOM 3404 O O . GLY A 1 427 ? 17.806 10.866 25.901 1.00 67.75 427 GLY A O 1
ATOM 3405 N N . GLU A 1 428 ? 19.437 10.117 24.563 1.00 76.31 428 GLU A N 1
ATOM 3406 C CA . GLU A 1 428 ? 20.396 11.150 24.951 1.00 76.31 428 GLU A CA 1
ATOM 3407 C C . GLU A 1 428 ? 19.974 12.544 24.481 1.00 76.31 428 GLU A C 1
ATOM 3409 O O . GLU A 1 428 ? 19.521 12.731 23.348 1.00 76.31 428 GLU A O 1
ATOM 3414 N N . VAL A 1 429 ? 20.122 13.526 25.368 1.00 76.00 429 VAL A N 1
ATOM 3415 C CA . VAL A 1 429 ? 19.638 14.895 25.184 1.00 76.00 429 VAL A CA 1
ATOM 3416 C C . VAL A 1 429 ? 20.740 15.776 24.593 1.00 76.00 429 VAL A C 1
ATOM 3418 O O . VAL A 1 429 ? 21.888 15.748 25.023 1.00 76.00 429 VAL A O 1
ATOM 3421 N N . CYS A 1 430 ? 20.390 16.587 23.601 1.00 80.31 430 CYS A N 1
ATOM 3422 C CA . CYS A 1 430 ? 21.274 17.521 22.908 1.00 80.31 430 CYS A CA 1
ATOM 3423 C C . CYS A 1 430 ? 20.594 18.888 22.783 1.00 80.31 430 CYS A C 1
ATOM 3425 O O . CYS A 1 430 ? 19.377 19.002 22.921 1.00 80.31 430 CYS A O 1
ATOM 3427 N N . VAL A 1 431 ? 21.354 19.932 22.456 1.00 83.00 431 VAL A N 1
ATOM 3428 C CA . VAL A 1 431 ? 20.772 21.232 22.089 1.00 83.00 431 VAL A CA 1
ATOM 3429 C C . VAL A 1 431 ? 21.084 21.583 20.643 1.00 83.00 431 VAL A C 1
ATOM 3431 O O . VAL A 1 431 ? 22.209 21.438 20.167 1.00 83.00 431 VAL A O 1
ATOM 3434 N N . GLY A 1 432 ? 20.066 22.041 19.923 1.00 75.12 432 GLY A N 1
ATOM 3435 C CA . GLY A 1 432 ? 20.184 22.540 18.564 1.00 75.12 432 GLY A CA 1
ATOM 3436 C C . GLY A 1 432 ? 20.687 23.977 18.565 1.00 75.12 432 GLY A C 1
ATOM 3437 O O . GLY A 1 432 ? 20.060 24.862 19.152 1.00 75.12 432 GLY A O 1
ATOM 3438 N N . ALA A 1 433 ? 21.796 24.223 17.871 1.00 65.06 433 ALA A N 1
ATOM 3439 C CA . ALA A 1 433 ? 22.291 25.567 17.610 1.00 65.06 433 ALA A CA 1
ATOM 3440 C C . ALA A 1 433 ? 22.491 25.779 16.107 1.00 65.06 433 ALA A C 1
ATOM 3442 O O . ALA A 1 433 ? 22.911 24.883 15.373 1.00 65.06 433 ALA A O 1
ATOM 3443 N N . LYS A 1 434 ? 22.212 27.001 15.649 1.00 54.41 434 LYS A N 1
ATOM 3444 C CA . LYS A 1 434 ? 22.469 27.427 14.273 1.00 54.41 434 LYS A CA 1
ATOM 3445 C C . LYS A 1 434 ? 23.698 28.329 14.261 1.00 54.41 434 LYS A C 1
ATOM 3447 O O . LYS A 1 434 ? 23.689 29.391 14.879 1.00 54.41 434 LYS A O 1
ATOM 3452 N N . TRP A 1 435 ? 24.752 27.904 13.571 1.00 50.53 435 TRP A N 1
ATOM 3453 C CA . TRP A 1 435 ? 25.956 28.716 13.394 1.00 50.53 435 TRP A CA 1
ATOM 3454 C C . TRP A 1 435 ? 25.702 29.841 12.379 1.00 50.53 435 TRP A C 1
ATOM 3456 O O . TRP A 1 435 ? 25.178 29.605 11.289 1.00 50.53 435 TRP A O 1
ATOM 3466 N N . GLY A 1 436 ? 26.057 31.073 12.749 1.00 42.38 436 GLY A N 1
ATOM 3467 C CA . GLY A 1 436 ? 26.013 32.241 11.869 1.00 42.38 436 GLY A CA 1
ATOM 3468 C C . GLY A 1 436 ? 27.274 32.333 11.005 1.00 42.38 436 GLY A C 1
ATOM 3469 O O . GLY A 1 436 ? 28.378 32.225 11.520 1.00 42.38 436 GLY A O 1
ATOM 3470 N N . PHE A 1 437 ? 27.066 32.494 9.696 1.00 40.09 437 PHE A N 1
ATOM 3471 C CA . PHE A 1 437 ? 27.995 32.786 8.592 1.00 40.09 437 PHE A CA 1
ATOM 3472 C C . PHE A 1 437 ? 29.470 33.109 8.922 1.00 40.09 437 PHE A C 1
ATOM 3474 O O . PHE A 1 437 ? 29.763 34.104 9.576 1.00 40.09 437 PHE A O 1
ATOM 3481 N N . GLY A 1 438 ? 30.398 32.341 8.325 1.00 42.16 438 GLY A N 1
ATOM 3482 C CA . GLY A 1 438 ? 31.828 32.687 8.310 1.00 42.16 438 GLY A CA 1
ATOM 3483 C C . GLY A 1 438 ? 32.789 31.743 7.568 1.00 42.16 438 GLY A C 1
ATOM 3484 O O . GLY A 1 438 ? 33.921 32.143 7.322 1.00 42.16 438 GLY A O 1
ATOM 3485 N N . VAL A 1 439 ? 32.382 30.529 7.168 1.00 41.62 439 VAL A N 1
ATOM 3486 C CA . VAL A 1 439 ? 33.270 29.579 6.460 1.00 41.62 439 VAL A CA 1
ATOM 3487 C C . VAL A 1 439 ? 32.733 29.281 5.048 1.00 41.62 439 VAL A C 1
ATOM 3489 O O . VAL A 1 439 ? 31.602 28.799 4.925 1.00 41.62 439 VAL A O 1
ATOM 3492 N N . PRO A 1 440 ? 33.487 29.557 3.965 1.00 36.84 440 PRO A N 1
ATOM 3493 C CA . PRO A 1 440 ? 33.095 29.172 2.610 1.00 36.84 440 PRO A CA 1
ATOM 3494 C C . PRO A 1 440 ? 33.021 27.641 2.502 1.00 36.84 440 PRO A C 1
ATOM 3496 O O . PRO A 1 440 ? 34.020 26.962 2.711 1.00 36.84 440 PRO A O 1
ATOM 3499 N N . GLY A 1 441 ? 31.836 27.095 2.205 1.00 51.28 441 GLY A N 1
ATOM 3500 C CA . GLY A 1 441 ? 31.618 25.651 2.000 1.00 51.28 441 GLY A CA 1
ATOM 3501 C C . GLY A 1 441 ? 30.467 25.042 2.807 1.00 51.28 441 GLY A C 1
ATOM 3502 O O . GLY A 1 441 ? 29.931 24.016 2.407 1.00 51.28 441 GLY A O 1
ATOM 3503 N N . PHE A 1 442 ? 30.014 25.699 3.881 1.00 45.97 442 PHE A N 1
ATOM 3504 C CA . PHE A 1 442 ? 28.924 25.204 4.732 1.00 45.97 442 PHE A CA 1
ATOM 3505 C C . PHE A 1 442 ? 27.841 26.275 4.893 1.00 45.97 442 PHE A C 1
ATOM 3507 O O . PHE A 1 442 ? 27.926 27.155 5.748 1.00 45.97 442 PHE A O 1
ATOM 3514 N N . ARG A 1 443 ? 26.808 26.238 4.042 1.00 38.56 443 ARG A N 1
ATOM 3515 C CA . ARG A 1 443 ? 25.635 27.117 4.167 1.00 38.56 443 ARG A CA 1
ATOM 3516 C C . ARG A 1 443 ? 24.468 26.362 4.803 1.00 38.56 443 ARG A C 1
ATOM 3518 O O . ARG A 1 443 ? 23.903 25.473 4.183 1.00 38.56 443 ARG A O 1
ATOM 3525 N N . GLY A 1 444 ? 24.052 26.803 5.992 1.00 46.44 444 GLY A N 1
ATOM 3526 C CA . GLY A 1 444 ? 22.672 26.648 6.470 1.00 46.44 444 GLY A CA 1
ATOM 3527 C C . GLY A 1 444 ? 22.297 25.360 7.209 1.00 46.44 444 GLY A C 1
ATOM 3528 O O . GLY A 1 444 ? 21.116 25.195 7.510 1.00 46.44 444 GLY A O 1
ATOM 3529 N N . SER A 1 445 ? 23.244 24.482 7.532 1.00 43.72 445 SER A N 1
ATOM 3530 C CA . SER A 1 445 ? 22.951 23.220 8.223 1.00 43.72 445 SER A CA 1
ATOM 3531 C C . SER A 1 445 ? 22.659 23.420 9.718 1.00 43.72 445 SER A C 1
ATOM 3533 O O . SER A 1 445 ? 23.326 24.203 10.398 1.00 43.72 445 SER A O 1
ATOM 3535 N N . TRP A 1 446 ? 21.655 22.705 10.233 1.00 45.09 446 TRP A N 1
ATOM 3536 C CA . TRP A 1 446 ? 21.419 22.546 11.670 1.00 45.09 446 TRP A CA 1
ATOM 3537 C C . TRP A 1 446 ? 22.419 21.537 12.229 1.00 45.09 446 TRP A C 1
ATOM 3539 O O . TRP A 1 446 ? 22.552 20.448 11.673 1.00 45.09 446 TRP A O 1
ATOM 3549 N N . TYR A 1 447 ? 23.099 21.884 13.321 1.00 51.72 447 TYR A N 1
ATOM 3550 C CA . TYR A 1 447 ? 24.026 20.976 13.991 1.00 51.72 447 TYR A CA 1
ATOM 3551 C C . TYR A 1 447 ? 23.499 20.653 15.392 1.00 51.72 447 TYR A C 1
ATOM 3553 O O . TYR A 1 447 ? 23.244 21.581 16.171 1.00 51.72 447 TYR A O 1
ATOM 3561 N N . PRO A 1 448 ? 23.324 19.367 15.739 1.00 46.97 448 PRO A N 1
ATOM 3562 C CA . PRO A 1 448 ? 23.140 18.984 17.127 1.00 46.97 448 PRO A CA 1
ATOM 3563 C C . PRO A 1 448 ? 24.465 19.214 17.862 1.00 46.97 448 PRO A C 1
ATOM 3565 O O . PRO A 1 448 ? 25.501 18.680 17.468 1.00 46.97 448 PRO A O 1
ATOM 3568 N N . ILE A 1 449 ? 24.445 20.024 18.918 1.00 55.56 449 ILE A N 1
ATOM 3569 C CA . ILE A 1 449 ? 25.567 20.111 19.852 1.00 55.56 449 ILE A CA 1
ATOM 3570 C C . ILE A 1 449 ? 25.294 19.087 20.950 1.00 55.56 449 ILE A C 1
ATOM 3572 O O . ILE A 1 449 ? 24.352 19.235 21.735 1.00 55.56 449 ILE A O 1
ATOM 3576 N N . LEU A 1 450 ? 26.113 18.035 20.968 1.00 48.94 450 LEU A N 1
ATOM 3577 C CA . LEU A 1 450 ? 26.148 17.055 22.048 1.00 48.94 450 LEU A CA 1
ATOM 3578 C C . LEU A 1 450 ? 26.586 17.760 23.330 1.00 48.94 450 LEU A C 1
ATOM 3580 O O . LEU A 1 450 ? 27.692 18.297 23.409 1.00 48.94 450 LEU A O 1
ATOM 3584 N N . ILE A 1 451 ? 25.715 17.751 24.335 1.00 52.84 451 ILE A N 1
ATOM 3585 C CA . ILE A 1 451 ? 26.073 18.191 25.677 1.00 52.84 451 ILE A CA 1
ATOM 3586 C C . ILE A 1 451 ? 26.654 16.976 26.410 1.00 52.84 451 ILE A C 1
ATOM 3588 O O . ILE A 1 451 ? 25.981 16.347 27.219 1.00 52.84 451 ILE A O 1
ATOM 3592 N N . GLN A 1 452 ? 27.903 16.610 26.110 1.00 42.16 452 GLN A N 1
ATOM 3593 C CA . GLN A 1 452 ? 28.631 15.653 26.946 1.00 42.16 452 GLN A CA 1
ATOM 3594 C C . GLN A 1 452 ? 29.257 16.396 28.127 1.00 42.16 452 GLN A C 1
ATOM 3596 O O . GLN A 1 452 ? 30.321 17.005 28.010 1.00 42.16 452 GLN A O 1
ATOM 3601 N N . TRP A 1 453 ? 28.598 16.348 29.284 1.00 47.53 453 TRP A N 1
ATOM 3602 C CA . TRP A 1 453 ? 29.227 16.725 30.545 1.00 47.53 453 TRP A CA 1
ATOM 3603 C C . TRP A 1 453 ? 30.163 15.588 30.965 1.00 47.53 453 TRP A C 1
ATOM 3605 O O . TRP A 1 453 ? 29.719 14.556 31.465 1.00 47.53 453 TRP A O 1
ATOM 3615 N N . TYR A 1 454 ? 31.469 15.754 30.748 1.00 31.97 454 TYR A N 1
ATOM 3616 C CA . TYR A 1 454 ? 32.454 14.871 31.369 1.00 31.97 454 TYR A CA 1
ATOM 3617 C C . TYR A 1 454 ? 32.313 14.983 32.892 1.00 31.97 454 TYR A C 1
ATOM 3619 O O . TYR A 1 454 ? 32.582 16.039 33.467 1.00 31.97 454 TYR A O 1
ATOM 3627 N N . ARG A 1 455 ? 31.890 13.886 33.534 1.00 32.31 455 ARG A N 1
ATOM 3628 C CA . ARG A 1 455 ? 32.005 13.693 34.985 1.00 32.31 455 ARG A CA 1
ATOM 3629 C C . ARG A 1 455 ? 33.473 13.914 35.371 1.00 32.31 455 ARG A C 1
ATOM 3631 O O . ARG A 1 455 ? 34.342 13.206 34.861 1.00 32.31 455 ARG A O 1
ATOM 3638 N N . ARG A 1 456 ? 33.748 14.900 36.225 1.00 30.36 456 ARG A N 1
ATOM 3639 C CA . ARG A 1 456 ? 34.948 14.891 37.068 1.00 30.36 456 ARG A CA 1
ATOM 3640 C C . ARG A 1 456 ? 34.582 14.318 38.419 1.00 30.36 456 ARG A C 1
ATOM 3642 O O . ARG A 1 456 ? 33.486 14.679 38.900 1.00 30.36 456 ARG A O 1
#

Solvent-accessible surface area (backbone atoms only — not comparable to full-atom values): 26169 Å² total; per-residue (Å²): 109,74,67,62,52,50,51,59,57,59,47,71,73,52,42,66,34,48,28,68,82,76,65,42,59,81,38,92,84,49,65,92,68,49,71,64,45,76,49,41,54,63,86,50,23,48,42,27,42,38,38,39,90,50,74,75,63,49,57,63,50,46,30,52,45,35,55,65,46,50,26,69,70,43,46,53,50,23,43,76,73,42,44,44,44,65,70,27,27,30,66,52,49,93,82,38,43,50,63,75,58,85,84,39,67,66,38,48,50,52,39,29,60,50,49,51,53,40,49,55,49,27,52,52,22,49,57,48,25,76,77,43,60,89,68,52,46,46,38,80,38,67,45,84,85,53,22,54,46,78,33,48,57,34,32,39,76,46,24,27,37,34,34,34,36,30,64,72,44,51,55,51,41,77,73,40,75,78,44,41,46,38,47,53,36,24,32,59,54,52,67,44,81,87,42,57,40,33,43,35,36,48,51,48,70,75,51,51,70,71,66,17,51,54,50,22,53,50,50,52,50,50,33,52,71,49,50,36,77,83,35,61,89,29,53,43,80,45,73,40,55,95,78,76,44,83,86,79,42,42,67,56,52,21,64,42,71,73,45,67,55,91,79,60,83,86,86,80,84,81,84,82,70,70,58,72,76,74,25,53,54,75,60,58,47,68,58,51,52,57,55,31,67,79,39,55,33,59,59,19,25,55,50,32,54,76,30,24,44,56,46,34,52,51,42,63,53,57,33,89,94,33,57,94,59,90,80,52,60,54,63,54,19,49,70,68,27,70,92,58,55,64,68,58,30,35,50,43,51,51,30,31,56,49,11,44,70,76,59,68,54,95,85,61,79,89,82,87,82,87,83,86,73,81,79,67,95,49,44,23,26,19,69,36,52,81,41,82,67,38,84,92,60,87,68,89,89,52,86,44,28,41,74,34,79,58,96,49,74,54,38,94,72,68,37,49,30,34,40,53,42,64,41,93,86,80,66,51,62,28,36,45,51,75,82,79,89,88,59,96,89,69,84,86,67,81,44,78,43,75,67,76,79,78,84,128

Foldseek 3Di:
DVLVVLVVVVLQQFDDAFDDADLQLVDLPRADDARRPPPDRDFFAAQEEEADADPVVVLVVQLVCCCVFVPPVNQVCCVVRRRSDGQAEEEQEPPQQQPDDSVDSVSVNVVSVVSVVLQVLLVVQVVVCVVVVPVNSNSSGDHSNTRYRRHPVNCLVGNGHYYYYYLVRLVVLLPDPSNVSRQVSNLVVVVPLVRAREYEYEALVVLDDPNVLSQLVSLVSSCVSSVCVVRVVRYHYHYDHDDDDLVPCLVVVCSSPVHHSVPDDDDDDDDDQPDVVLQQFPDALVVLLVVLVPDALQSNQVSCVVRSVQSVLSNVCCPPVHPPHDDDLQVSQCVSRPPDDSVSSSVSVVSNVVNCVVPPDPPGDDDDDDDDDPPLVFKKFFQDLPQPPAPPDDDPDDRTGHIDSDDDQADPSGGGIFTWDADPPPRAIWGWDWDDDDDPPDPDDIDTHRSDDPDD

pLDDT: mean 86.39, std 13.08, range [30.36, 98.44]

InterPro domains:
  IPR027417 P-loop containing nucleoside triphosphate hydrolase [G3DSA:3.40.50.300] (2-257)
  IPR027417 P-loop containing nucleoside triphosphate hydrolase [SSF52540] (42-247)
  IPR060416 Druantia protein DruE, beta-barrel domain [PF27116] (403-434)

Organism: Corynebacterium efficiens (strain DSM 44549 / YS-314 / AJ 12310 / JCM 11189 / NBRC 100395) (NCBI:txid196164)

Nearest PDB structures (foldseek):
  6zns-assembly1_A  TM=4.990E-01  e=7.971E-05  Bacillus subtilis subsp. subtilis str. 168

Radius of gyration: 28.45 Å; Cα contacts (8 Å, |Δi|>4): 640; chains: 1; bounding box: 64×58×70 Å

Secondary structure (DSSP, 8-state):
-HHHHHHHHHGGG--S-PPPP--GGG-TTSPP--TTTT--SS----SEEEE-S-HHHHHHHHHHHHHHHSSHHHHHHHHHHSTT----EEEESTT-S--S-TT-HHHHHHHHHHHHHHHHHHHHHHHHHHH-GGG-GGGTS--TTSSB--SHHHHHHS--SEEEE-HHHHHHHHH-STTHHHHHHHHHHTTSTT--EEEEES-GGGS-HHHHHHHHHHHHHHHHHHTGGG-GGGEEEEE--SS--TTTSHHHHHHHHTS-GGG----PPP--PPPTTTT--SS-HHHHHHHHHTS-HHHHHHHHHHTTHHHHHHHHHHSTTTTT----HHHHHHHHSTTS-HHHHHHHHHHHHHHHHHS--TTPPPP---------S-EEEES-TT-TT-TT-PPTT-SS--EESS--SB-TTS-BEEEEEE-TTT--EEEEE---S-STT--S--EEEE------